Protein AF-A0A7C2FT60-F1 (afdb_monomer)

Foldseek 3Di:
DDDDDDDDDDDDDDDDDPDDDDFDFQALVVCVVCVCLLVLVLLLVLLCCLQCVLVVLVVVDPDDPDDPVRLLVQLLPFFAPVSNCVSCVVSVNLCDFHDLAQETEDHLQEKEWEAEQQAQVLLLVVLSVVVQVVCVVVVGRYAYYYQENQHHPDGRSVVSSSVLSVVCSVPRSSYAHAYACLLAFWDADPVDDALVVGIDGRFPPNVNLVNQSVSQNVVDDPVDPDRSCCSPRVSRNVSHHAWYDYDLEIEGAAAALQQQDPPDDVPQDPVNSLVSSLVSLLVDGPSCSRNVPDVLSSLLRHAEAEDAPPDDDDCDDPIDPNYGHHHPVSRCVSSVSNRHQAYEYEDDQPVQFQAQEQWDDDRRYIYFHSYDPRQCPDVRGHPFHWIWIQHSQRWIKTAGSVDRDIDTPDDGHDHPPPDDDDVCVVDDPPPCPLVNVLVVLLVVCCVVCVVLCVLQDPDVVVVSVVLSVVSCVVQVVVVVVDPDPPCRVVSCVVCVVVSVLLVLLVSLLRLQQDPVQVVDVVSVVVNVVSLQPPDDLVSLLVCLLCAAWDDDPPDIGHGDPVVNLVSVLSSLLPDDDLVSLLSNLVSLLNSLVVCLVVQLVVQLVVVVVVPDDSVVSSVVSNVVSVVLSVVLVVLSVVLSPDDPVLVVLLSVLSNVLSVLVVVVVVPPDDDPCVPVSCVVVLVSLQVNADSSVSSVLSVVSSCVVPDDPVSSVVSPVSHPD

pLDDT: mean 80.33, std 18.12, range [26.34, 98.88]

Structure (mmCIF, N/CA/C/O backbone):
data_AF-A0A7C2FT60-F1
#
_entry.id   AF-A0A7C2FT60-F1
#
loop_
_atom_site.group_PDB
_atom_site.id
_atom_site.type_symbol
_atom_site.label_atom_id
_atom_site.label_alt_id
_atom_site.label_comp_id
_atom_site.label_asym_id
_atom_site.label_entity_id
_atom_site.label_seq_id
_atom_site.pdbx_PDB_ins_code
_atom_site.Cartn_x
_atom_site.Cartn_y
_atom_site.Cartn_z
_atom_site.occupancy
_atom_site.B_iso_or_equiv
_atom_site.auth_seq_id
_atom_site.auth_comp_id
_atom_site.auth_asym_id
_atom_site.auth_atom_id
_atom_site.pdbx_PDB_model_num
ATOM 1 N N . MET A 1 1 ? 48.722 -40.337 -10.926 1.00 32.56 1 MET A N 1
ATOM 2 C CA . MET A 1 1 ? 47.865 -40.781 -12.049 1.00 32.56 1 MET A CA 1
ATOM 3 C C . MET A 1 1 ? 46.427 -40.405 -11.726 1.00 32.56 1 MET A C 1
ATOM 5 O O . MET A 1 1 ? 45.997 -40.642 -10.605 1.00 32.56 1 MET A O 1
ATOM 9 N N . ARG A 1 2 ? 45.755 -39.728 -12.665 1.00 28.05 2 ARG A N 1
ATOM 10 C CA . ARG A 1 2 ? 44.389 -39.189 -12.556 1.00 28.05 2 ARG A CA 1
ATOM 11 C C . ARG A 1 2 ? 43.363 -40.307 -12.328 1.00 28.05 2 ARG A C 1
ATOM 13 O O . ARG A 1 2 ? 43.399 -41.292 -13.055 1.00 28.05 2 ARG A O 1
ATOM 20 N N . TRP A 1 3 ? 42.427 -40.101 -11.406 1.00 27.45 3 TRP A N 1
ATOM 21 C CA . TRP A 1 3 ? 41.181 -40.865 -11.311 1.00 27.45 3 TRP A CA 1
ATOM 22 C C . TRP A 1 3 ? 40.025 -39.931 -11.688 1.00 27.45 3 TRP A C 1
ATOM 24 O O . TRP A 1 3 ? 39.883 -38.860 -11.103 1.00 27.45 3 TRP A O 1
ATOM 34 N N . GLY A 1 4 ? 39.282 -40.292 -12.739 1.00 26.34 4 GLY A N 1
ATOM 35 C CA . GLY A 1 4 ? 38.113 -39.553 -13.228 1.00 26.34 4 GLY A CA 1
ATOM 36 C C . GLY A 1 4 ? 36.862 -39.795 -12.371 1.00 26.34 4 GLY A C 1
ATOM 37 O O . GLY A 1 4 ? 36.846 -40.740 -11.579 1.00 26.34 4 GLY A O 1
ATOM 38 N N . PRO A 1 5 ? 35.816 -38.957 -12.501 1.00 33.28 5 PRO A N 1
ATOM 39 C CA . PRO A 1 5 ? 34.671 -39.000 -11.605 1.00 33.28 5 PRO A CA 1
ATOM 40 C C . PRO A 1 5 ? 33.629 -40.050 -12.013 1.00 33.28 5 PRO A C 1
ATOM 42 O O . PRO A 1 5 ? 33.381 -40.317 -13.190 1.00 33.28 5 PRO A O 1
ATOM 45 N N . PHE A 1 6 ? 33.019 -40.620 -10.976 1.00 30.03 6 PHE A N 1
ATOM 46 C CA . PHE A 1 6 ? 31.933 -41.592 -10.983 1.00 30.03 6 PHE A CA 1
ATOM 47 C C . PHE A 1 6 ? 30.680 -41.091 -11.720 1.00 30.03 6 PHE A C 1
ATOM 49 O O . PHE A 1 6 ? 30.211 -39.974 -11.501 1.00 30.03 6 PHE A O 1
ATOM 56 N N . ARG A 1 7 ? 30.099 -41.975 -12.541 1.00 29.81 7 ARG A N 1
ATOM 57 C CA . ARG A 1 7 ? 28.734 -41.867 -13.074 1.00 29.81 7 ARG A CA 1
ATOM 58 C C . ARG A 1 7 ? 27.735 -41.949 -11.912 1.00 29.81 7 ARG A C 1
ATOM 60 O O . ARG A 1 7 ? 27.807 -42.892 -11.132 1.00 29.81 7 ARG A O 1
ATOM 67 N N . ARG A 1 8 ? 26.809 -40.988 -11.811 1.00 32.50 8 ARG A N 1
ATOM 68 C CA . ARG A 1 8 ? 25.599 -41.113 -10.981 1.00 32.50 8 ARG A CA 1
ATOM 69 C C . ARG A 1 8 ? 24.521 -41.830 -11.786 1.00 32.50 8 ARG A C 1
ATOM 71 O O . ARG A 1 8 ? 24.208 -41.421 -12.905 1.00 32.50 8 ARG A O 1
ATOM 78 N N . ASP A 1 9 ? 23.992 -42.896 -11.205 1.00 29.69 9 ASP A N 1
ATOM 79 C CA . ASP A 1 9 ? 22.879 -43.672 -11.733 1.00 29.69 9 ASP A CA 1
ATOM 80 C C . ASP A 1 9 ? 21.605 -42.823 -11.835 1.00 29.69 9 ASP A C 1
ATOM 82 O O . ASP A 1 9 ? 21.258 -42.063 -10.929 1.00 29.69 9 ASP A O 1
ATOM 86 N N . LYS A 1 10 ? 20.912 -42.964 -12.969 1.00 33.19 10 LYS A N 1
ATOM 87 C CA . LYS A 1 10 ? 19.581 -42.403 -13.210 1.00 33.19 10 LYS A CA 1
ATOM 88 C C . LYS A 1 10 ? 18.569 -43.151 -12.341 1.00 33.19 10 LYS A C 1
ATOM 90 O O . LYS A 1 10 ? 18.378 -44.351 -12.528 1.00 33.19 10 LYS A O 1
ATOM 95 N N . GLN A 1 11 ? 17.887 -42.447 -11.440 1.00 29.19 11 GLN A N 1
ATOM 96 C CA . GLN A 1 11 ? 16.622 -42.935 -10.891 1.00 29.19 11 GLN A CA 1
ATOM 97 C C . GLN A 1 11 ? 15.559 -42.978 -12.007 1.00 29.19 11 GLN A C 1
ATOM 99 O O . GLN A 1 11 ? 15.553 -42.098 -12.872 1.00 29.19 11 GLN A O 1
ATOM 104 N N . PRO A 1 12 ? 14.683 -43.998 -12.032 1.00 31.73 12 PRO A N 1
ATOM 105 C CA . PRO A 1 12 ? 13.671 -44.146 -13.068 1.00 31.73 12 PRO A CA 1
ATOM 106 C C . PRO A 1 12 ? 12.597 -43.057 -12.949 1.00 31.73 12 PRO A C 1
ATOM 108 O O . PRO A 1 12 ? 12.039 -42.822 -11.879 1.00 31.73 12 PRO A O 1
ATOM 111 N N . SER A 1 13 ? 12.319 -42.416 -14.082 1.00 33.97 13 SER A N 1
ATOM 112 C CA . SER A 1 13 ? 11.228 -41.468 -14.298 1.00 33.97 13 SER A CA 1
ATOM 113 C C . SER A 1 13 ? 9.884 -42.074 -13.896 1.00 33.97 13 SER A C 1
ATOM 115 O O . SER A 1 13 ? 9.517 -43.143 -14.392 1.00 33.97 13 SER A O 1
ATOM 117 N N . GLN A 1 14 ? 9.135 -41.376 -13.042 1.00 30.88 14 GLN A N 1
ATOM 118 C CA . GLN A 1 14 ? 7.710 -41.645 -12.879 1.00 30.88 14 GLN A CA 1
ATOM 119 C C . GLN A 1 14 ? 6.962 -41.309 -14.184 1.00 30.88 14 GLN A C 1
ATOM 121 O O . GLN A 1 14 ? 7.368 -40.381 -14.888 1.00 30.88 14 GLN A O 1
ATOM 126 N N . PRO A 1 15 ? 5.913 -42.068 -14.546 1.00 32.06 15 PRO A N 1
ATOM 127 C CA . PRO A 1 15 ? 5.176 -41.846 -15.783 1.00 32.06 15 PRO A CA 1
ATOM 128 C C . PRO A 1 15 ? 4.441 -40.500 -15.739 1.00 32.06 15 PRO A C 1
ATOM 130 O O . PRO A 1 15 ? 3.743 -40.189 -14.776 1.00 32.06 15 PRO A O 1
ATOM 133 N N . SER A 1 16 ? 4.615 -39.708 -16.797 1.00 29.78 16 SER A N 1
ATOM 134 C CA . SER A 1 16 ? 3.912 -38.447 -17.040 1.00 29.78 16 SER A CA 1
ATOM 135 C C . SER A 1 16 ? 2.399 -38.677 -17.164 1.00 29.78 16 SER A C 1
ATOM 137 O O . SER A 1 16 ? 2.011 -39.602 -17.884 1.00 29.78 16 SER A O 1
ATOM 139 N N . PRO A 1 17 ? 1.543 -37.839 -16.547 1.00 36.97 17 PRO A N 1
ATOM 140 C CA . PRO A 1 17 ? 0.107 -37.851 -16.804 1.00 36.97 17 PRO A CA 1
ATOM 141 C C . PRO A 1 17 ? -0.152 -37.585 -18.292 1.00 36.97 17 PRO A C 1
ATOM 143 O O . PRO A 1 17 ? 0.335 -36.607 -18.858 1.00 36.97 17 PRO A O 1
ATOM 146 N N . GLU A 1 18 ? -0.879 -38.491 -18.934 1.00 33.09 18 GLU A N 1
ATOM 147 C CA . GLU A 1 18 ? -1.188 -38.462 -20.361 1.00 33.09 18 GLU A CA 1
ATOM 148 C C . GLU A 1 18 ? -1.956 -37.179 -20.741 1.00 33.09 18 GLU A C 1
ATOM 150 O O . GLU A 1 18 ? -3.042 -36.924 -20.225 1.00 33.09 18 GLU A O 1
ATOM 155 N N . GLY A 1 19 ? -1.405 -36.385 -21.673 1.00 36.75 19 GLY A N 1
ATOM 156 C CA . GLY A 1 19 ? -2.183 -35.431 -22.481 1.00 36.75 19 GLY A CA 1
ATOM 157 C C . GLY A 1 19 ? -1.755 -33.958 -22.511 1.00 36.75 19 GLY A C 1
ATOM 158 O O . GLY A 1 19 ? -2.338 -33.213 -23.293 1.00 36.75 19 GLY A O 1
ATOM 159 N N . GLN A 1 20 ? -0.763 -33.505 -21.738 1.00 41.19 20 GLN A N 1
ATOM 160 C CA . GLN A 1 20 ? -0.297 -32.109 -21.815 1.00 41.19 20 GLN A CA 1
ATOM 161 C C . GLN A 1 20 ? 0.938 -31.990 -22.718 1.00 41.19 20 GLN A C 1
ATOM 163 O O . GLN A 1 20 ? 1.971 -32.609 -22.462 1.00 41.19 20 GLN A O 1
ATOM 168 N N . SER A 1 21 ? 0.827 -31.216 -23.803 1.00 56.97 21 SER A N 1
ATOM 169 C CA . SER A 1 21 ? 1.982 -30.812 -24.610 1.00 56.97 21 SER A CA 1
ATOM 170 C C . SER A 1 21 ? 2.956 -30.019 -23.741 1.00 56.97 21 SER A C 1
ATOM 172 O O . SER A 1 21 ? 2.520 -29.162 -22.977 1.00 56.97 21 SER A O 1
ATOM 174 N N . GLN A 1 22 ? 4.259 -30.283 -23.861 1.00 68.50 22 GLN A N 1
ATOM 175 C CA . GLN A 1 22 ? 5.274 -29.467 -23.188 1.00 68.50 22 GLN A CA 1
ATOM 176 C C . GLN A 1 22 ? 5.124 -27.986 -23.582 1.00 68.50 22 GLN A C 1
ATOM 178 O O . GLN A 1 22 ? 4.793 -27.726 -24.746 1.00 68.50 22 GLN A O 1
ATOM 183 N N . PRO A 1 23 ? 5.366 -27.040 -22.650 1.00 78.19 23 PRO A N 1
ATOM 184 C CA . PRO A 1 23 ? 5.273 -25.615 -22.943 1.00 78.19 23 PRO A CA 1
ATOM 185 C C . PRO A 1 23 ? 6.208 -25.255 -24.101 1.00 78.19 23 PRO A C 1
ATOM 187 O O . PRO A 1 23 ? 7.358 -25.706 -24.155 1.00 78.19 23 PRO A O 1
ATOM 190 N N . LYS A 1 24 ? 5.699 -24.484 -25.065 1.00 83.69 24 LYS A N 1
ATOM 191 C CA . LYS A 1 24 ? 6.474 -24.033 -26.229 1.00 83.69 24 LYS A CA 1
ATOM 192 C C . LYS A 1 24 ? 6.909 -22.588 -26.018 1.00 83.69 24 LYS A C 1
ATOM 194 O O . LYS A 1 24 ? 6.092 -21.770 -25.615 1.00 83.69 24 LYS A O 1
ATOM 199 N N . LYS A 1 25 ? 8.168 -22.282 -26.351 1.00 90.50 25 LYS A N 1
ATOM 200 C CA . LYS A 1 25 ? 8.668 -20.902 -26.327 1.00 90.50 25 LYS A CA 1
ATOM 201 C C . LYS A 1 25 ? 7.852 -20.012 -27.259 1.00 90.50 25 LYS A C 1
ATOM 203 O O . LYS A 1 25 ? 7.438 -20.470 -28.332 1.00 90.50 25 LYS A O 1
ATOM 208 N N . ASP A 1 26 ? 7.679 -18.760 -26.864 1.00 93.75 26 ASP A N 1
ATOM 209 C CA . ASP A 1 26 ? 6.982 -17.756 -27.655 1.00 93.75 26 ASP A CA 1
ATOM 210 C C . ASP A 1 26 ? 7.659 -17.590 -29.023 1.00 93.75 26 ASP A C 1
ATOM 212 O O . ASP A 1 26 ? 8.865 -17.377 -29.144 1.00 93.75 26 ASP A O 1
ATOM 216 N N . ALA A 1 27 ? 6.872 -17.769 -30.082 1.00 96.31 27 ALA A N 1
ATOM 217 C CA . ALA A 1 27 ? 7.309 -17.616 -31.461 1.00 96.31 27 ALA A CA 1
ATOM 218 C C . ALA A 1 27 ? 6.097 -17.282 -32.336 1.00 96.31 27 ALA A C 1
ATOM 220 O O . ALA A 1 27 ? 5.015 -17.824 -32.084 1.00 96.31 27 ALA A O 1
ATOM 221 N N . PRO A 1 28 ? 6.250 -16.484 -33.410 1.00 96.06 28 PRO A N 1
ATOM 222 C CA . PRO A 1 28 ? 5.089 -16.011 -34.155 1.00 96.06 28 PRO A CA 1
ATOM 223 C C . PRO A 1 28 ? 4.225 -17.135 -34.742 1.00 96.06 28 PRO A C 1
ATOM 225 O O . PRO A 1 28 ? 3.006 -17.137 -34.605 1.00 96.06 28 PRO A O 1
ATOM 228 N N . ASP A 1 29 ? 4.854 -18.155 -35.336 1.00 96.19 29 ASP A N 1
ATOM 229 C CA . ASP A 1 29 ? 4.118 -19.280 -35.931 1.00 96.19 29 ASP A CA 1
ATOM 230 C C . ASP A 1 29 ? 3.421 -20.139 -34.862 1.00 96.19 29 ASP A C 1
ATOM 232 O O . ASP A 1 29 ? 2.338 -20.667 -35.105 1.00 96.19 29 ASP A O 1
ATOM 236 N N . MET A 1 30 ? 4.014 -20.238 -33.664 1.00 95.81 30 MET A N 1
ATOM 237 C CA . MET A 1 30 ? 3.432 -20.956 -32.527 1.00 95.81 30 MET A CA 1
ATOM 238 C C . MET A 1 30 ? 2.171 -20.249 -32.022 1.00 95.81 30 MET A C 1
ATOM 240 O O . MET A 1 30 ? 1.142 -20.902 -31.844 1.00 95.81 30 MET A O 1
ATOM 244 N N . ILE A 1 31 ? 2.231 -18.924 -31.853 1.00 95.62 31 ILE A N 1
ATOM 245 C CA . ILE A 1 31 ? 1.084 -18.109 -31.433 1.00 95.62 31 ILE A CA 1
ATOM 246 C C . ILE A 1 31 ? -0.060 -18.244 -32.441 1.00 95.62 31 ILE A C 1
ATOM 248 O O . ILE A 1 31 ? -1.200 -18.479 -32.043 1.00 95.62 31 ILE A O 1
ATOM 252 N N . LEU A 1 32 ? 0.230 -18.157 -33.744 1.00 95.81 32 LEU A N 1
ATOM 253 C CA . LEU A 1 32 ? -0.783 -18.303 -34.793 1.00 95.81 32 LEU A CA 1
ATOM 254 C C . LEU A 1 32 ? -1.413 -19.703 -34.818 1.00 95.81 32 LEU A C 1
ATOM 256 O O . LEU A 1 32 ? -2.636 -19.822 -34.911 1.00 95.81 32 LEU A O 1
ATOM 260 N N . GLU A 1 33 ? -0.602 -20.761 -34.706 1.00 96.62 33 GLU A N 1
ATOM 261 C CA . GLU A 1 33 ? -1.075 -22.154 -34.663 1.00 96.62 33 GLU A CA 1
ATOM 262 C C . GLU A 1 33 ? -2.037 -22.381 -33.486 1.00 96.62 33 GLU A C 1
ATOM 264 O O . GLU A 1 33 ? -3.060 -23.057 -33.624 1.00 96.62 33 GLU A O 1
ATOM 269 N N . ARG A 1 34 ? -1.717 -21.794 -32.329 1.00 96.44 34 ARG A N 1
ATOM 270 C CA . ARG A 1 34 ? -2.373 -22.087 -31.051 1.00 96.44 34 ARG A CA 1
ATOM 271 C C . ARG A 1 34 ? -3.338 -21.011 -30.580 1.00 96.44 34 ARG A C 1
ATOM 273 O O . ARG A 1 34 ? -3.959 -21.186 -29.537 1.00 96.44 34 ARG A O 1
ATOM 280 N N . TRP A 1 35 ? -3.550 -19.942 -31.346 1.00 96.75 35 TRP A N 1
ATOM 281 C CA . TRP A 1 35 ? -4.360 -18.788 -30.937 1.00 96.75 35 TRP A CA 1
ATOM 282 C C . TRP A 1 35 ? -5.738 -19.158 -30.374 1.00 96.75 35 TRP A C 1
ATOM 284 O O . TRP A 1 35 ? -6.193 -18.620 -29.364 1.00 96.75 35 TRP A O 1
ATOM 294 N N . LYS A 1 36 ? -6.396 -20.143 -30.997 1.00 96.06 36 LYS A N 1
ATOM 295 C CA . LYS A 1 36 ? -7.724 -20.624 -30.586 1.00 96.06 36 LYS A CA 1
ATOM 296 C C . LYS A 1 36 ? -7.749 -21.204 -29.168 1.00 96.06 36 LYS A C 1
ATOM 298 O O . LYS A 1 36 ? -8.812 -21.218 -28.552 1.00 96.06 36 LYS A O 1
ATOM 303 N N . GLU A 1 37 ? -6.612 -21.650 -28.635 1.00 97.12 37 GLU A N 1
ATOM 304 C CA . GLU A 1 37 ? -6.492 -22.152 -27.262 1.00 97.12 37 GLU A CA 1
ATOM 305 C C . GLU A 1 37 ? -6.737 -21.061 -26.210 1.00 97.12 37 GLU A C 1
ATOM 307 O O . GLU A 1 37 ? -7.204 -21.368 -25.111 1.00 97.12 37 GLU A O 1
ATOM 312 N N . LEU A 1 38 ? -6.490 -19.786 -26.541 1.00 97.38 38 LEU A N 1
ATOM 313 C CA . LEU A 1 38 ? -6.769 -18.674 -25.631 1.00 97.38 38 LEU A CA 1
ATOM 314 C C . LEU A 1 38 ? -8.269 -18.459 -25.416 1.00 97.38 38 LEU A C 1
ATOM 316 O O . LEU A 1 38 ? -8.646 -17.953 -24.362 1.00 97.38 38 LEU A O 1
ATOM 320 N N . ASN A 1 39 ? -9.119 -18.877 -26.365 1.00 96.38 39 ASN A N 1
ATOM 321 C CA . ASN A 1 39 ? -10.580 -18.747 -26.319 1.00 96.38 39 ASN A CA 1
ATOM 322 C C . ASN A 1 39 ? -11.033 -17.350 -25.842 1.00 96.38 39 ASN A C 1
ATOM 324 O O . ASN A 1 39 ? -11.722 -17.205 -24.826 1.00 96.38 39 ASN A O 1
ATOM 328 N N . LEU A 1 40 ? -10.577 -16.324 -26.571 1.00 97.06 40 LEU A N 1
ATOM 329 C CA . LEU A 1 40 ? -10.753 -14.920 -26.197 1.00 97.06 40 LEU A CA 1
ATOM 330 C C . LEU A 1 40 ? -12.220 -14.508 -26.120 1.00 97.06 40 LEU A C 1
ATOM 332 O O . LEU A 1 40 ? -12.572 -13.796 -25.194 1.00 97.06 40 LEU A O 1
ATOM 336 N N . GLU A 1 41 ? -13.082 -15.006 -27.009 1.00 95.50 41 GLU A N 1
ATOM 337 C CA . GLU A 1 41 ? -14.522 -14.709 -26.985 1.00 95.50 41 GLU A CA 1
ATOM 338 C C . GLU A 1 41 ? -15.140 -15.040 -25.619 1.00 95.50 41 GLU A C 1
ATOM 340 O O . GLU A 1 41 ? -15.810 -14.210 -25.006 1.00 95.50 41 GLU A O 1
ATOM 345 N N . LYS A 1 42 ? -14.839 -16.230 -25.082 1.00 96.81 42 LYS A N 1
ATOM 346 C CA . LYS A 1 42 ? -15.341 -16.632 -23.766 1.00 96.81 42 LYS A CA 1
ATOM 347 C C . LYS A 1 42 ? -14.740 -15.796 -22.635 1.00 96.81 42 LYS A C 1
ATOM 349 O O . LYS A 1 42 ? -15.440 -15.499 -21.674 1.00 96.81 42 LYS A O 1
ATOM 354 N N . ILE A 1 43 ? -13.457 -15.441 -22.719 1.00 97.56 43 ILE A N 1
ATOM 355 C CA . ILE A 1 43 ? -12.805 -14.592 -21.707 1.00 97.56 43 ILE A CA 1
ATOM 356 C C . ILE A 1 43 ? -13.389 -13.184 -21.713 1.00 97.56 43 ILE A C 1
ATOM 358 O O . ILE A 1 43 ? -13.721 -12.659 -20.659 1.00 97.56 43 ILE A O 1
ATOM 362 N N . GLN A 1 44 ? -13.551 -12.594 -22.892 1.00 96.62 44 GLN A N 1
ATOM 363 C CA . GLN A 1 44 ? -14.128 -11.268 -23.062 1.00 96.62 44 GLN A CA 1
ATOM 364 C C . GLN A 1 44 ? -15.559 -11.220 -22.521 1.00 96.62 44 GLN A C 1
ATOM 366 O O . GLN A 1 44 ? -15.881 -10.269 -21.819 1.00 96.62 44 GLN A O 1
ATO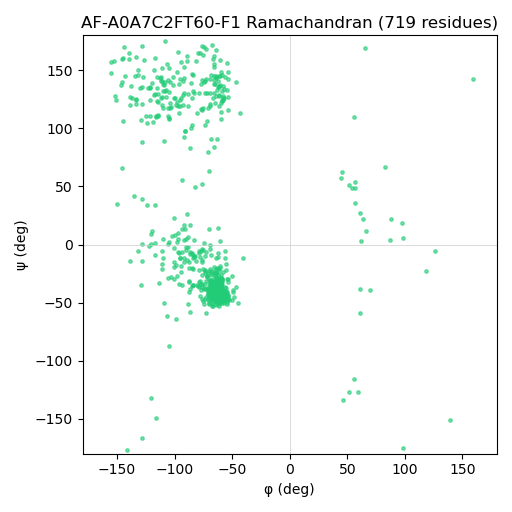M 371 N N . GLY A 1 45 ? -16.368 -12.261 -22.760 1.00 96.50 45 GLY A N 1
ATOM 372 C CA . GLY A 1 45 ? -17.704 -12.379 -22.169 1.00 96.50 45 GLY A CA 1
ATOM 373 C C . GLY A 1 45 ? -17.684 -12.406 -20.636 1.00 96.50 45 GLY A C 1
ATOM 374 O O . GLY A 1 45 ? -18.428 -11.663 -20.008 1.00 96.50 45 GLY A O 1
ATOM 375 N N . ILE A 1 46 ? -16.778 -13.181 -20.026 1.00 96.81 46 ILE A N 1
ATOM 376 C CA . ILE A 1 46 ? -16.619 -13.222 -18.558 1.00 96.81 46 ILE A CA 1
ATOM 377 C C . ILE A 1 46 ? -16.238 -11.838 -18.000 1.00 96.81 46 ILE A C 1
ATOM 379 O O . ILE A 1 46 ? -16.843 -11.366 -17.042 1.00 96.81 46 ILE A O 1
ATOM 383 N N . LEU A 1 47 ? -15.267 -11.155 -18.619 1.00 95.25 47 LEU A N 1
ATOM 384 C CA . LEU A 1 47 ? -14.830 -9.820 -18.180 1.00 95.25 47 LEU A CA 1
ATOM 385 C C . LEU A 1 47 ? -15.934 -8.754 -18.345 1.00 95.25 47 LEU A C 1
ATOM 387 O O . LEU A 1 47 ? -16.026 -7.812 -17.554 1.00 95.25 47 LEU A O 1
ATOM 391 N N . GLU A 1 48 ? -16.790 -8.894 -19.360 1.00 93.50 48 GLU A N 1
ATOM 392 C CA . GLU A 1 48 ? -17.968 -8.040 -19.549 1.00 93.50 48 GLU A CA 1
ATOM 393 C C . GLU A 1 48 ? -19.037 -8.290 -18.479 1.00 93.50 48 GLU A C 1
ATOM 395 O O . GLU A 1 48 ? -19.554 -7.333 -17.902 1.00 93.50 48 GLU A O 1
ATOM 400 N N . GLU A 1 49 ? -19.334 -9.550 -18.156 1.00 93.38 49 GLU A N 1
ATOM 401 C CA . GLU A 1 49 ? -20.275 -9.916 -17.087 1.00 93.38 49 GLU A CA 1
ATOM 402 C C . GLU A 1 49 ? -19.825 -9.362 -15.724 1.00 93.38 49 GLU A C 1
ATOM 404 O O . GLU A 1 49 ? -20.626 -8.779 -14.986 1.00 93.38 49 GLU A O 1
ATOM 409 N N . GLU A 1 50 ? -18.524 -9.435 -15.432 1.00 92.25 50 GLU A N 1
ATOM 410 C CA . GLU A 1 50 ? -17.924 -8.918 -14.197 1.00 92.25 50 GLU A CA 1
ATOM 411 C C . GLU A 1 50 ? -18.121 -7.422 -13.992 1.00 92.25 50 GLU A C 1
ATOM 413 O O . GLU A 1 50 ? -18.196 -6.969 -12.855 1.00 92.25 50 GLU A O 1
ATOM 418 N N . THR A 1 51 ? -18.234 -6.642 -15.065 1.00 88.81 51 THR A N 1
ATOM 419 C CA . THR A 1 51 ? -18.511 -5.199 -14.989 1.00 88.81 51 THR A CA 1
ATOM 420 C C . THR A 1 51 ? -19.986 -4.868 -15.255 1.00 88.81 51 THR A C 1
ATOM 422 O O . THR A 1 51 ? -20.452 -3.784 -14.903 1.00 88.81 51 THR A O 1
ATOM 425 N N . GLY A 1 52 ? -20.760 -5.808 -15.807 1.00 90.31 52 GLY A N 1
ATOM 426 C CA . GLY A 1 52 ? -22.185 -5.673 -16.128 1.00 90.31 52 GLY A CA 1
ATOM 427 C C . GLY A 1 52 ? -23.153 -5.970 -14.976 1.00 90.31 52 GLY A C 1
ATOM 428 O O . GLY A 1 52 ? -24.353 -5.710 -15.095 1.00 90.31 52 GLY A O 1
ATOM 429 N N . TRP A 1 53 ? -22.660 -6.463 -13.836 1.00 93.25 53 TRP A N 1
ATOM 430 C CA . TRP A 1 53 ? -23.483 -6.923 -12.707 1.00 93.25 53 TRP A CA 1
ATOM 431 C C . TRP A 1 53 ? -24.504 -5.902 -12.187 1.00 93.25 53 TRP A C 1
ATOM 433 O O . TRP A 1 53 ? -25.535 -6.284 -11.622 1.00 93.25 53 TRP A O 1
ATOM 443 N N . LEU A 1 54 ? -24.213 -4.602 -12.313 1.00 93.50 54 LEU A N 1
ATOM 444 C CA . LEU A 1 54 ? -25.071 -3.533 -11.800 1.00 93.50 54 LEU A CA 1
ATOM 445 C C . LEU A 1 54 ? -26.382 -3.442 -12.588 1.00 93.50 54 LEU A C 1
ATOM 447 O O . LEU A 1 54 ? -27.435 -3.207 -11.996 1.00 93.50 54 LEU A O 1
ATOM 451 N N . ASP A 1 55 ? -26.341 -3.699 -13.896 1.00 91.81 55 ASP A N 1
ATOM 452 C CA . ASP A 1 55 ? -27.542 -3.716 -14.732 1.00 91.81 55 ASP A CA 1
ATOM 453 C C . ASP A 1 55 ? -28.464 -4.877 -14.346 1.00 91.81 55 ASP A C 1
ATOM 455 O O . ASP A 1 55 ? -29.682 -4.716 -14.272 1.00 91.81 55 ASP A O 1
ATOM 459 N N . GLU A 1 56 ? -27.891 -6.045 -14.058 1.00 89.81 56 GLU A N 1
ATOM 460 C CA . GLU A 1 56 ? -28.646 -7.207 -13.584 1.00 89.81 56 GLU A CA 1
ATOM 461 C C . GLU A 1 56 ? -29.240 -6.976 -12.195 1.00 89.81 56 GLU A C 1
ATOM 463 O O . GLU A 1 56 ? -30.414 -7.275 -11.962 1.00 89.81 56 GLU A O 1
ATOM 468 N N . TYR A 1 57 ? -28.454 -6.389 -11.288 1.00 91.19 57 TYR A N 1
ATOM 469 C CA . TYR A 1 57 ? -28.905 -6.029 -9.948 1.00 91.19 57 TYR A CA 1
ATOM 470 C C . TYR A 1 57 ? -30.112 -5.087 -10.000 1.00 91.19 57 TYR A C 1
ATOM 472 O O . TYR A 1 57 ? -31.126 -5.352 -9.355 1.00 91.19 57 TYR A O 1
ATOM 480 N N . LEU A 1 58 ? -30.040 -4.024 -10.807 1.00 91.25 58 LEU A N 1
ATOM 481 C CA . LEU A 1 58 ? -31.130 -3.059 -10.950 1.00 91.25 58 LEU A CA 1
ATOM 482 C C . LEU A 1 58 ? -32.373 -3.673 -11.601 1.00 91.25 58 LEU A C 1
ATOM 484 O O . LEU A 1 58 ? -33.480 -3.415 -11.138 1.00 91.25 58 LEU A O 1
ATOM 488 N N . LYS A 1 59 ? -32.215 -4.536 -12.614 1.00 88.81 59 LYS A N 1
ATOM 489 C CA . LYS A 1 59 ? -33.342 -5.268 -13.228 1.00 88.81 59 LYS A CA 1
ATOM 490 C C . LYS A 1 59 ? -34.065 -6.179 -12.234 1.00 88.81 59 LYS A C 1
ATOM 492 O O . LYS A 1 59 ? -35.276 -6.354 -12.341 1.00 88.81 59 LYS A O 1
ATOM 497 N N . ALA A 1 60 ? -33.336 -6.771 -11.287 1.00 88.19 60 ALA A N 1
ATOM 498 C CA . ALA A 1 60 ? -33.901 -7.665 -10.279 1.00 88.19 60 ALA A CA 1
ATOM 499 C C . ALA A 1 60 ? -34.650 -6.927 -9.151 1.00 88.19 60 ALA A C 1
ATOM 501 O O . ALA A 1 60 ? -35.400 -7.557 -8.402 1.00 88.19 60 ALA A O 1
ATOM 502 N N . LYS A 1 61 ? -34.469 -5.608 -9.006 1.00 86.56 61 LYS A N 1
ATOM 503 C CA . LYS A 1 61 ? -35.123 -4.801 -7.970 1.00 86.56 61 LYS A CA 1
ATOM 504 C C . LYS A 1 61 ? -36.344 -4.084 -8.552 1.00 86.56 61 LYS A C 1
ATOM 506 O O . LYS A 1 61 ? -36.230 -3.267 -9.455 1.00 86.56 61 LYS A O 1
ATOM 511 N N . THR A 1 62 ? -37.526 -4.355 -8.000 1.00 70.88 62 THR A N 1
ATOM 512 C CA . THR A 1 62 ? -38.795 -3.762 -8.463 1.00 70.88 62 THR A CA 1
ATOM 513 C C . THR A 1 62 ? -38.952 -2.279 -8.107 1.00 70.88 62 THR A C 1
ATOM 515 O O . THR A 1 62 ? -39.638 -1.563 -8.826 1.00 70.88 62 THR A O 1
ATOM 518 N N . GLU A 1 63 ? -38.311 -1.810 -7.031 1.00 68.56 63 GLU A N 1
ATOM 519 C CA . GLU A 1 63 ? -38.323 -0.406 -6.582 1.00 68.56 63 GLU A CA 1
ATOM 520 C C . GLU A 1 63 ? -36.965 -0.025 -5.957 1.00 68.56 63 GLU A C 1
ATOM 522 O O . GLU A 1 63 ? -36.858 0.214 -4.752 1.00 68.56 63 GLU A O 1
ATOM 527 N N . TYR A 1 64 ? -35.889 -0.003 -6.752 1.00 76.81 64 TYR A N 1
ATOM 528 C CA . TYR A 1 64 ? -34.623 0.573 -6.281 1.00 76.81 64 TYR A CA 1
ATOM 529 C C . TYR A 1 64 ? -34.638 2.092 -6.463 1.00 76.81 64 TYR A C 1
ATOM 531 O O . TYR A 1 64 ? -34.977 2.595 -7.530 1.00 76.81 64 TYR A O 1
ATOM 539 N N . LYS A 1 65 ? -34.290 2.833 -5.406 1.00 78.94 65 LYS A N 1
ATOM 540 C CA . LYS A 1 65 ? -34.452 4.296 -5.372 1.00 78.94 65 LYS A CA 1
ATOM 541 C C . LYS A 1 65 ? -33.438 5.064 -6.223 1.00 78.94 65 LYS A C 1
ATOM 543 O O . LYS A 1 65 ? -33.734 6.197 -6.578 1.00 78.94 65 LYS A O 1
ATOM 548 N N . LYS A 1 66 ? -32.262 4.484 -6.482 1.00 86.31 66 LYS A N 1
ATOM 549 C CA . LYS A 1 66 ? -31.144 5.142 -7.175 1.00 86.31 66 LYS A CA 1
ATOM 550 C C . LYS A 1 66 ? -30.999 4.612 -8.608 1.00 86.31 66 LYS A C 1
ATOM 552 O O . LYS A 1 66 ? -31.151 3.409 -8.826 1.00 86.31 66 LYS A O 1
ATOM 557 N N . THR A 1 67 ? -30.670 5.470 -9.571 1.00 90.25 67 THR A N 1
ATOM 558 C CA . THR A 1 67 ? -30.289 5.050 -10.931 1.00 90.25 67 THR A CA 1
ATOM 559 C C . THR A 1 67 ? -28.889 4.427 -10.952 1.00 90.25 67 THR A C 1
ATOM 561 O O . THR A 1 67 ? -28.124 4.535 -9.990 1.00 90.25 67 THR A O 1
ATOM 564 N N . LYS A 1 68 ? -28.520 3.785 -12.071 1.00 91.38 68 LYS A N 1
ATOM 565 C CA . LYS A 1 68 ? -27.164 3.254 -12.292 1.00 91.38 68 LYS A CA 1
ATOM 566 C C . LYS A 1 68 ? -26.104 4.337 -12.094 1.00 91.38 68 LYS A C 1
ATOM 568 O O . LYS A 1 68 ? -25.107 4.115 -11.413 1.00 91.38 68 LYS A O 1
ATOM 573 N N . GLU A 1 69 ? -26.343 5.511 -12.664 1.00 91.56 69 GLU A N 1
ATOM 574 C CA . GLU A 1 69 ? -25.444 6.659 -12.608 1.00 91.56 69 GLU A CA 1
ATOM 575 C C . GLU A 1 69 ? -25.297 7.180 -11.176 1.00 91.56 69 GLU A C 1
ATOM 577 O O . GLU A 1 69 ? -24.180 7.457 -10.752 1.00 91.56 69 GLU A O 1
ATOM 582 N N . GLU A 1 70 ? -26.387 7.249 -10.407 1.00 92.88 70 GLU A N 1
ATOM 583 C CA . GLU A 1 70 ? -26.355 7.674 -9.000 1.00 92.88 70 GLU A CA 1
ATOM 584 C C . GLU A 1 70 ? -25.584 6.689 -8.107 1.00 92.88 70 GLU A C 1
ATOM 586 O O . GLU A 1 70 ? -24.899 7.098 -7.165 1.00 92.88 70 GLU A O 1
ATOM 591 N N . ILE A 1 71 ? -25.659 5.387 -8.398 1.00 93.19 71 ILE A N 1
ATOM 592 C CA . ILE A 1 71 ? -24.880 4.363 -7.687 1.00 93.19 71 ILE A CA 1
ATOM 593 C C . ILE A 1 71 ? -23.395 4.489 -8.031 1.00 93.19 71 ILE A C 1
ATOM 595 O O . ILE A 1 71 ? -22.564 4.510 -7.125 1.00 93.19 71 ILE A O 1
ATOM 599 N N . ILE A 1 72 ? -23.055 4.614 -9.318 1.00 93.00 72 ILE A N 1
ATOM 600 C CA . ILE A 1 72 ? -21.665 4.811 -9.756 1.00 93.00 72 ILE A CA 1
ATOM 601 C C . ILE A 1 72 ? -21.092 6.100 -9.154 1.00 93.00 72 ILE A C 1
ATOM 603 O O . ILE A 1 72 ? -19.965 6.095 -8.668 1.00 93.00 72 ILE A O 1
ATOM 607 N N . ASP A 1 73 ? -21.861 7.189 -9.130 1.00 93.69 73 ASP A N 1
ATOM 608 C CA . ASP A 1 73 ? -21.465 8.450 -8.498 1.00 93.69 73 ASP A CA 1
ATOM 609 C C . ASP A 1 73 ? -21.254 8.294 -6.982 1.00 93.69 73 ASP A C 1
ATOM 611 O O . ASP A 1 73 ? -20.282 8.814 -6.437 1.00 93.69 73 ASP A O 1
ATOM 615 N N . SER A 1 74 ? -22.095 7.506 -6.305 1.00 94.00 74 SER A N 1
ATOM 616 C CA . SER A 1 74 ? -21.904 7.179 -4.884 1.00 94.00 74 SER A CA 1
ATOM 617 C C . SER A 1 74 ? -20.596 6.413 -4.651 1.00 94.00 74 SER A C 1
ATOM 619 O O . SER A 1 74 ? -19.836 6.771 -3.754 1.00 94.00 74 SER A O 1
ATOM 621 N N . LEU A 1 75 ? -20.297 5.407 -5.484 1.00 94.94 75 LEU A N 1
ATOM 622 C CA . LEU A 1 75 ? -19.036 4.655 -5.431 1.00 94.94 75 LEU A CA 1
ATOM 623 C C . LEU A 1 75 ? -17.827 5.575 -5.667 1.00 94.94 75 LEU A C 1
ATOM 625 O O . LEU A 1 75 ? -16.864 5.527 -4.908 1.00 94.94 75 LEU A O 1
ATOM 629 N N . LYS A 1 76 ? -17.900 6.466 -6.664 1.00 93.81 76 LYS A N 1
ATOM 630 C CA . LYS A 1 76 ? -16.844 7.448 -6.978 1.00 93.81 76 LYS A CA 1
ATOM 631 C C . LYS A 1 76 ? -16.635 8.497 -5.882 1.00 93.81 76 LYS A C 1
ATOM 633 O O . LYS A 1 76 ? -15.557 9.073 -5.781 1.00 93.81 76 LYS A O 1
ATOM 638 N N . LYS A 1 77 ? -17.647 8.753 -5.052 1.00 94.25 77 LYS A N 1
ATOM 639 C CA . LYS A 1 77 ? -17.565 9.678 -3.912 1.00 94.25 77 LYS A CA 1
ATOM 640 C C . LYS A 1 77 ? -17.046 9.034 -2.629 1.00 94.25 77 LYS A C 1
ATOM 642 O O . LYS A 1 77 ? -16.807 9.768 -1.671 1.00 94.25 77 LYS A O 1
ATOM 647 N N . ALA A 1 78 ? -16.874 7.711 -2.590 1.00 94.75 78 ALA A N 1
ATOM 648 C CA . ALA A 1 78 ? -16.356 7.015 -1.418 1.00 94.75 78 ALA A CA 1
ATOM 649 C C . ALA A 1 78 ? -14.953 7.531 -1.070 1.00 94.75 78 ALA A C 1
ATOM 651 O O . ALA A 1 78 ? -14.012 7.363 -1.842 1.00 94.75 78 ALA A O 1
ATOM 652 N N . GLU A 1 79 ? -14.810 8.181 0.083 1.00 92.88 79 GLU A N 1
ATOM 653 C CA . GLU A 1 79 ? -13.534 8.785 0.478 1.00 92.88 79 GLU A CA 1
ATOM 654 C C . GLU A 1 79 ? -12.548 7.721 0.948 1.00 92.88 79 GLU A C 1
ATOM 656 O O . GLU A 1 79 ? -11.407 7.689 0.492 1.00 92.88 79 GLU A O 1
ATOM 661 N N . LYS A 1 80 ? -13.017 6.813 1.808 1.00 94.69 80 LYS A N 1
ATOM 662 C CA . LYS A 1 80 ? -12.217 5.749 2.413 1.00 94.69 80 LYS A CA 1
ATOM 663 C C . LYS A 1 80 ? -12.869 4.385 2.235 1.00 94.69 80 LYS A C 1
ATOM 665 O O . LYS A 1 80 ? -14.035 4.268 1.842 1.00 94.69 80 LYS A O 1
ATOM 670 N N . ARG A 1 81 ? -12.111 3.350 2.587 1.00 94.81 81 ARG A N 1
ATOM 671 C CA . ARG A 1 81 ? -12.540 1.952 2.630 1.00 94.81 81 ARG A CA 1
ATOM 672 C C . ARG A 1 81 ? -13.907 1.777 3.286 1.00 94.81 81 ARG A C 1
ATOM 674 O O . ARG A 1 81 ? -14.785 1.157 2.695 1.00 94.81 81 ARG A O 1
ATOM 681 N N . GLU A 1 82 ? -14.119 2.339 4.469 1.00 93.88 82 GLU A N 1
ATOM 682 C CA . GLU A 1 82 ? -15.343 2.134 5.250 1.00 93.88 82 GLU A CA 1
ATOM 683 C C . GLU A 1 82 ? -16.584 2.646 4.505 1.00 93.88 82 GLU A C 1
ATOM 685 O O . GLU A 1 82 ? -17.611 1.966 4.499 1.00 93.88 82 GLU A O 1
ATOM 690 N N . ASN A 1 83 ? -16.469 3.783 3.803 1.00 95.62 83 ASN A N 1
ATOM 691 C CA . ASN A 1 83 ? -17.550 4.323 2.974 1.00 95.62 83 ASN A CA 1
ATOM 692 C C . ASN A 1 83 ? -17.903 3.364 1.832 1.00 95.62 83 ASN A C 1
ATOM 694 O O . ASN A 1 83 ? -19.076 3.127 1.549 1.00 95.62 83 ASN A O 1
ATOM 698 N N . LEU A 1 84 ? -16.888 2.787 1.182 1.00 95.25 84 LEU A N 1
ATOM 699 C CA . LEU A 1 84 ? -17.100 1.840 0.092 1.00 95.25 84 LEU A CA 1
ATOM 700 C C . LEU A 1 84 ? -17.761 0.548 0.590 1.00 95.25 84 LEU A C 1
ATOM 702 O O . LEU A 1 84 ? -18.697 0.055 -0.036 1.00 95.25 84 LEU A O 1
ATOM 706 N N . ILE A 1 85 ? -17.326 0.030 1.744 1.00 95.25 85 ILE A N 1
ATOM 707 C CA . ILE A 1 85 ? -17.935 -1.143 2.384 1.00 95.25 85 ILE A CA 1
ATOM 708 C C . ILE A 1 85 ? -19.399 -0.874 2.757 1.00 95.25 85 ILE A C 1
ATOM 710 O O . ILE A 1 85 ? -20.242 -1.761 2.610 1.00 95.25 85 ILE A O 1
ATOM 714 N N . GLU A 1 86 ? -19.735 0.330 3.221 1.00 95.25 86 GLU A N 1
ATOM 715 C CA . GLU A 1 86 ? -21.119 0.724 3.501 1.00 95.25 86 GLU A CA 1
ATOM 716 C C . GLU A 1 86 ? -21.984 0.684 2.234 1.00 95.25 86 GLU A C 1
ATOM 718 O O . GLU A 1 86 ? -23.014 0.003 2.224 1.00 95.25 86 GLU A O 1
ATOM 723 N N . ILE A 1 87 ? -21.509 1.284 1.136 1.00 95.12 87 ILE A N 1
ATOM 724 C CA . ILE A 1 87 ? -22.195 1.273 -0.166 1.00 95.12 87 ILE A CA 1
ATOM 725 C C . ILE A 1 87 ? -22.372 -0.162 -0.689 1.00 95.12 87 ILE A C 1
ATOM 727 O O . ILE A 1 87 ? -23.454 -0.530 -1.144 1.00 95.12 87 ILE A O 1
ATOM 731 N N . LEU A 1 88 ? -21.351 -1.018 -0.573 1.00 95.50 88 LEU A N 1
ATOM 732 C CA . LEU A 1 88 ? -21.461 -2.442 -0.921 1.00 95.50 88 LEU A CA 1
ATOM 733 C C . LEU A 1 88 ? -22.518 -3.170 -0.079 1.00 95.50 88 LEU A C 1
ATOM 735 O O . LEU A 1 88 ? -23.140 -4.121 -0.555 1.00 95.50 88 LEU A O 1
ATOM 739 N N . GLY A 1 89 ? -22.741 -2.727 1.160 1.00 94.44 89 GLY A N 1
ATOM 740 C CA . GLY A 1 89 ? -23.829 -3.200 2.014 1.00 94.44 89 GLY A CA 1
ATOM 741 C C . GLY A 1 89 ? -25.201 -2.839 1.458 1.00 94.44 89 GLY A C 1
ATOM 742 O O . GLY A 1 89 ? -26.045 -3.722 1.328 1.00 94.44 89 GLY A O 1
ATOM 743 N N . GLU A 1 90 ? -25.398 -1.577 1.067 1.00 92.81 90 GLU A N 1
ATOM 744 C CA . GLU A 1 90 ? -26.638 -1.108 0.420 1.00 92.81 90 GLU A CA 1
ATOM 745 C C . GLU A 1 90 ? -26.936 -1.849 -0.893 1.00 92.81 90 GLU A C 1
ATOM 747 O O . GLU A 1 90 ? -28.096 -2.002 -1.283 1.00 92.81 90 GLU A O 1
ATOM 752 N N . LEU A 1 91 ? -25.885 -2.309 -1.577 1.00 93.25 91 LEU A N 1
ATOM 753 C CA . LEU A 1 91 ? -25.961 -3.026 -2.849 1.00 93.25 91 LEU A CA 1
ATOM 754 C C . LEU A 1 91 ? -26.034 -4.554 -2.683 1.00 93.25 91 LEU A C 1
ATOM 756 O O . LEU A 1 91 ? -26.061 -5.265 -3.684 1.00 93.25 91 LEU A O 1
ATOM 760 N N . GLU A 1 92 ? -26.095 -5.078 -1.452 1.00 93.56 92 GLU A N 1
ATOM 761 C CA . GLU A 1 92 ? -26.121 -6.525 -1.157 1.00 93.56 92 GLU A CA 1
ATOM 762 C C . GLU A 1 92 ? -24.910 -7.281 -1.755 1.00 93.56 92 GLU A C 1
ATOM 764 O O . GLU A 1 92 ? -25.015 -8.423 -2.216 1.00 93.56 92 GLU A O 1
ATOM 769 N N . ARG A 1 93 ? -23.740 -6.628 -1.766 1.00 94.69 93 ARG A N 1
ATOM 770 C CA . ARG A 1 93 ? -22.491 -7.127 -2.368 1.00 94.69 93 ARG A CA 1
ATOM 771 C C . ARG A 1 93 ? -21.390 -7.493 -1.368 1.00 94.69 93 ARG A C 1
ATOM 773 O O . ARG A 1 93 ? -20.401 -8.077 -1.786 1.00 94.69 93 ARG A O 1
ATOM 780 N N . LYS A 1 94 ? -21.560 -7.246 -0.063 1.00 93.94 94 LYS A N 1
ATOM 781 C CA . LYS A 1 94 ? -20.544 -7.555 0.976 1.00 93.94 94 LYS A CA 1
ATOM 782 C C . LYS A 1 94 ? -20.058 -9.011 0.999 1.00 93.94 94 LYS A C 1
ATOM 784 O O . LYS A 1 94 ? -18.916 -9.266 1.340 1.00 93.94 94 LYS A O 1
ATOM 789 N N . GLU A 1 95 ? -20.904 -9.955 0.600 1.00 94.50 95 GLU A N 1
ATOM 790 C CA . GLU A 1 95 ? -20.585 -11.392 0.621 1.00 94.50 95 GLU A CA 1
ATOM 791 C C . GLU A 1 95 ? -20.157 -11.937 -0.753 1.00 94.50 95 GLU A C 1
ATOM 793 O O . GLU A 1 95 ? -20.060 -13.151 -0.945 1.00 94.50 95 GLU A O 1
ATOM 798 N N . LYS A 1 96 ? -19.955 -11.059 -1.746 1.00 95.38 96 LYS A N 1
ATOM 799 C CA . LYS A 1 96 ? -19.638 -11.435 -3.128 1.00 95.38 96 LYS A CA 1
ATOM 800 C C . LYS A 1 96 ? -18.403 -10.695 -3.612 1.00 95.38 96 LYS A C 1
ATOM 802 O O . LYS A 1 96 ? -18.309 -9.478 -3.457 1.00 95.38 96 LYS A O 1
ATOM 807 N N . ILE A 1 97 ? -17.508 -11.420 -4.281 1.00 97.94 97 ILE A N 1
ATOM 808 C CA . ILE A 1 97 ? -16.460 -10.769 -5.065 1.00 97.94 97 ILE A CA 1
ATOM 809 C C . ILE A 1 97 ? -17.150 -9.880 -6.099 1.00 97.94 97 ILE A C 1
ATOM 811 O O . ILE A 1 97 ? -18.094 -10.308 -6.762 1.00 97.94 97 ILE A O 1
ATOM 815 N N . THR A 1 98 ? -16.756 -8.613 -6.152 1.00 97.50 98 THR A N 1
ATOM 816 C CA . THR A 1 98 ? -17.443 -7.616 -6.973 1.00 97.50 98 THR A CA 1
ATOM 817 C C . THR A 1 98 ? -16.420 -6.722 -7.647 1.00 97.50 98 THR A C 1
ATOM 819 O O . THR A 1 98 ? -15.667 -6.026 -6.972 1.00 97.50 98 THR A O 1
ATOM 822 N N . ASN A 1 99 ? -16.415 -6.706 -8.979 1.00 96.62 99 ASN A N 1
ATOM 823 C CA . ASN A 1 99 ? -15.630 -5.752 -9.749 1.00 96.62 99 ASN A CA 1
ATOM 824 C C . ASN A 1 99 ? -16.382 -4.412 -9.815 1.00 96.62 99 ASN A C 1
ATOM 826 O O . ASN A 1 99 ? -17.465 -4.292 -10.390 1.00 96.62 99 ASN A O 1
ATOM 830 N N . LEU A 1 100 ? -15.812 -3.394 -9.182 1.00 95.38 100 LEU A N 1
ATOM 831 C CA . LEU A 1 100 ? -16.328 -2.032 -9.118 1.00 95.38 100 LEU A CA 1
ATOM 832 C C . LEU A 1 100 ? -15.708 -1.201 -10.242 1.00 95.38 100 LEU A C 1
ATOM 834 O O . LEU A 1 100 ? -15.098 -0.161 -10.008 1.00 95.38 100 LEU A O 1
ATOM 838 N N . PHE A 1 101 ? -15.861 -1.691 -11.473 1.00 93.06 101 PHE A N 1
ATOM 839 C CA . PHE A 1 101 ? -15.386 -1.036 -12.693 1.00 93.06 101 PHE A CA 1
ATOM 840 C C . PHE A 1 101 ? -13.875 -0.751 -12.664 1.00 93.06 101 PHE A C 1
ATOM 842 O O . PHE A 1 101 ? -13.444 0.367 -12.936 1.00 93.06 101 PHE A O 1
ATOM 849 N N . GLY A 1 102 ? -13.087 -1.764 -12.298 1.00 92.50 102 GLY A N 1
ATOM 850 C CA . GLY A 1 102 ? -11.622 -1.731 -12.284 1.00 92.50 102 GLY A CA 1
ATOM 851 C C . GLY A 1 102 ? -10.987 -1.940 -10.905 1.00 92.50 102 GLY A C 1
ATOM 852 O O . GLY A 1 102 ? -9.860 -2.427 -10.831 1.00 92.50 102 GLY A O 1
ATOM 853 N N . LEU A 1 103 ? -11.727 -1.669 -9.823 1.00 96.31 103 LEU A N 1
ATOM 854 C CA . LEU A 1 103 ? -11.352 -2.027 -8.450 1.00 96.31 103 LEU A CA 1
ATOM 855 C C . LEU A 1 103 ? -12.167 -3.235 -7.980 1.00 96.31 103 LEU A C 1
ATOM 857 O O . LEU A 1 103 ? -13.388 -3.147 -7.871 1.00 96.31 103 LEU A O 1
ATOM 861 N N . VAL A 1 104 ? -11.530 -4.360 -7.669 1.00 98.25 104 VAL A N 1
ATOM 862 C CA . VAL A 1 104 ? -12.244 -5.567 -7.228 1.00 98.25 104 VAL A CA 1
ATOM 863 C C . VAL A 1 104 ? -12.298 -5.643 -5.707 1.00 98.25 104 VAL A C 1
ATOM 865 O O . VAL A 1 104 ? -11.269 -5.635 -5.040 1.00 98.25 104 VAL A O 1
ATOM 868 N N . TYR A 1 105 ? -13.499 -5.759 -5.150 1.00 98.50 105 TYR A N 1
ATOM 869 C CA . TYR A 1 105 ? -13.710 -6.083 -3.743 1.00 98.50 105 TYR A CA 1
ATOM 870 C C . TYR A 1 105 ? -13.760 -7.596 -3.541 1.00 98.50 105 TYR A C 1
ATOM 872 O O . TYR A 1 105 ? -14.531 -8.274 -4.221 1.00 98.50 105 TYR A O 1
ATOM 880 N N . ILE A 1 106 ? -12.985 -8.107 -2.583 1.00 98.62 106 ILE A N 1
ATOM 881 C CA . ILE A 1 106 ? -13.036 -9.499 -2.127 1.00 98.62 106 ILE A CA 1
ATOM 882 C C . ILE A 1 106 ? -13.529 -9.525 -0.667 1.00 98.62 106 ILE A C 1
ATOM 884 O O . ILE A 1 106 ? -12.961 -8.813 0.166 1.00 98.62 106 ILE A O 1
ATOM 888 N N . PRO A 1 107 ? -14.548 -10.342 -0.327 1.00 97.62 107 PRO A N 1
ATOM 889 C CA . PRO A 1 107 ? -15.029 -10.477 1.047 1.00 97.62 107 PRO A CA 1
ATOM 890 C C . PRO A 1 107 ? -13.955 -10.967 2.027 1.00 97.62 107 PRO A C 1
ATOM 892 O O . PRO A 1 107 ? -13.081 -11.763 1.680 1.00 97.62 107 PRO A O 1
ATOM 895 N N . ASP A 1 108 ? -14.063 -10.526 3.280 1.00 95.25 108 ASP A N 1
ATOM 896 C CA . ASP A 1 108 ? -13.049 -10.741 4.324 1.00 95.25 108 ASP A CA 1
ATOM 897 C C . ASP A 1 108 ? -12.817 -12.226 4.677 1.00 95.25 108 ASP A C 1
ATOM 899 O O . ASP A 1 108 ? -11.785 -12.568 5.252 1.00 95.25 108 ASP A O 1
ATOM 903 N N . ASP A 1 109 ? -13.765 -13.111 4.355 1.00 94.56 109 ASP A N 1
ATOM 904 C CA . ASP A 1 109 ? -13.712 -14.540 4.675 1.00 94.56 109 ASP A CA 1
ATOM 905 C C . ASP A 1 109 ? -13.048 -15.410 3.593 1.00 94.56 109 ASP A C 1
ATOM 907 O O . ASP A 1 109 ? -12.997 -16.636 3.722 1.00 94.56 109 ASP A O 1
ATOM 911 N N . TYR A 1 110 ? -12.512 -14.784 2.543 1.00 98.00 110 TYR A N 1
ATOM 912 C CA . TYR A 1 110 ? -11.703 -15.455 1.532 1.00 98.00 110 TYR A CA 1
ATOM 913 C C . TYR A 1 110 ? -10.237 -15.531 1.953 1.00 98.00 110 TYR A C 1
ATOM 915 O O . TYR A 1 110 ? -9.652 -14.553 2.415 1.00 98.00 110 TYR A O 1
ATOM 923 N N . THR A 1 111 ? -9.624 -16.683 1.698 1.00 98.50 111 THR A N 1
ATOM 924 C CA . THR A 1 111 ? -8.171 -16.783 1.537 1.00 98.50 111 THR A CA 1
ATOM 925 C C . THR A 1 111 ? -7.786 -16.198 0.176 1.00 98.50 111 THR A C 1
ATOM 927 O O . THR A 1 111 ? -8.456 -16.477 -0.818 1.00 98.50 111 THR A O 1
ATOM 930 N N . ILE A 1 112 ? -6.692 -15.449 0.082 1.00 98.88 112 ILE A N 1
ATOM 931 C CA . ILE A 1 112 ? -6.143 -14.988 -1.200 1.00 98.88 112 ILE A CA 1
ATOM 932 C C . ILE A 1 112 ? -4.826 -15.704 -1.486 1.00 98.88 112 ILE A C 1
ATOM 934 O O . ILE A 1 112 ? -3.945 -15.761 -0.632 1.00 98.88 112 ILE A O 1
ATOM 938 N N . ILE A 1 113 ? -4.693 -16.225 -2.706 1.00 98.81 113 ILE A N 1
ATOM 939 C CA . ILE A 1 113 ? -3.424 -16.666 -3.288 1.00 98.81 113 ILE A CA 1
ATOM 940 C C . ILE A 1 113 ? -3.002 -15.605 -4.302 1.00 98.81 113 ILE A C 1
ATOM 942 O O . ILE A 1 113 ? -3.643 -15.488 -5.345 1.00 98.81 113 ILE A O 1
ATOM 946 N N . ALA A 1 114 ? -1.972 -14.820 -3.988 1.00 98.88 114 ALA A N 1
ATOM 947 C CA . ALA A 1 114 ? -1.532 -13.707 -4.825 1.00 98.88 114 ALA A CA 1
ATOM 948 C C . ALA A 1 114 ? -0.191 -13.985 -5.520 1.00 98.88 114 ALA A C 1
ATOM 950 O O . ALA A 1 114 ? 0.744 -14.497 -4.904 1.00 98.88 114 ALA A O 1
ATOM 951 N N . VAL A 1 115 ? -0.105 -13.614 -6.796 1.00 98.81 115 VAL A N 1
ATOM 952 C CA . VAL A 1 115 ? 1.096 -13.670 -7.643 1.00 98.81 115 VAL A CA 1
ATOM 953 C C . VAL A 1 115 ? 1.288 -12.341 -8.367 1.00 98.81 115 VAL A C 1
ATOM 955 O O . VAL A 1 115 ? 0.309 -11.665 -8.677 1.00 98.81 115 VAL A O 1
ATOM 958 N N . THR A 1 116 ? 2.529 -11.981 -8.668 1.00 98.06 116 THR A N 1
ATOM 959 C CA . THR A 1 116 ? 2.880 -10.778 -9.442 1.00 98.06 116 THR A CA 1
ATOM 960 C C . THR A 1 116 ? 4.204 -10.996 -10.160 1.00 98.06 116 THR A C 1
ATOM 962 O O . THR A 1 116 ? 4.987 -11.847 -9.728 1.00 98.06 116 THR A O 1
ATOM 965 N N . ASP A 1 117 ? 4.458 -10.247 -11.234 1.00 97.25 117 ASP A N 1
ATOM 966 C CA . ASP A 1 117 ? 5.750 -10.232 -11.933 1.00 97.25 117 ASP A CA 1
ATOM 967 C C . ASP A 1 117 ? 6.202 -11.659 -12.279 1.00 97.25 117 ASP A C 1
ATOM 969 O O . ASP A 1 117 ? 7.284 -12.114 -11.905 1.00 97.25 117 ASP A O 1
ATOM 973 N N . ILE A 1 118 ? 5.301 -12.418 -12.912 1.00 97.31 118 ILE A N 1
ATOM 974 C CA . ILE A 1 118 ? 5.539 -13.804 -13.333 1.00 97.31 118 ILE A CA 1
ATOM 975 C C . ILE A 1 118 ? 6.486 -13.818 -14.532 1.00 97.31 118 ILE A C 1
ATOM 977 O O . ILE A 1 118 ? 7.338 -14.707 -14.612 1.00 97.31 118 ILE A O 1
ATOM 981 N N . HIS A 1 119 ? 6.340 -12.853 -15.450 1.00 95.50 119 HIS A N 1
ATOM 982 C CA . HIS A 1 119 ? 7.181 -12.687 -16.634 1.00 95.50 119 HIS A CA 1
ATOM 983 C C . HIS A 1 119 ? 7.437 -14.001 -17.383 1.00 95.50 119 HIS A C 1
ATOM 985 O O . HIS A 1 119 ? 8.558 -14.513 -17.419 1.00 95.50 119 HIS A O 1
ATOM 991 N N . GLY A 1 120 ? 6.374 -14.628 -17.895 1.00 94.88 120 GLY A N 1
ATOM 992 C CA . GLY A 1 120 ? 6.492 -15.857 -18.686 1.00 94.88 120 GLY A CA 1
ATOM 993 C C . GLY A 1 120 ? 6.997 -17.098 -17.929 1.00 94.88 120 GLY A C 1
ATOM 994 O O . GLY A 1 120 ? 7.315 -18.101 -18.568 1.00 94.88 120 GLY A O 1
ATOM 995 N N . ASP A 1 121 ? 7.081 -17.082 -16.594 1.00 95.94 121 ASP A N 1
ATOM 996 C CA . ASP A 1 121 ? 7.443 -18.252 -15.782 1.00 95.94 121 ASP A CA 1
ATOM 997 C C . ASP A 1 121 ? 6.220 -19.124 -15.448 1.00 95.94 121 ASP A C 1
ATOM 999 O O . ASP A 1 121 ? 5.593 -19.029 -14.388 1.00 95.94 121 ASP A O 1
ATOM 1003 N N . VAL A 1 122 ? 5.869 -19.995 -16.395 1.00 95.25 122 VAL A N 1
ATOM 1004 C CA . VAL A 1 122 ? 4.718 -20.902 -16.271 1.00 95.25 122 VAL A CA 1
ATOM 1005 C C . VAL A 1 122 ? 4.858 -21.893 -15.109 1.00 95.25 122 VAL A C 1
ATOM 1007 O O . VAL A 1 122 ? 3.857 -22.238 -14.476 1.00 95.25 122 VAL A O 1
ATOM 1010 N N . ASP A 1 123 ? 6.080 -22.321 -14.782 1.00 93.75 123 ASP A N 1
ATOM 1011 C CA . ASP A 1 123 ? 6.325 -23.274 -13.698 1.00 93.75 123 ASP A CA 1
ATOM 1012 C C . ASP A 1 123 ? 6.080 -22.619 -12.333 1.00 93.75 123 ASP A C 1
ATOM 1014 O O . ASP A 1 123 ? 5.422 -23.213 -11.469 1.00 93.75 123 ASP A O 1
ATOM 1018 N N . ALA A 1 124 ? 6.537 -21.375 -12.152 1.00 95.81 124 ALA A N 1
ATOM 1019 C CA . ALA A 1 124 ? 6.257 -20.595 -10.952 1.00 95.81 124 ALA A CA 1
ATOM 1020 C C . ALA A 1 124 ? 4.754 -20.328 -10.777 1.00 95.81 124 ALA A C 1
ATOM 1022 O O . ALA A 1 124 ? 4.200 -20.568 -9.699 1.00 95.81 124 ALA A O 1
ATOM 1023 N N . LEU A 1 125 ? 4.060 -19.928 -11.850 1.00 98.06 125 LEU A N 1
ATOM 1024 C CA . LEU A 1 125 ? 2.605 -19.754 -11.829 1.00 98.06 125 LEU A CA 1
ATOM 1025 C C . LEU A 1 125 ? 1.885 -21.054 -11.430 1.00 98.06 125 LEU A C 1
ATOM 1027 O O . LEU A 1 125 ? 0.966 -21.039 -10.605 1.00 98.06 125 LEU A O 1
ATOM 1031 N N . GLN A 1 126 ? 2.314 -22.198 -11.970 1.00 97.38 126 GLN A N 1
ATOM 1032 C CA . GLN A 1 126 ? 1.674 -23.483 -11.698 1.00 97.38 126 GLN A CA 1
ATOM 1033 C C . GLN A 1 126 ? 1.723 -23.861 -10.209 1.00 97.38 126 GLN A C 1
ATOM 1035 O O . GLN A 1 126 ? 0.804 -24.517 -9.712 1.00 97.38 126 GLN A O 1
ATOM 1040 N N . LYS A 1 127 ? 2.746 -23.428 -9.462 1.00 97.88 127 LYS A N 1
ATOM 1041 C CA . LYS A 1 127 ? 2.844 -23.655 -8.009 1.00 97.88 127 LYS A CA 1
ATOM 1042 C C . LYS A 1 127 ? 1.733 -22.946 -7.243 1.00 97.88 127 LYS A C 1
ATOM 1044 O O . LYS A 1 127 ? 1.052 -23.585 -6.441 1.00 97.88 127 LYS A O 1
ATOM 1049 N N . ALA A 1 128 ? 1.493 -21.675 -7.553 1.00 98.38 128 ALA A N 1
ATOM 1050 C CA . ALA A 1 128 ? 0.403 -20.912 -6.957 1.00 98.38 128 ALA A CA 1
ATOM 1051 C C . ALA A 1 128 ? -0.974 -21.468 -7.375 1.00 98.38 128 ALA A C 1
ATOM 1053 O O . ALA A 1 128 ? -1.870 -21.610 -6.541 1.00 98.38 128 ALA A O 1
ATOM 1054 N N . ILE A 1 129 ? -1.136 -21.875 -8.644 1.00 98.56 129 ILE A N 1
ATOM 1055 C CA . ILE A 1 129 ? -2.361 -22.542 -9.124 1.00 98.56 129 ILE A CA 1
ATOM 1056 C C . ILE A 1 129 ? -2.609 -23.852 -8.362 1.00 98.56 129 ILE A C 1
ATOM 1058 O O . ILE A 1 129 ? -3.753 -24.169 -8.022 1.00 98.56 129 ILE A O 1
ATOM 1062 N N . ASN A 1 130 ? -1.564 -24.626 -8.068 1.00 97.44 130 ASN A N 1
ATOM 1063 C CA . ASN A 1 130 ? -1.693 -25.867 -7.306 1.00 97.44 130 ASN A CA 1
ATOM 1064 C C . ASN A 1 130 ? -2.184 -25.605 -5.876 1.00 97.44 130 ASN A C 1
ATOM 1066 O O . ASN A 1 130 ? -3.117 -26.278 -5.443 1.00 97.44 130 ASN A O 1
ATOM 1070 N N . GLU A 1 131 ? -1.634 -24.614 -5.168 1.00 97.69 131 GLU A N 1
ATOM 1071 C CA . GLU A 1 131 ? -2.125 -24.214 -3.837 1.00 97.69 131 GLU A CA 1
ATOM 1072 C C . GLU A 1 131 ? -3.603 -23.790 -3.900 1.00 97.69 131 GLU A C 1
ATOM 1074 O O . GLU A 1 131 ? -4.442 -24.310 -3.157 1.00 97.69 131 GLU A O 1
ATOM 1079 N N . PHE A 1 132 ? -3.950 -22.903 -4.839 1.00 98.50 132 PHE A N 1
ATOM 1080 C CA . PHE A 1 132 ? -5.324 -22.439 -5.040 1.00 98.50 132 PHE A CA 1
ATOM 1081 C C . PHE A 1 132 ? -6.289 -23.602 -5.304 1.00 98.50 132 PHE A C 1
ATOM 1083 O O . PHE A 1 132 ? -7.319 -23.742 -4.641 1.00 98.50 132 PHE A O 1
ATOM 1090 N N . THR A 1 133 ? -5.949 -24.487 -6.241 1.00 97.38 133 THR A N 1
ATOM 1091 C CA . THR A 1 133 ? -6.811 -25.617 -6.608 1.00 97.38 133 THR A CA 1
ATOM 1092 C C . THR A 1 133 ? -6.932 -26.654 -5.494 1.00 97.38 133 THR A C 1
ATOM 1094 O O . THR A 1 133 ? -8.022 -27.198 -5.306 1.00 97.38 133 THR A O 1
ATOM 1097 N N . GLN A 1 134 ? -5.877 -26.900 -4.712 1.00 97.00 134 GLN A N 1
ATOM 1098 C CA . GLN A 1 134 ? -5.946 -27.759 -3.527 1.00 97.00 134 GLN A CA 1
ATOM 1099 C C . GLN A 1 134 ? -6.910 -27.192 -2.475 1.00 97.00 134 GLN A C 1
ATOM 1101 O O . GLN A 1 134 ? -7.725 -27.933 -1.924 1.00 97.00 134 GLN A O 1
ATOM 1106 N N . ARG A 1 135 ? -6.887 -25.878 -2.232 1.00 97.06 135 ARG A N 1
ATOM 1107 C CA . ARG A 1 135 ? -7.831 -25.210 -1.318 1.00 97.06 135 ARG A CA 1
ATOM 1108 C C . ARG A 1 135 ? -9.265 -25.217 -1.852 1.00 97.06 135 ARG A C 1
ATOM 1110 O O . ARG A 1 135 ? -10.194 -25.543 -1.112 1.00 97.06 135 ARG A O 1
ATOM 1117 N N . LYS A 1 136 ? -9.461 -25.009 -3.161 1.00 95.00 136 LYS A N 1
ATOM 1118 C CA . LYS A 1 136 ? -10.776 -25.191 -3.809 1.00 95.00 136 LYS A CA 1
ATOM 1119 C C . LYS A 1 136 ? -11.313 -26.614 -3.642 1.00 95.00 136 LYS A C 1
ATOM 1121 O O . LYS A 1 136 ? -12.500 -26.783 -3.375 1.00 95.00 136 LYS A O 1
ATOM 1126 N N . GLN A 1 137 ? -10.466 -27.641 -3.747 1.00 94.50 137 GLN A N 1
ATOM 1127 C CA . GLN A 1 137 ? -10.867 -29.037 -3.505 1.00 94.50 137 GLN A CA 1
ATOM 1128 C C . GLN A 1 137 ? -11.297 -29.278 -2.051 1.00 94.50 137 GLN A C 1
ATOM 1130 O O . GLN A 1 137 ? -12.225 -30.050 -1.808 1.00 94.50 137 GLN A O 1
ATOM 1135 N N . LYS A 1 138 ? -10.685 -28.568 -1.095 1.00 95.19 138 LYS A N 1
ATOM 1136 C CA . LYS A 1 138 ? -11.100 -28.537 0.317 1.00 95.19 138 LYS A CA 1
ATOM 1137 C C . LYS A 1 138 ? -12.363 -27.701 0.569 1.00 95.19 138 LYS A C 1
ATOM 1139 O O . LYS A 1 138 ? -12.824 -27.642 1.704 1.00 95.19 138 LYS A O 1
ATOM 1144 N N . LYS A 1 139 ? -12.958 -27.118 -0.480 1.00 93.81 139 LYS A N 1
ATOM 1145 C CA . LYS A 1 139 ? -14.135 -26.232 -0.428 1.00 93.81 139 LYS A CA 1
ATOM 1146 C C . LYS A 1 139 ? -13.906 -24.962 0.396 1.00 93.81 139 LYS A C 1
ATOM 1148 O O . LYS A 1 139 ? -14.860 -24.395 0.923 1.00 93.81 139 LYS A O 1
ATOM 1153 N N . GLU A 1 140 ? -12.658 -24.515 0.495 1.00 95.12 140 GLU A N 1
ATOM 1154 C CA . GLU A 1 140 ? -12.341 -23.212 1.074 1.00 95.12 140 GLU A CA 1
ATOM 1155 C C . GLU A 1 140 ? -12.854 -22.094 0.150 1.00 95.12 140 GLU A C 1
ATOM 1157 O O . GLU A 1 140 ? -12.839 -22.229 -1.081 1.00 95.12 140 GLU A O 1
ATOM 1162 N N . LYS A 1 141 ? -13.290 -20.978 0.746 1.00 97.06 141 LYS A N 1
ATOM 1163 C CA . LYS A 1 141 ? -13.435 -19.712 0.026 1.00 97.06 141 LYS A CA 1
ATOM 1164 C C . LYS A 1 141 ? -12.032 -19.196 -0.251 1.00 97.06 141 LYS A C 1
ATOM 1166 O O . LYS A 1 141 ? -11.320 -18.795 0.666 1.00 97.06 141 LYS A O 1
ATOM 1171 N N . VAL A 1 142 ? -11.609 -19.290 -1.502 1.00 98.44 142 VAL A N 1
ATOM 1172 C CA . VAL A 1 142 ? -10.277 -18.867 -1.917 1.00 98.44 142 VAL A CA 1
ATOM 1173 C C . VAL A 1 142 ? -10.377 -18.133 -3.241 1.00 98.44 142 VAL A C 1
ATOM 1175 O O . VAL A 1 142 ? -11.097 -18.575 -4.136 1.00 98.44 142 VAL A O 1
ATOM 1178 N N . ALA A 1 143 ? -9.666 -17.016 -3.340 1.00 98.75 143 ALA A N 1
ATOM 1179 C CA . ALA A 1 143 ? -9.501 -16.242 -4.556 1.00 98.75 143 ALA A CA 1
ATOM 1180 C C . ALA A 1 143 ? -8.043 -16.315 -5.028 1.00 98.75 143 ALA A C 1
ATOM 1182 O O . ALA A 1 143 ? -7.1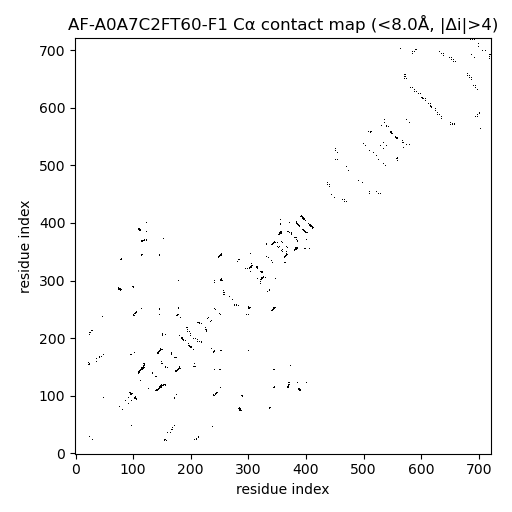15 -16.339 -4.218 1.00 98.75 143 ALA A O 1
ATOM 1183 N N . PHE A 1 144 ? -7.843 -16.364 -6.338 1.00 98.88 144 PHE A N 1
ATOM 1184 C CA . PHE A 1 144 ? -6.541 -16.249 -6.981 1.00 98.88 144 PHE A CA 1
ATOM 1185 C C . PHE A 1 144 ? -6.390 -14.827 -7.513 1.00 98.88 144 PHE A C 1
ATOM 1187 O O . PHE A 1 144 ? -7.252 -14.382 -8.262 1.00 98.88 144 PHE A O 1
ATOM 1194 N N . VAL A 1 145 ? -5.325 -14.117 -7.153 1.00 98.88 145 VAL A N 1
ATOM 1195 C CA . VAL A 1 145 ? -5.075 -12.738 -7.594 1.00 98.88 145 VAL A CA 1
ATOM 1196 C C . VAL A 1 145 ? -3.741 -12.690 -8.331 1.00 98.88 145 VAL A C 1
ATOM 1198 O O . VAL A 1 145 ? -2.688 -12.841 -7.724 1.00 98.88 145 VAL A O 1
ATOM 1201 N N . CYS A 1 146 ? -3.773 -12.475 -9.643 1.00 98.75 146 CYS A N 1
ATOM 1202 C CA . CYS A 1 146 ? -2.595 -12.123 -10.428 1.00 98.75 146 CYS A CA 1
ATOM 1203 C C . CYS A 1 146 ? -2.542 -10.603 -10.564 1.00 98.75 146 CYS A C 1
ATOM 1205 O O . CYS A 1 146 ? -3.478 -10.014 -11.092 1.00 98.75 146 CYS A O 1
ATOM 1207 N N . MET A 1 147 ? -1.478 -9.976 -10.070 1.00 98.25 147 MET A N 1
ATOM 1208 C CA . MET A 1 147 ? -1.356 -8.518 -9.960 1.00 98.25 147 MET A CA 1
ATOM 1209 C C . MET A 1 147 ? -0.722 -7.849 -11.192 1.00 98.25 147 MET A C 1
ATOM 1211 O O . MET A 1 147 ? -0.374 -6.674 -11.125 1.00 98.25 147 MET A O 1
ATOM 1215 N N . GLY A 1 148 ? -0.607 -8.578 -12.305 1.00 95.56 148 GLY A N 1
ATOM 1216 C CA . GLY A 1 148 ? -0.001 -8.113 -13.556 1.00 95.56 148 GLY A CA 1
ATOM 1217 C C . GLY A 1 148 ? 1.456 -8.552 -13.731 1.00 95.56 148 GLY A C 1
ATOM 1218 O O . GLY A 1 148 ? 1.965 -9.360 -12.944 1.00 95.56 148 GLY A O 1
ATOM 1219 N N . ASP A 1 149 ? 2.082 -8.065 -14.801 1.00 96.19 149 ASP A N 1
ATOM 1220 C CA . ASP A 1 149 ? 3.430 -8.425 -15.258 1.00 96.19 149 ASP A CA 1
ATOM 1221 C C . ASP A 1 149 ? 3.582 -9.932 -15.448 1.00 96.19 149 ASP A C 1
ATOM 1223 O O . ASP A 1 149 ? 4.498 -10.601 -14.957 1.00 96.19 149 ASP A O 1
ATOM 1227 N N . PHE A 1 150 ? 2.612 -10.511 -16.147 1.00 96.88 150 PHE A N 1
ATOM 1228 C CA . PHE A 1 150 ? 2.599 -11.941 -16.419 1.00 96.88 150 PHE A CA 1
ATOM 1229 C C . PHE A 1 150 ? 3.198 -12.292 -17.786 1.00 96.88 150 PHE A C 1
ATOM 1231 O O . PHE A 1 150 ? 3.507 -13.464 -18.026 1.00 96.88 150 PHE A O 1
ATOM 1238 N N . VAL A 1 151 ? 3.434 -11.294 -18.642 1.00 95.25 151 VAL A N 1
ATOM 1239 C CA . VAL A 1 151 ? 4.151 -11.426 -19.920 1.00 95.25 151 VAL A CA 1
ATOM 1240 C C . VAL A 1 151 ? 5.546 -10.782 -19.883 1.00 95.25 151 VAL A C 1
ATOM 1242 O O . VAL A 1 151 ? 5.929 -10.161 -18.891 1.00 95.25 151 VAL A O 1
ATOM 1245 N N . ASP A 1 152 ? 6.293 -10.962 -20.976 1.00 92.50 152 ASP A N 1
ATOM 1246 C CA . ASP A 1 152 ? 7.649 -10.447 -21.228 1.00 92.50 152 ASP A CA 1
ATOM 1247 C C . ASP A 1 152 ? 8.743 -11.019 -20.310 1.00 92.50 152 ASP A C 1
ATOM 1249 O O . ASP A 1 152 ? 8.458 -11.721 -19.339 1.00 92.50 152 ASP A O 1
ATOM 1253 N N . ARG A 1 153 ? 10.015 -10.752 -20.656 1.00 86.94 153 ARG A N 1
ATOM 1254 C CA . ARG A 1 153 ? 11.278 -11.222 -20.030 1.00 86.94 153 ARG A CA 1
ATOM 1255 C C . ARG A 1 153 ? 11.513 -12.739 -20.006 1.00 86.94 153 ARG A C 1
ATOM 1257 O O . ARG A 1 153 ? 12.649 -13.183 -20.177 1.00 86.94 153 ARG A O 1
ATOM 1264 N N . GLY A 1 154 ? 10.478 -13.544 -19.778 1.00 85.75 154 GLY A N 1
ATOM 1265 C CA . GLY A 1 154 ? 10.512 -15.004 -19.852 1.00 85.75 154 GLY A CA 1
ATOM 1266 C C . GLY A 1 154 ? 10.009 -15.551 -21.185 1.00 85.75 154 GLY A C 1
ATOM 1267 O O . GLY A 1 154 ? 9.376 -14.869 -21.982 1.00 85.75 154 GLY A O 1
ATOM 1268 N N . GLU A 1 155 ? 10.294 -16.830 -21.430 1.00 88.31 155 GLU A N 1
ATOM 1269 C CA . GLU A 1 155 ? 10.115 -17.446 -22.752 1.00 88.31 155 GLU A CA 1
ATOM 1270 C C . GLU A 1 155 ? 8.702 -18.004 -23.018 1.00 88.31 155 GLU A C 1
ATOM 1272 O O . GLU A 1 155 ? 8.461 -18.492 -24.122 1.00 88.31 155 GLU A O 1
ATOM 1277 N N . TYR A 1 156 ? 7.800 -18.007 -22.026 1.00 95.75 156 TYR A N 1
ATOM 1278 C CA . TYR A 1 156 ? 6.508 -18.715 -22.086 1.00 95.75 156 TYR A CA 1
ATOM 1279 C C . TYR A 1 156 ? 5.305 -17.828 -21.724 1.00 95.75 156 TYR A C 1
ATOM 1281 O O . TYR A 1 156 ? 4.361 -18.282 -21.070 1.00 95.75 156 TYR A O 1
ATOM 1289 N N . SER A 1 157 ? 5.311 -16.566 -22.155 1.00 96.25 157 SER A N 1
ATOM 1290 C CA . SER A 1 157 ? 4.221 -15.613 -21.911 1.00 96.25 157 SER A CA 1
ATOM 1291 C C . SER A 1 157 ? 2.887 -16.122 -22.461 1.00 96.25 157 SER A C 1
ATOM 1293 O O . SER A 1 157 ? 1.872 -16.042 -21.769 1.00 96.25 157 SER A O 1
ATOM 1295 N N . PHE A 1 158 ? 2.864 -16.742 -23.650 1.00 97.62 158 PHE A N 1
ATOM 1296 C CA . PHE A 1 158 ? 1.633 -17.325 -24.198 1.00 97.62 158 PHE A CA 1
ATOM 1297 C C . PHE A 1 158 ? 1.045 -18.414 -23.285 1.00 97.62 158 PHE A C 1
ATOM 1299 O O . PHE A 1 158 ? -0.170 -18.468 -23.078 1.00 97.62 158 PHE A O 1
ATOM 1306 N N . GLU A 1 159 ? 1.891 -19.279 -22.716 1.00 97.56 159 GLU A N 1
ATOM 1307 C CA . GLU A 1 159 ? 1.444 -20.356 -21.822 1.00 97.56 159 GLU A CA 1
ATOM 1308 C C . GLU A 1 159 ? 0.920 -19.800 -20.497 1.00 97.56 159 GLU A C 1
ATOM 1310 O O . GLU A 1 159 ? -0.086 -20.292 -19.984 1.00 97.56 159 GLU A O 1
ATOM 1315 N N . VAL A 1 160 ? 1.556 -18.749 -19.971 1.00 98.31 160 VAL A N 1
ATOM 1316 C CA . VAL A 1 160 ? 1.095 -18.033 -18.776 1.00 98.31 160 VAL A CA 1
ATOM 1317 C C . VAL A 1 160 ? -0.283 -17.409 -19.013 1.00 98.31 160 VAL A C 1
ATOM 1319 O O . VAL A 1 160 ? -1.209 -17.673 -18.242 1.00 98.31 160 VAL A O 1
ATOM 1322 N N . VAL A 1 161 ? -0.467 -16.670 -20.115 1.00 98.50 161 VAL A N 1
ATOM 1323 C CA . VAL A 1 161 ? -1.767 -16.086 -20.499 1.00 98.50 161 VAL A CA 1
ATOM 1324 C C . VAL A 1 161 ? -2.827 -17.175 -20.627 1.00 98.50 161 VAL A C 1
ATOM 1326 O O . VAL A 1 161 ? -3.916 -17.071 -20.058 1.00 98.50 161 VAL A O 1
ATOM 1329 N N . LYS A 1 162 ? -2.503 -18.261 -21.336 1.00 98.31 162 LYS A N 1
ATOM 1330 C CA . LYS A 1 162 ? -3.408 -19.396 -21.509 1.00 98.31 162 LYS A CA 1
ATOM 1331 C C . LYS A 1 162 ? -3.798 -20.015 -20.163 1.00 98.31 162 LYS A C 1
ATOM 1333 O O . LYS A 1 162 ? -4.982 -20.272 -19.950 1.00 98.31 162 LYS A O 1
ATOM 1338 N N . ALA A 1 163 ? -2.842 -20.242 -19.261 1.00 98.50 163 ALA A N 1
ATOM 1339 C CA . ALA A 1 163 ? -3.087 -20.835 -17.948 1.00 98.50 163 ALA A CA 1
ATOM 1340 C C . ALA A 1 163 ? -3.983 -19.947 -17.069 1.00 98.50 163 ALA A C 1
ATOM 1342 O O . ALA A 1 163 ? -4.938 -20.447 -16.469 1.00 98.50 163 ALA A O 1
ATOM 1343 N N . LEU A 1 164 ? -3.734 -18.633 -17.044 1.00 98.75 164 LEU A N 1
ATOM 1344 C CA . LEU A 1 164 ? -4.573 -17.665 -16.332 1.00 98.75 164 LEU A CA 1
ATOM 1345 C C . LEU A 1 164 ? -5.998 -17.631 -16.904 1.00 98.75 164 LEU A C 1
ATOM 1347 O O . LEU A 1 164 ? -6.972 -17.682 -16.152 1.00 98.75 164 LEU A O 1
ATOM 1351 N N . PHE A 1 165 ? -6.143 -17.630 -18.230 1.00 98.69 165 PHE A N 1
ATOM 1352 C CA . PHE A 1 165 ? -7.447 -17.661 -18.897 1.00 98.69 165 PHE A CA 1
ATOM 1353 C C . PHE A 1 165 ? -8.196 -18.981 -18.679 1.00 98.69 165 PHE A C 1
ATOM 1355 O O . PHE A 1 165 ? -9.404 -18.976 -18.433 1.00 98.69 165 PHE A O 1
ATOM 1362 N N . ASP A 1 166 ? -7.510 -20.122 -18.710 1.00 98.44 166 ASP A N 1
ATOM 1363 C CA . ASP A 1 166 ? -8.093 -21.416 -18.348 1.00 98.44 166 ASP A CA 1
ATOM 1364 C C . ASP A 1 166 ? -8.602 -21.414 -16.900 1.00 98.44 166 ASP A C 1
ATOM 1366 O O . ASP A 1 166 ? -9.716 -21.881 -16.632 1.00 98.44 166 ASP A O 1
ATOM 1370 N N . LEU A 1 167 ? -7.828 -20.840 -15.973 1.00 98.50 167 LEU A N 1
ATOM 1371 C CA . LEU A 1 167 ? -8.215 -20.704 -14.573 1.00 98.50 167 LEU A CA 1
ATOM 1372 C C . LEU A 1 167 ? -9.447 -19.798 -14.420 1.00 98.50 167 LEU A C 1
ATOM 1374 O O . LEU A 1 167 ? -10.425 -20.201 -13.786 1.00 98.50 167 LEU A O 1
ATOM 1378 N N . LYS A 1 168 ? -9.446 -18.630 -15.075 1.00 98.50 168 LYS A N 1
ATOM 1379 C CA . LYS A 1 168 ? -10.560 -17.670 -15.094 1.00 98.50 168 LYS A CA 1
ATOM 1380 C C . LYS A 1 168 ? -11.838 -18.282 -15.657 1.00 98.50 168 LYS A C 1
ATOM 1382 O O . LYS A 1 168 ? -12.885 -18.212 -15.027 1.00 98.50 168 LYS A O 1
ATOM 1387 N N . ARG A 1 169 ? -11.764 -18.985 -16.792 1.00 98.00 169 ARG A N 1
ATOM 1388 C CA . ARG A 1 169 ? -12.919 -19.701 -17.369 1.00 98.00 169 ARG A CA 1
ATOM 1389 C C . ARG A 1 169 ? -13.504 -20.753 -16.441 1.00 98.00 169 ARG A C 1
ATOM 1391 O O . ARG A 1 169 ? -14.682 -21.085 -16.576 1.00 98.00 169 ARG A O 1
ATOM 1398 N N . LYS A 1 170 ? -12.668 -21.349 -15.591 1.00 97.69 170 LYS A N 1
ATOM 1399 C CA . LYS A 1 170 ? -13.067 -22.433 -14.698 1.00 97.69 170 LYS A CA 1
ATOM 1400 C C . LYS A 1 170 ? -13.675 -21.926 -13.391 1.00 97.69 170 LYS A C 1
ATOM 1402 O O . LYS A 1 170 ? -14.585 -22.581 -12.890 1.00 97.69 170 LYS A O 1
ATOM 1407 N N . TYR A 1 171 ? -13.183 -20.810 -12.853 1.00 97.56 171 TYR A N 1
ATOM 1408 C CA . TYR A 1 171 ? -13.545 -20.329 -11.513 1.00 97.56 171 TYR A CA 1
ATOM 1409 C C . TYR A 1 171 ? -14.145 -18.906 -11.473 1.00 97.56 171 TYR A C 1
ATOM 1411 O O . TYR A 1 171 ? -14.547 -18.459 -10.405 1.00 97.56 171 TYR A O 1
ATOM 1419 N N . GLY A 1 172 ? -14.268 -18.218 -12.613 1.00 96.06 172 GLY A N 1
ATOM 1420 C CA . GLY A 1 172 ? -14.990 -16.946 -12.748 1.00 96.06 172 GLY A CA 1
ATOM 1421 C C . GLY A 1 172 ? -14.445 -15.835 -11.847 1.00 96.06 172 GLY A C 1
ATOM 1422 O O . GLY A 1 172 ? -13.245 -15.552 -11.855 1.00 96.06 172 GLY A O 1
ATOM 1423 N N . ASP A 1 173 ? -15.330 -15.228 -11.056 1.00 96.12 173 ASP A N 1
ATOM 1424 C CA . ASP A 1 173 ? -15.033 -14.106 -10.152 1.00 96.12 173 ASP A CA 1
ATOM 1425 C C . ASP A 1 173 ? -13.943 -14.420 -9.113 1.00 96.12 173 ASP A C 1
ATOM 1427 O O . ASP A 1 173 ? -13.279 -13.513 -8.623 1.00 96.12 173 ASP A O 1
ATOM 1431 N N . GLU A 1 174 ? -13.711 -15.696 -8.786 1.00 98.06 174 GLU A N 1
ATOM 1432 C CA . GLU A 1 174 ? -12.678 -16.105 -7.822 1.00 98.06 174 GLU A CA 1
ATOM 1433 C C . GLU A 1 174 ? -11.251 -16.027 -8.387 1.00 98.06 174 GLU A C 1
ATOM 1435 O O . GLU A 1 174 ? -10.295 -16.274 -7.659 1.00 98.06 174 GLU A O 1
ATOM 1440 N N . VAL A 1 175 ? -11.077 -15.711 -9.671 1.00 98.75 175 VAL A N 1
ATOM 1441 C CA . VAL A 1 175 ? -9.761 -15.536 -10.302 1.00 98.75 175 VAL A CA 1
ATOM 1442 C C . VAL A 1 175 ? -9.663 -14.109 -10.806 1.00 98.75 175 VAL A C 1
ATOM 1444 O O . VAL A 1 175 ? -10.263 -13.761 -11.810 1.00 98.75 175 VAL A O 1
ATOM 1447 N N . ILE A 1 176 ? -8.911 -13.259 -10.133 1.00 98.75 176 ILE A N 1
ATOM 1448 C CA . ILE A 1 176 ? -8.712 -11.870 -10.518 1.00 98.75 176 ILE A CA 1
ATOM 1449 C C . ILE A 1 176 ? -7.390 -11.790 -11.280 1.00 98.75 176 ILE A C 1
ATOM 1451 O O . ILE A 1 176 ? -6.350 -12.187 -10.760 1.00 98.75 176 ILE A O 1
ATOM 1455 N N . ILE A 1 177 ? -7.432 -11.295 -12.516 1.00 98.56 177 ILE A N 1
ATOM 1456 C CA . ILE A 1 177 ? -6.241 -11.029 -13.329 1.00 98.56 177 ILE A CA 1
ATOM 1457 C C . ILE A 1 177 ? -6.191 -9.522 -13.518 1.00 98.56 177 ILE A C 1
ATOM 1459 O O . ILE A 1 177 ? -7.076 -8.962 -14.156 1.00 98.56 177 ILE A O 1
ATOM 1463 N N . MET A 1 178 ? -5.215 -8.871 -12.906 1.00 97.31 178 MET A N 1
ATOM 1464 C CA . MET A 1 178 ? -5.004 -7.437 -13.018 1.00 97.31 178 MET A CA 1
ATOM 1465 C C . MET A 1 178 ? -4.086 -7.124 -14.195 1.00 97.31 178 MET A C 1
ATOM 1467 O O . MET A 1 178 ? -3.316 -7.974 -14.641 1.00 97.31 178 MET A O 1
ATOM 1471 N N . LYS A 1 179 ? -4.184 -5.892 -14.680 1.00 91.25 179 LYS A N 1
ATOM 1472 C CA . LYS A 1 179 ? -3.297 -5.318 -15.687 1.00 91.25 179 LYS A CA 1
ATOM 1473 C C . LYS A 1 179 ? -2.122 -4.589 -15.026 1.00 91.25 179 LYS A C 1
ATOM 1475 O O . LYS A 1 179 ? -2.341 -3.904 -14.025 1.00 91.25 179 LYS A O 1
ATOM 1480 N N . ALA A 1 180 ? -0.938 -4.676 -15.626 1.00 92.19 180 ALA A N 1
ATOM 1481 C CA . ALA A 1 180 ? 0.238 -3.871 -15.294 1.00 92.19 180 ALA A CA 1
ATOM 1482 C C . ALA A 1 180 ? 0.841 -3.191 -16.541 1.00 92.19 180 ALA A C 1
ATOM 1484 O O . ALA A 1 180 ? 0.196 -3.117 -17.593 1.00 92.19 180 ALA A O 1
ATOM 1485 N N . ASP A 1 181 ? 2.059 -2.658 -16.427 1.00 88.62 181 ASP A N 1
ATOM 1486 C CA . ASP A 1 181 ? 2.769 -1.958 -17.499 1.00 88.62 181 ASP A CA 1
ATOM 1487 C C . ASP A 1 181 ? 3.124 -2.883 -18.667 1.00 88.62 181 ASP A C 1
ATOM 1489 O O . ASP A 1 181 ? 2.920 -2.507 -19.829 1.00 88.62 181 ASP A O 1
ATOM 1493 N N . HIS A 1 182 ? 3.521 -4.129 -18.398 1.00 90.06 182 HIS A N 1
ATOM 1494 C CA . HIS A 1 182 ? 3.770 -5.121 -19.448 1.00 90.06 182 HIS A CA 1
ATOM 1495 C C . HIS A 1 182 ? 2.492 -5.583 -20.182 1.00 90.06 182 HIS A C 1
ATOM 1497 O O . HIS A 1 182 ? 2.554 -6.181 -21.252 1.00 90.06 182 HIS A O 1
ATOM 1503 N N . GLU A 1 183 ? 1.303 -5.212 -19.707 1.00 90.81 183 GLU A N 1
ATOM 1504 C CA . GLU A 1 183 ? 0.046 -5.429 -20.428 1.00 90.81 183 GLU A CA 1
ATOM 1505 C C . GLU A 1 183 ? -0.550 -4.140 -21.043 1.00 90.81 183 GLU A C 1
ATOM 1507 O O . GLU A 1 183 ? -1.610 -4.207 -21.677 1.00 90.81 183 GLU A O 1
ATOM 1512 N N . ASP A 1 184 ? 0.096 -2.966 -20.886 1.00 81.62 184 ASP A N 1
ATOM 1513 C CA . ASP A 1 184 ? -0.421 -1.638 -21.293 1.00 81.62 184 ASP A CA 1
ATOM 1514 C C . ASP A 1 184 ? 0.568 -0.705 -22.036 1.00 81.62 184 ASP A C 1
ATOM 1516 O O . ASP A 1 184 ? 0.604 0.510 -21.809 1.00 81.62 184 ASP A O 1
ATOM 1520 N N . HIS A 1 185 ? 1.360 -1.228 -22.972 1.00 77.81 185 HIS A N 1
ATOM 1521 C CA . HIS A 1 185 ? 2.494 -0.483 -23.543 1.00 77.81 185 HIS A CA 1
ATOM 1522 C C . HIS A 1 185 ? 2.496 -0.328 -25.073 1.00 77.81 185 HIS A C 1
ATOM 1524 O O . HIS A 1 185 ? 3.560 -0.266 -25.696 1.00 77.81 185 HIS A O 1
ATOM 1530 N N . ILE A 1 186 ? 1.319 -0.207 -25.695 1.00 86.75 186 ILE A N 1
ATOM 1531 C CA . ILE A 1 186 ? 1.212 0.106 -27.130 1.00 86.75 186 ILE A CA 1
ATOM 1532 C C . ILE A 1 186 ? 0.551 1.465 -27.399 1.00 86.75 186 ILE A C 1
ATOM 1534 O O . ILE A 1 186 ? -0.360 1.907 -26.694 1.00 86.75 186 ILE A O 1
ATOM 1538 N N . GLU A 1 187 ? 1.033 2.142 -28.435 1.00 88.44 187 GLU A N 1
ATOM 1539 C CA . GLU A 1 187 ? 0.378 3.245 -29.134 1.00 88.44 187 GLU A CA 1
ATOM 1540 C C . GLU A 1 187 ? -0.169 2.723 -30.468 1.00 88.44 187 GLU A C 1
ATOM 1542 O O . GLU A 1 187 ? 0.480 1.916 -31.139 1.00 88.44 187 GLU A O 1
ATOM 1547 N N . VAL A 1 188 ? -1.366 3.181 -30.839 1.00 92.31 188 VAL A N 1
ATOM 1548 C CA . VAL A 1 188 ? -2.066 2.759 -32.058 1.00 92.31 188 VAL A CA 1
ATOM 1549 C C . VAL A 1 188 ? -2.189 3.951 -33.000 1.00 92.31 188 VAL A C 1
ATOM 1551 O O . VAL A 1 188 ? -2.757 4.977 -32.622 1.00 92.31 188 VAL A O 1
ATOM 1554 N N . ASP A 1 189 ? -1.679 3.813 -34.222 1.00 92.38 189 ASP A N 1
ATOM 1555 C CA . ASP A 1 189 ? -1.972 4.730 -35.321 1.00 92.38 189 ASP A CA 1
ATOM 1556 C C . ASP A 1 189 ? -3.191 4.218 -36.099 1.00 92.38 189 ASP A C 1
ATOM 1558 O O . ASP A 1 189 ? -3.089 3.351 -36.963 1.00 92.38 189 ASP A O 1
ATOM 1562 N N . GLU A 1 190 ? -4.363 4.771 -35.783 1.00 90.50 190 GLU A N 1
ATOM 1563 C CA . GLU A 1 190 ? -5.646 4.419 -36.412 1.00 90.50 190 GLU A CA 1
ATOM 1564 C C . GLU A 1 190 ? -5.705 4.749 -37.919 1.00 90.50 190 GLU A C 1
ATOM 1566 O O . GLU A 1 190 ? -6.649 4.355 -38.609 1.00 90.50 190 GLU A O 1
ATOM 1571 N N . THR A 1 191 ? -4.735 5.503 -38.452 1.00 92.25 191 THR A N 1
ATOM 1572 C CA . THR A 1 191 ? -4.659 5.803 -39.890 1.00 92.25 191 THR A CA 1
ATOM 1573 C C . THR A 1 191 ? -3.947 4.710 -40.685 1.00 92.25 191 THR A C 1
ATOM 1575 O O . THR A 1 191 ? -4.180 4.576 -41.891 1.00 92.25 191 THR A O 1
ATOM 1578 N N . GLU A 1 192 ? -3.148 3.887 -40.008 1.00 91.69 192 GLU A N 1
ATOM 1579 C CA . GLU A 1 192 ? -2.391 2.789 -40.590 1.00 91.69 192 GLU A CA 1
ATOM 1580 C C . GLU A 1 192 ? -3.149 1.464 -40.450 1.00 91.69 192 GLU A C 1
ATOM 1582 O O . GLU A 1 192 ? -3.745 1.146 -39.422 1.00 91.69 192 GLU A O 1
ATOM 1587 N N . LYS A 1 193 ? -3.132 0.653 -41.513 1.00 86.44 193 LYS A N 1
ATOM 1588 C CA . LYS A 1 193 ? -3.802 -0.662 -41.521 1.00 86.44 193 LYS A CA 1
ATOM 1589 C C . LYS A 1 193 ? -2.849 -1.824 -41.300 1.00 86.44 193 LYS A C 1
ATOM 1591 O O . LYS A 1 193 ? -3.261 -2.860 -40.790 1.00 86.44 193 LYS A O 1
ATOM 1596 N N . GLU A 1 194 ? -1.596 -1.671 -41.711 1.00 89.00 194 GLU A N 1
ATOM 1597 C CA . GLU A 1 194 ? -0.604 -2.732 -41.593 1.00 89.00 194 GLU A CA 1
ATOM 1598 C C . GLU A 1 194 ? -0.066 -2.797 -40.157 1.00 89.00 194 GLU A C 1
ATOM 1600 O O . GLU A 1 194 ? 0.388 -1.771 -39.647 1.00 89.00 194 GLU A O 1
ATOM 1605 N N . PRO A 1 195 ? -0.028 -3.980 -39.512 1.00 89.62 195 PRO A N 1
ATOM 1606 C CA . PRO A 1 195 ? 0.408 -4.112 -38.120 1.00 89.62 195 PRO A CA 1
ATOM 1607 C C . PRO A 1 195 ? 1.787 -3.512 -37.823 1.00 89.62 195 PRO A C 1
AT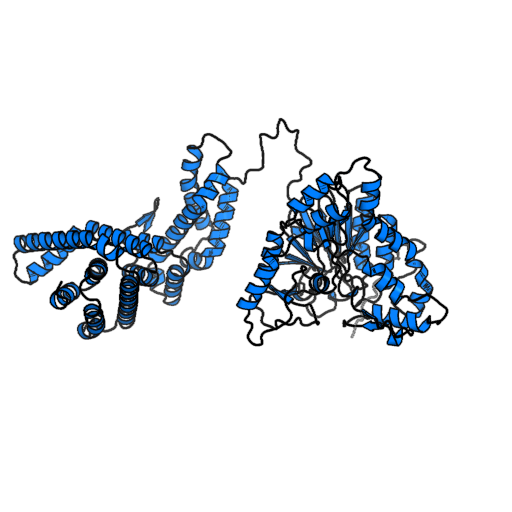OM 1609 O O . PRO A 1 195 ? 2.012 -2.999 -36.733 1.00 89.62 195 PRO A O 1
ATOM 1612 N N . ALA A 1 196 ? 2.704 -3.544 -38.798 1.00 85.81 196 ALA A N 1
ATOM 1613 C CA . ALA A 1 196 ? 4.055 -3.000 -38.662 1.00 85.81 196 ALA A CA 1
ATOM 1614 C C . ALA A 1 196 ? 4.096 -1.478 -38.447 1.00 85.81 196 ALA A C 1
ATOM 1616 O O . ALA A 1 196 ? 5.014 -0.993 -37.793 1.00 85.81 196 ALA A O 1
ATOM 1617 N N . SER A 1 197 ? 3.130 -0.750 -39.012 1.00 90.19 197 SER A N 1
ATOM 1618 C CA . SER A 1 197 ? 3.023 0.711 -38.907 1.00 90.19 197 SER A CA 1
ATOM 1619 C C . SER A 1 197 ? 1.939 1.134 -37.914 1.00 90.19 197 SER A C 1
ATOM 1621 O O . SER A 1 197 ? 2.053 2.188 -37.299 1.00 90.19 197 SER A O 1
ATOM 1623 N N . LYS A 1 198 ? 0.907 0.298 -37.734 1.00 93.62 198 LYS A N 1
ATOM 1624 C CA . LYS A 1 198 ? -0.233 0.530 -36.836 1.00 93.62 198 LYS A CA 1
ATOM 1625 C C . LYS A 1 198 ? 0.166 0.508 -35.363 1.00 93.62 198 LYS A C 1
ATOM 1627 O O . LYS A 1 198 ? -0.375 1.289 -34.587 1.00 93.62 198 LYS A O 1
ATOM 1632 N N . TYR A 1 199 ? 1.082 -0.378 -34.966 1.00 94.12 199 TYR A N 1
ATOM 1633 C CA . TYR A 1 199 ? 1.436 -0.583 -33.561 1.00 94.12 199 TYR A CA 1
ATOM 1634 C C . TYR A 1 199 ? 2.842 -0.103 -33.242 1.00 94.12 199 TYR A C 1
ATOM 1636 O O . TYR A 1 199 ? 3.819 -0.533 -33.854 1.00 94.12 199 TYR A O 1
ATOM 1644 N N . LYS A 1 200 ? 2.942 0.739 -32.214 1.00 90.38 200 LYS A N 1
ATOM 1645 C CA . LYS A 1 200 ? 4.210 1.233 -31.685 1.00 90.38 200 LYS A CA 1
ATOM 1646 C C . LYS A 1 200 ? 4.340 0.868 -30.212 1.00 90.38 200 LYS A C 1
ATOM 1648 O O . LYS A 1 200 ? 3.490 1.220 -29.402 1.00 90.38 200 LYS A O 1
ATOM 1653 N N . ILE A 1 201 ? 5.422 0.178 -29.873 1.00 87.81 201 ILE A N 1
ATOM 1654 C CA . ILE A 1 201 ? 5.764 -0.194 -28.498 1.00 87.81 201 ILE A CA 1
ATOM 1655 C C . ILE A 1 201 ? 6.332 1.030 -27.767 1.00 87.81 201 ILE A C 1
ATOM 1657 O O . ILE A 1 201 ? 7.114 1.791 -28.346 1.00 87.81 201 ILE A O 1
ATOM 1661 N N . VAL A 1 202 ? 5.929 1.226 -26.508 1.00 82.69 202 VAL A N 1
ATOM 1662 C CA . VAL A 1 202 ? 6.376 2.347 -25.658 1.00 82.69 202 VAL A CA 1
ATOM 1663 C C . VAL A 1 202 ? 7.091 1.928 -24.365 1.00 82.69 202 VAL A C 1
ATOM 1665 O O . VAL A 1 202 ? 7.385 2.791 -23.544 1.00 82.69 202 VAL A O 1
ATOM 1668 N N . ILE A 1 203 ? 7.410 0.640 -24.201 1.00 78.69 203 ILE A N 1
ATOM 1669 C CA . ILE A 1 203 ? 8.235 0.091 -23.108 1.00 78.69 203 ILE A CA 1
ATOM 1670 C C . ILE A 1 203 ? 9.394 -0.735 -23.676 1.00 78.69 203 ILE A C 1
ATOM 1672 O O . ILE A 1 203 ? 9.327 -1.219 -24.803 1.00 78.69 203 ILE A O 1
ATOM 1676 N N . ASP A 1 204 ? 10.439 -0.912 -22.876 1.00 72.88 204 ASP A N 1
ATOM 1677 C CA . ASP A 1 204 ? 11.495 -1.901 -23.080 1.00 72.88 204 ASP A CA 1
ATOM 1678 C C . ASP A 1 204 ? 11.811 -2.550 -21.715 1.00 72.88 204 ASP A C 1
ATOM 1680 O O . ASP A 1 204 ? 12.065 -1.808 -20.756 1.00 72.88 204 ASP A O 1
ATOM 1684 N N . PRO A 1 205 ? 11.783 -3.891 -21.575 1.00 84.06 205 PRO A N 1
ATOM 1685 C CA . PRO A 1 205 ? 11.517 -4.911 -22.604 1.00 84.06 205 PRO A CA 1
ATOM 1686 C C . PRO A 1 205 ? 10.025 -5.157 -22.905 1.00 84.06 205 PRO A C 1
ATOM 1688 O O . PRO A 1 205 ? 9.171 -4.851 -22.080 1.00 84.06 205 PRO A O 1
ATOM 1691 N N . ALA A 1 206 ? 9.725 -5.708 -24.091 1.00 89.31 206 ALA A N 1
ATOM 1692 C CA . ALA A 1 206 ? 8.367 -5.965 -24.608 1.00 89.31 206 ALA A CA 1
ATOM 1693 C C . ALA A 1 206 ? 8.299 -7.194 -25.551 1.00 89.31 206 ALA A C 1
ATOM 1695 O O . ALA A 1 206 ? 7.599 -7.177 -26.573 1.00 89.31 206 ALA A O 1
ATOM 1696 N N . GLU A 1 207 ? 9.097 -8.237 -25.292 1.00 92.38 207 GLU A N 1
ATOM 1697 C CA . GLU A 1 207 ? 9.365 -9.317 -26.257 1.00 92.38 207 GLU A CA 1
ATOM 1698 C C . GLU A 1 207 ? 8.105 -10.080 -26.698 1.00 92.38 207 GLU A C 1
ATOM 1700 O O . GLU A 1 207 ? 7.992 -10.524 -27.850 1.00 92.38 207 GLU A O 1
ATOM 1705 N N . PHE A 1 208 ? 7.131 -10.239 -25.803 1.00 94.69 208 PHE A N 1
ATOM 1706 C CA . PHE A 1 208 ? 5.869 -10.886 -26.126 1.00 94.69 208 PHE A CA 1
ATOM 1707 C C . PHE A 1 208 ? 5.045 -10.023 -27.079 1.00 94.69 208 PHE A C 1
ATOM 1709 O O . PHE A 1 208 ? 4.540 -10.530 -28.085 1.00 94.69 208 PHE A O 1
ATOM 1716 N N . THR A 1 209 ? 4.967 -8.715 -26.833 1.00 92.88 209 THR A N 1
ATOM 1717 C CA . THR A 1 209 ? 4.284 -7.772 -27.728 1.00 92.88 209 THR A CA 1
ATOM 1718 C C . THR A 1 209 ? 4.963 -7.693 -29.093 1.00 92.88 209 THR A C 1
ATOM 1720 O O . THR A 1 209 ? 4.275 -7.704 -30.115 1.00 92.88 209 THR A O 1
ATOM 1723 N N . GLU A 1 210 ? 6.296 -7.707 -29.153 1.00 94.00 210 GLU A N 1
ATOM 1724 C CA . GLU A 1 210 ? 7.033 -7.817 -30.419 1.00 94.00 210 GLU A CA 1
ATOM 1725 C C . GLU A 1 210 ? 6.658 -9.097 -31.180 1.00 94.00 210 GLU A C 1
ATOM 1727 O O . GLU A 1 210 ? 6.386 -9.064 -32.386 1.00 94.00 210 GLU A O 1
ATOM 1732 N N . THR A 1 211 ? 6.571 -10.223 -30.467 1.00 95.31 211 THR A N 1
ATOM 1733 C CA . THR A 1 211 ? 6.171 -11.516 -31.036 1.00 95.31 211 THR A CA 1
ATOM 1734 C C . THR A 1 211 ? 4.719 -11.495 -31.529 1.00 95.31 211 THR A C 1
ATOM 1736 O O . THR A 1 211 ? 4.423 -12.046 -32.596 1.00 95.31 211 THR A O 1
ATOM 1739 N N . LEU A 1 212 ? 3.804 -10.833 -30.812 1.00 95.12 212 LEU A N 1
ATOM 1740 C CA . LEU A 1 212 ? 2.415 -10.630 -31.239 1.00 95.12 212 LEU A CA 1
ATOM 1741 C C . LEU A 1 212 ? 2.331 -9.759 -32.495 1.00 95.12 212 LEU A C 1
ATOM 1743 O O . LEU A 1 212 ? 1.615 -10.118 -33.428 1.00 95.12 212 LEU A O 1
ATOM 1747 N N . ILE A 1 213 ? 3.089 -8.661 -32.559 1.00 94.88 213 ILE A N 1
ATOM 1748 C CA . ILE A 1 213 ? 3.152 -7.791 -33.740 1.00 94.88 213 ILE A CA 1
ATOM 1749 C C . ILE A 1 213 ? 3.679 -8.573 -34.946 1.00 94.88 213 ILE A C 1
ATOM 1751 O O . ILE A 1 213 ? 3.117 -8.483 -36.036 1.00 94.88 213 ILE A O 1
ATOM 1755 N N . GLU A 1 214 ? 4.720 -9.388 -34.776 1.00 96.12 214 GLU A N 1
ATOM 1756 C CA . GLU A 1 214 ? 5.238 -10.224 -35.862 1.00 96.12 214 GLU A CA 1
ATOM 1757 C C . GLU A 1 214 ? 4.235 -11.309 -36.290 1.00 96.12 214 GLU A C 1
ATOM 1759 O O . GLU A 1 214 ? 4.089 -11.596 -37.480 1.00 96.12 214 GLU A O 1
ATOM 1764 N N . SER A 1 215 ? 3.474 -11.861 -35.343 1.00 95.69 215 SER A N 1
ATOM 1765 C CA . SER A 1 215 ? 2.355 -12.768 -35.635 1.00 95.69 215 SER A CA 1
ATOM 1766 C C . SER A 1 215 ? 1.271 -12.063 -36.454 1.00 95.69 215 SER A C 1
ATOM 1768 O O . SER A 1 215 ? 0.804 -12.608 -37.455 1.00 95.69 215 SER A O 1
ATOM 1770 N N . ALA A 1 216 ? 0.912 -10.832 -36.076 1.00 95.00 216 ALA A N 1
ATOM 1771 C CA . ALA A 1 216 ? -0.057 -10.010 -36.792 1.00 95.00 216 ALA A CA 1
ATOM 1772 C C . ALA A 1 216 ? 0.415 -9.709 -38.219 1.00 95.00 216 ALA A C 1
ATOM 1774 O O . ALA A 1 216 ? -0.352 -9.891 -39.160 1.00 95.00 216 ALA A O 1
ATOM 1775 N N . LYS A 1 217 ? 1.689 -9.336 -38.412 1.00 95.12 217 LYS A N 1
ATOM 1776 C CA . LYS A 1 217 ? 2.270 -9.121 -39.751 1.00 95.12 217 LYS A CA 1
ATOM 1777 C C . LYS A 1 217 ? 2.174 -10.368 -40.625 1.00 95.12 217 LYS A C 1
ATOM 1779 O O . LYS A 1 217 ? 1.793 -10.269 -41.787 1.00 95.12 217 LYS A O 1
ATOM 1784 N N . LYS A 1 218 ? 2.504 -11.542 -40.079 1.00 94.81 218 LYS A N 1
ATOM 1785 C CA . LYS A 1 218 ? 2.438 -12.816 -40.812 1.00 94.81 218 LYS A CA 1
ATOM 1786 C C . LYS A 1 218 ? 1.014 -13.207 -41.202 1.00 94.81 218 LYS A C 1
ATOM 1788 O O . LYS A 1 218 ? 0.820 -13.788 -42.267 1.00 94.81 218 LYS A O 1
ATOM 1793 N N . ALA A 1 219 ? 0.041 -12.920 -40.342 1.00 93.12 219 ALA A N 1
ATOM 1794 C CA . ALA A 1 219 ? -1.363 -13.243 -40.571 1.00 93.12 219 ALA A CA 1
ATOM 1795 C C . ALA A 1 219 ? -2.147 -12.134 -41.292 1.00 93.12 219 ALA A C 1
ATOM 1797 O O . ALA A 1 219 ? -3.334 -12.322 -41.561 1.00 93.12 219 ALA A O 1
ATOM 1798 N N . TYR A 1 220 ? -1.510 -10.997 -41.588 1.00 93.50 220 TYR A N 1
ATOM 1799 C CA . TYR A 1 220 ? -2.178 -9.827 -42.140 1.00 93.50 220 TYR A CA 1
ATOM 1800 C C . TYR A 1 220 ? -2.819 -10.131 -43.499 1.00 93.50 220 TYR A C 1
ATOM 1802 O O . TYR A 1 220 ? -2.149 -10.456 -44.481 1.00 93.50 220 TYR A O 1
ATOM 1810 N N . ASP A 1 221 ? -4.136 -9.962 -43.547 1.00 89.88 221 ASP A N 1
ATOM 1811 C CA . ASP A 1 221 ? -4.952 -9.966 -44.754 1.00 89.88 221 ASP A CA 1
ATOM 1812 C C . ASP A 1 221 ? -5.899 -8.760 -44.660 1.00 89.88 221 ASP A C 1
ATOM 1814 O O . ASP A 1 221 ? -6.700 -8.709 -43.725 1.00 89.88 221 ASP A O 1
ATOM 1818 N N . PRO A 1 222 ? -5.862 -7.804 -45.610 1.00 85.31 222 PRO A N 1
ATOM 1819 C CA . PRO A 1 222 ? -6.742 -6.633 -45.613 1.00 85.31 222 PRO A CA 1
ATOM 1820 C C . PRO A 1 222 ? -8.248 -6.939 -45.568 1.00 85.31 222 PRO A C 1
ATOM 1822 O O . PRO A 1 222 ? -9.040 -6.034 -45.306 1.00 85.31 222 PRO A O 1
ATOM 1825 N N . ASN A 1 223 ? -8.657 -8.176 -45.869 1.00 87.88 223 ASN A N 1
ATOM 1826 C CA . ASN A 1 223 ? -10.053 -8.621 -45.819 1.00 87.88 223 ASN A CA 1
ATOM 1827 C C . ASN A 1 223 ? -10.395 -9.422 -44.551 1.00 87.88 223 ASN A C 1
ATOM 1829 O O . ASN A 1 223 ? -11.545 -9.830 -44.381 1.00 87.88 223 ASN A O 1
ATOM 1833 N N . SER A 1 224 ? -9.415 -9.672 -43.682 1.00 86.62 224 SER A N 1
ATOM 1834 C CA . SER A 1 224 ? -9.580 -10.371 -42.411 1.00 86.62 224 SER A CA 1
ATOM 1835 C C . SER A 1 224 ? -9.703 -9.375 -41.261 1.00 86.62 224 SER A C 1
ATOM 1837 O O . SER A 1 224 ? -9.117 -8.297 -41.283 1.00 86.62 224 SER A O 1
ATOM 1839 N N . THR A 1 225 ? -10.454 -9.749 -40.228 1.00 85.94 225 THR A N 1
ATOM 1840 C CA . THR A 1 225 ? -10.539 -8.996 -38.965 1.00 85.94 225 THR A CA 1
ATOM 1841 C C . THR A 1 225 ? -9.625 -9.564 -37.882 1.00 85.94 225 THR A C 1
ATOM 1843 O O . THR A 1 225 ? -9.695 -9.120 -36.742 1.00 85.94 225 THR A O 1
ATOM 1846 N N . PHE A 1 226 ? -8.847 -10.601 -38.199 1.00 91.56 226 PHE A N 1
ATOM 1847 C CA . PHE A 1 226 ? -7.960 -11.254 -37.245 1.00 91.56 226 PHE A CA 1
ATOM 1848 C C . PHE A 1 226 ? -6.702 -10.415 -37.021 1.00 91.56 226 PHE A C 1
ATOM 1850 O O . PHE A 1 226 ? -5.906 -10.240 -37.943 1.00 91.56 226 PHE A O 1
ATOM 1857 N N . ASP A 1 227 ? -6.514 -9.950 -35.790 1.00 93.50 227 ASP A N 1
ATOM 1858 C CA . ASP A 1 227 ? -5.333 -9.202 -35.373 1.00 93.50 227 ASP A CA 1
ATOM 1859 C C . ASP A 1 227 ? -5.004 -9.578 -33.918 1.00 93.50 227 ASP A C 1
ATOM 1861 O O . ASP A 1 227 ? -5.722 -9.168 -33.002 1.00 93.50 227 ASP A O 1
ATOM 1865 N N . PRO A 1 228 ? -3.949 -10.377 -33.669 1.00 94.56 228 PRO A N 1
ATOM 1866 C CA . PRO A 1 228 ? -3.650 -10.861 -32.328 1.00 94.56 228 PRO A CA 1
ATOM 1867 C C . PRO A 1 228 ? -3.294 -9.734 -31.347 1.00 94.56 228 PRO A C 1
ATOM 1869 O O . PRO A 1 228 ? -3.558 -9.865 -30.152 1.00 94.56 228 PRO A O 1
ATOM 1872 N N . VAL A 1 229 ? -2.741 -8.617 -31.829 1.00 94.88 229 VAL A N 1
ATOM 1873 C CA . VAL A 1 229 ? -2.432 -7.454 -30.986 1.00 94.88 229 VAL A CA 1
ATOM 1874 C C . VAL A 1 229 ? -3.729 -6.770 -30.565 1.00 94.88 229 VAL A C 1
ATOM 1876 O O . VAL A 1 229 ? -3.943 -6.511 -29.380 1.00 94.88 229 VAL A O 1
ATOM 1879 N N . GLU A 1 230 ? -4.628 -6.523 -31.521 1.00 93.81 230 GLU A N 1
ATOM 1880 C CA . GLU A 1 230 ? -5.931 -5.918 -31.240 1.00 93.81 230 GLU A CA 1
ATOM 1881 C C . GLU A 1 230 ? -6.782 -6.797 -30.318 1.00 93.81 230 GLU A C 1
ATOM 1883 O O . GLU A 1 230 ? -7.344 -6.327 -29.327 1.00 93.81 230 GLU A O 1
ATOM 1888 N N . ASP A 1 231 ? -6.863 -8.088 -30.627 1.00 95.81 231 ASP A N 1
ATOM 1889 C CA . ASP A 1 231 ? -7.747 -9.020 -29.943 1.00 95.81 231 ASP A CA 1
ATOM 1890 C C . ASP A 1 231 ? -7.296 -9.291 -28.504 1.00 95.81 231 ASP A C 1
ATOM 1892 O O . ASP A 1 231 ? -8.137 -9.357 -27.600 1.00 95.81 231 ASP A O 1
ATOM 1896 N N . LEU A 1 232 ? -5.988 -9.410 -28.256 1.00 96.50 232 LEU A N 1
ATOM 1897 C CA . LEU A 1 232 ? -5.469 -9.659 -26.913 1.00 96.50 232 LEU A CA 1
ATOM 1898 C C . LEU A 1 232 ? -5.253 -8.364 -26.124 1.00 96.50 232 LEU A C 1
ATOM 1900 O O . LEU A 1 232 ? -5.869 -8.202 -25.073 1.00 96.50 232 LEU A O 1
ATOM 1904 N N . LEU A 1 233 ? -4.444 -7.422 -26.614 1.00 94.12 233 LEU A N 1
ATOM 1905 C CA . LEU A 1 233 ? -4.072 -6.242 -25.823 1.00 94.12 233 LEU A CA 1
ATOM 1906 C C . LEU A 1 233 ? -5.223 -5.227 -25.737 1.00 94.12 233 LEU A C 1
ATOM 1908 O O . LEU A 1 233 ? -5.587 -4.773 -24.650 1.00 94.12 233 LEU A O 1
ATOM 1912 N N . LEU A 1 234 ? -5.841 -4.894 -26.875 1.00 92.12 234 LEU A N 1
ATOM 1913 C CA . LEU A 1 234 ? -6.801 -3.785 -26.954 1.00 92.12 234 LEU A CA 1
ATOM 1914 C C . LEU A 1 234 ? -8.241 -4.185 -26.622 1.00 92.12 234 LEU A C 1
ATOM 1916 O O . LEU A 1 234 ? -8.978 -3.367 -26.073 1.00 92.12 234 LEU A O 1
ATOM 1920 N N . LYS A 1 235 ? -8.657 -5.421 -26.921 1.00 93.88 235 LYS A N 1
ATOM 1921 C CA . LYS A 1 235 ? -10.020 -5.912 -26.631 1.00 93.88 235 LYS A CA 1
ATOM 1922 C C . LYS A 1 235 ? -10.126 -6.741 -25.352 1.00 93.88 235 LYS A C 1
ATOM 1924 O O . LYS A 1 235 ? -11.212 -6.789 -24.770 1.00 93.88 235 LYS A O 1
ATOM 1929 N N . THR A 1 236 ? -9.043 -7.403 -24.935 1.00 96.19 236 THR A N 1
ATOM 1930 C CA . THR A 1 236 ? -9.057 -8.304 -23.769 1.00 96.19 236 THR A CA 1
ATOM 1931 C C . THR A 1 236 ? -8.350 -7.689 -22.564 1.00 96.19 236 THR A C 1
ATOM 1933 O O . THR A 1 236 ? -9.006 -7.443 -21.556 1.00 96.19 236 THR A O 1
ATOM 1936 N N . PHE A 1 237 ? -7.050 -7.379 -22.651 1.00 95.50 237 PHE A N 1
ATOM 1937 C CA . PHE A 1 237 ? -6.292 -6.833 -21.516 1.00 95.50 237 PHE A CA 1
ATOM 1938 C C . PHE A 1 237 ? -6.792 -5.456 -21.071 1.00 95.50 237 PHE A C 1
ATOM 1940 O O . PHE A 1 237 ? -6.742 -5.142 -19.888 1.00 95.50 237 PHE A O 1
ATOM 1947 N N . SER A 1 238 ? -7.350 -4.653 -21.979 1.00 91.12 238 SER A N 1
ATOM 1948 C CA . SER A 1 238 ? -7.991 -3.370 -21.646 1.00 91.12 238 SER A CA 1
ATOM 1949 C C . SER A 1 238 ? -9.182 -3.476 -20.683 1.00 91.12 238 SER A C 1
ATOM 1951 O O . SER A 1 238 ? -9.537 -2.474 -20.065 1.00 91.12 238 SER A O 1
ATOM 1953 N N . LYS A 1 239 ? -9.795 -4.660 -20.546 1.00 92.81 239 LYS A N 1
ATOM 1954 C CA . LYS A 1 239 ? -10.927 -4.919 -19.638 1.00 92.81 239 LYS A CA 1
ATOM 1955 C C . LYS A 1 239 ? -10.494 -5.466 -18.275 1.00 92.81 239 LYS A C 1
ATOM 1957 O O . LYS A 1 239 ? -11.344 -5.656 -17.407 1.00 92.81 239 LYS A O 1
ATOM 1962 N N . LEU A 1 240 ? -9.207 -5.765 -18.089 1.00 95.50 240 LEU A N 1
ATOM 1963 C CA . LEU A 1 240 ? -8.699 -6.280 -16.821 1.00 95.50 240 LEU A CA 1
ATOM 1964 C C . LEU A 1 240 ? -8.741 -5.183 -15.738 1.00 95.50 240 LEU A C 1
ATOM 1966 O O . LEU A 1 240 ? -8.487 -4.014 -16.040 1.00 95.50 240 LEU A O 1
ATOM 1970 N N . PRO A 1 241 ? -9.063 -5.529 -14.479 1.00 95.56 241 PRO A N 1
ATOM 1971 C CA . PRO A 1 241 ? -8.973 -4.604 -13.354 1.00 95.56 241 PRO A CA 1
ATOM 1972 C C . PRO A 1 241 ? -7.530 -4.162 -13.075 1.00 95.56 241 PRO A C 1
ATOM 1974 O O . PRO A 1 241 ? -6.568 -4.759 -13.547 1.00 95.56 241 PRO A O 1
ATOM 1977 N N . TYR A 1 242 ? -7.380 -3.131 -12.254 1.00 94.06 242 TYR A N 1
ATOM 1978 C CA . TYR A 1 242 ? -6.085 -2.529 -11.904 1.00 94.06 242 TYR A CA 1
ATOM 1979 C C . TYR A 1 242 ? -5.882 -2.396 -10.389 1.00 94.06 242 TYR A C 1
ATOM 1981 O O . TYR A 1 242 ? -4.839 -1.929 -9.939 1.00 94.06 242 TYR A O 1
ATOM 1989 N N . GLY A 1 243 ? -6.855 -2.823 -9.578 1.00 96.56 243 GLY A N 1
ATOM 1990 C CA . GLY A 1 243 ? -6.688 -2.906 -8.133 1.00 96.56 243 GLY A CA 1
ATOM 1991 C C . GLY A 1 243 ? -7.607 -3.926 -7.476 1.00 96.56 243 GLY A C 1
ATOM 1992 O O . GLY A 1 243 ? -8.681 -4.247 -7.992 1.00 96.56 243 GLY A O 1
ATOM 1993 N N . VAL A 1 244 ? -7.201 -4.399 -6.301 1.00 98.56 244 VAL A N 1
ATOM 1994 C CA . VAL A 1 244 ? -8.010 -5.263 -5.428 1.00 98.56 244 VAL A CA 1
ATOM 1995 C C . VAL A 1 244 ? -8.052 -4.663 -4.030 1.00 98.56 244 VAL A C 1
ATOM 1997 O O . VAL A 1 244 ? -7.065 -4.106 -3.559 1.00 98.56 244 VAL A O 1
ATOM 2000 N N . ILE A 1 245 ? -9.184 -4.798 -3.348 1.00 98.38 245 ILE A N 1
ATOM 2001 C CA . ILE A 1 245 ? -9.310 -4.525 -1.918 1.00 98.38 245 ILE A CA 1
ATOM 2002 C C . ILE A 1 245 ? -9.795 -5.780 -1.198 1.00 98.38 245 ILE A C 1
ATOM 2004 O O . ILE A 1 245 ? -10.727 -6.457 -1.640 1.00 98.38 245 ILE A O 1
ATOM 2008 N N . TRP A 1 246 ? -9.164 -6.080 -0.072 1.00 97.88 246 TRP A N 1
ATOM 2009 C CA . TRP A 1 246 ? -9.528 -7.194 0.795 1.00 97.88 246 TRP A CA 1
ATOM 2010 C C . TRP A 1 246 ? -9.137 -6.859 2.223 1.00 97.88 246 TRP A C 1
ATOM 2012 O O . TRP A 1 246 ? -7.989 -6.487 2.475 1.00 97.88 246 TRP A O 1
ATOM 2022 N N . ARG A 1 247 ? -10.077 -6.978 3.169 1.00 94.56 247 ARG A N 1
ATOM 2023 C CA . ARG A 1 247 ? -9.865 -6.520 4.549 1.00 94.56 247 ARG A CA 1
ATOM 2024 C C . ARG A 1 247 ? -9.235 -5.121 4.546 1.00 94.56 247 ARG A C 1
ATOM 2026 O O . ARG A 1 247 ? -9.698 -4.259 3.809 1.00 94.56 247 ARG A O 1
ATOM 2033 N N . GLU A 1 248 ? -8.201 -4.888 5.3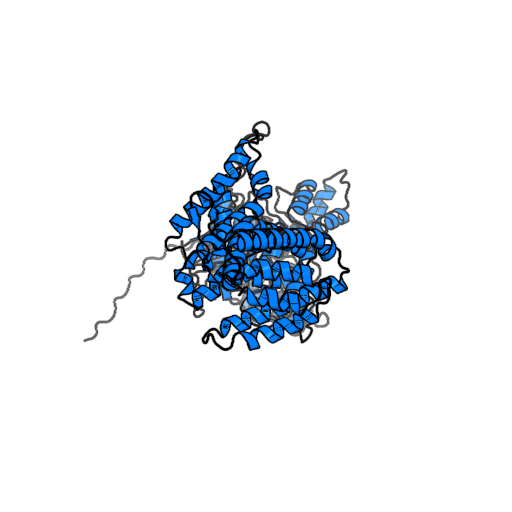43 1.00 94.75 248 GLU A N 1
ATOM 2034 C CA . GLU A 1 248 ? -7.468 -3.620 5.440 1.00 94.75 248 GLU A CA 1
ATOM 2035 C C . GLU A 1 248 ? -6.304 -3.539 4.434 1.00 94.75 248 GLU A C 1
ATOM 2037 O O . GLU A 1 248 ? -5.316 -2.852 4.687 1.00 94.75 248 GLU A O 1
ATOM 2042 N N . ILE A 1 249 ? -6.385 -4.255 3.310 1.00 98.19 249 ILE A N 1
ATOM 2043 C CA . ILE A 1 249 ? -5.321 -4.339 2.306 1.00 98.19 249 ILE A CA 1
ATOM 2044 C C . ILE A 1 249 ? -5.834 -3.852 0.956 1.00 98.19 249 ILE A C 1
ATOM 2046 O O . ILE A 1 249 ? -6.916 -4.242 0.510 1.00 98.19 249 ILE A O 1
ATOM 2050 N N . ILE A 1 250 ? -5.026 -3.023 0.304 1.00 98.25 250 ILE A N 1
ATOM 2051 C CA . ILE A 1 250 ? -5.173 -2.671 -1.106 1.00 98.25 250 ILE A CA 1
ATOM 2052 C C . ILE A 1 250 ? -4.021 -3.286 -1.906 1.00 98.25 250 ILE A C 1
ATOM 2054 O O . ILE A 1 250 ? -2.885 -3.335 -1.437 1.00 98.25 250 ILE A O 1
ATOM 2058 N N . PHE A 1 251 ? -4.324 -3.778 -3.101 1.00 98.50 251 PHE A N 1
ATOM 2059 C CA . PHE A 1 251 ? -3.366 -4.356 -4.035 1.00 98.50 251 PHE A CA 1
ATOM 2060 C C . PHE A 1 251 ? -3.343 -3.501 -5.296 1.00 98.50 251 PHE A C 1
ATOM 2062 O O . PHE A 1 251 ? -4.398 -3.244 -5.884 1.00 98.50 251 PHE A O 1
ATOM 2069 N N . THR A 1 252 ? -2.152 -3.110 -5.725 1.00 96.81 252 THR A N 1
ATOM 2070 C CA . THR A 1 252 ? -1.879 -2.476 -7.022 1.00 96.81 252 THR A CA 1
ATOM 2071 C C . THR A 1 252 ? -0.582 -3.046 -7.582 1.00 96.81 252 THR A C 1
ATOM 2073 O O . THR A 1 252 ? 0.156 -3.705 -6.856 1.00 96.81 252 THR A O 1
ATOM 2076 N N . HIS A 1 253 ? -0.303 -2.850 -8.871 1.00 95.38 253 HIS A N 1
ATOM 2077 C CA . HIS A 1 253 ? 0.939 -3.365 -9.445 1.00 95.38 253 HIS A CA 1
ATOM 2078 C C . HIS A 1 253 ? 2.164 -2.550 -8.985 1.00 95.38 253 HIS A C 1
ATOM 2080 O O . HIS A 1 253 ? 3.063 -3.080 -8.332 1.00 95.38 253 HIS A O 1
ATOM 2086 N N . GLY A 1 254 ? 2.159 -1.246 -9.271 1.00 91.25 254 GLY A N 1
ATOM 2087 C CA . GLY A 1 254 ? 3.200 -0.287 -8.917 1.00 91.25 254 GLY A CA 1
ATOM 2088 C C . GLY A 1 254 ? 2.788 0.625 -7.757 1.00 91.25 254 GLY A C 1
ATOM 2089 O O . GLY A 1 254 ? 3.080 0.341 -6.593 1.00 91.25 254 GLY A O 1
ATOM 2090 N N . GLY A 1 255 ? 2.118 1.740 -8.063 1.00 90.44 255 GLY A N 1
ATOM 2091 C CA . GLY A 1 255 ? 1.710 2.754 -7.084 1.00 90.44 255 GLY A CA 1
ATOM 2092 C C . GLY A 1 255 ? 0.198 2.931 -6.929 1.00 90.44 255 GLY A C 1
ATOM 2093 O O . GLY A 1 255 ? -0.586 1.992 -7.053 1.00 90.44 255 GLY A O 1
ATOM 2094 N N . LEU A 1 256 ? -0.215 4.158 -6.607 1.00 91.62 256 LEU A N 1
ATOM 2095 C CA . LEU A 1 256 ? -1.612 4.591 -6.449 1.00 91.62 256 LEU A CA 1
ATOM 2096 C C . LEU A 1 256 ? -1.928 5.663 -7.512 1.00 91.62 256 LEU A C 1
ATOM 2098 O O . LEU A 1 256 ? -0.997 6.295 -7.995 1.00 91.62 256 LEU A O 1
ATOM 2102 N N . PRO A 1 257 ? -3.199 5.947 -7.859 1.00 89.38 257 PRO A N 1
ATOM 2103 C CA . PRO A 1 257 ? -3.570 6.906 -8.907 1.00 89.38 257 PRO A CA 1
ATOM 2104 C C . PRO A 1 257 ? -3.417 8.377 -8.465 1.00 89.38 257 PRO A C 1
ATOM 2106 O O . PRO A 1 257 ? -4.341 9.187 -8.588 1.00 89.38 257 PRO A O 1
ATOM 2109 N N . ILE A 1 258 ? -2.243 8.736 -7.941 1.00 84.75 258 ILE A N 1
ATOM 2110 C CA . ILE A 1 258 ? -1.879 10.084 -7.505 1.00 84.75 258 ILE A CA 1
ATOM 2111 C C . ILE A 1 258 ? -1.363 10.837 -8.729 1.00 84.75 258 ILE A C 1
ATOM 2113 O O . ILE A 1 258 ? -0.218 10.682 -9.141 1.00 84.75 258 ILE A O 1
ATOM 2117 N N . LYS A 1 259 ? -2.214 11.671 -9.331 1.00 75.81 259 LYS A N 1
ATOM 2118 C CA . LYS A 1 259 ? -1.808 12.476 -10.485 1.00 75.81 259 LYS A CA 1
ATOM 2119 C C . LYS A 1 259 ? -0.893 13.609 -10.036 1.00 75.81 259 LYS A C 1
ATOM 2121 O O . LYS A 1 259 ? -1.350 14.641 -9.555 1.00 75.81 259 LYS A O 1
ATOM 2126 N N . ILE A 1 260 ? 0.397 13.441 -10.260 1.00 71.25 260 ILE A N 1
ATOM 2127 C CA . ILE A 1 260 ? 1.394 14.469 -9.982 1.00 71.25 260 ILE A CA 1
ATOM 2128 C C . ILE A 1 260 ? 1.621 15.251 -11.289 1.00 71.25 260 ILE A C 1
ATOM 2130 O O . ILE A 1 260 ? 1.847 14.675 -12.349 1.00 71.25 260 ILE A O 1
ATOM 2134 N N . ASP A 1 261 ? 1.484 16.582 -11.261 1.00 64.88 261 ASP A N 1
ATOM 2135 C CA . ASP A 1 261 ? 1.683 17.419 -12.459 1.00 64.88 261 ASP A CA 1
ATOM 2136 C C . ASP A 1 261 ? 3.112 17.224 -13.030 1.00 64.88 261 ASP A C 1
ATOM 2138 O O . ASP A 1 261 ? 4.089 17.407 -12.295 1.00 64.88 261 ASP A O 1
ATOM 2142 N N . PRO A 1 262 ? 3.273 16.878 -14.321 1.00 56.56 262 PRO A N 1
ATOM 2143 C CA . PRO A 1 262 ? 4.581 16.635 -14.928 1.00 56.56 262 PRO A CA 1
ATOM 2144 C C . PRO A 1 262 ? 5.405 17.910 -15.169 1.00 56.56 262 PRO A C 1
ATOM 2146 O O . PRO A 1 262 ? 6.559 17.818 -15.590 1.00 56.56 262 PRO A O 1
ATOM 2149 N N . ARG A 1 263 ? 4.853 19.113 -14.938 1.00 55.97 263 ARG A N 1
ATOM 2150 C CA . ARG A 1 263 ? 5.581 20.386 -15.062 1.00 55.97 263 ARG A CA 1
ATOM 2151 C C . ARG A 1 263 ? 6.595 20.540 -13.931 1.00 55.97 263 ARG A C 1
ATOM 2153 O O . ARG A 1 263 ? 6.379 21.289 -12.980 1.00 55.97 263 ARG A O 1
ATOM 2160 N N . PHE A 1 264 ? 7.736 19.877 -14.087 1.00 55.41 264 PHE A N 1
ATOM 2161 C CA . PHE A 1 264 ? 8.932 20.150 -13.303 1.00 55.41 264 PHE A CA 1
ATOM 2162 C C . PHE A 1 264 ? 9.262 21.637 -13.400 1.00 55.41 264 PHE A C 1
ATOM 2164 O O . PHE A 1 264 ? 9.591 22.154 -14.472 1.00 55.41 264 PHE A O 1
ATOM 2171 N N . LYS A 1 265 ? 9.195 22.336 -12.269 1.00 53.50 265 LYS A N 1
ATOM 2172 C CA . LYS A 1 265 ? 9.945 23.580 -12.133 1.00 53.50 265 LYS A CA 1
ATOM 2173 C C . LYS A 1 265 ? 11.403 23.152 -12.013 1.00 53.50 265 LYS A C 1
ATOM 2175 O O . LYS A 1 265 ? 11.702 22.276 -11.213 1.00 53.50 265 LYS A O 1
ATOM 2180 N N . GLN A 1 266 ? 12.305 23.744 -12.795 1.00 52.94 266 GLN A N 1
ATOM 2181 C CA . GLN A 1 266 ? 13.742 23.407 -12.793 1.00 52.94 266 GLN A CA 1
ATOM 2182 C C . GLN A 1 266 ? 14.424 23.535 -11.408 1.00 52.94 266 GLN A C 1
ATOM 2184 O O . GLN A 1 266 ? 15.584 23.168 -11.269 1.00 52.94 266 GLN A O 1
ATOM 2189 N N . GLU A 1 267 ? 13.702 24.030 -10.399 1.00 56.34 267 GLU A N 1
ATOM 2190 C CA . GLU A 1 267 ? 14.144 24.307 -9.032 1.00 56.34 267 GLU A CA 1
ATOM 2191 C C . GLU A 1 267 ? 13.365 23.500 -7.963 1.00 56.34 267 GLU A C 1
ATOM 2193 O O . GLU A 1 267 ? 13.445 23.833 -6.783 1.00 56.34 267 GLU A O 1
ATOM 2198 N N . GLU A 1 268 ? 12.564 22.485 -8.330 1.00 67.44 268 GLU A N 1
ATOM 2199 C CA . GLU A 1 268 ? 11.800 21.695 -7.343 1.00 67.44 268 GLU A CA 1
ATOM 2200 C C . GLU A 1 268 ? 12.753 20.911 -6.415 1.00 67.44 268 GLU A C 1
ATOM 2202 O O . GLU A 1 268 ? 13.581 20.120 -6.870 1.00 67.44 268 GLU A O 1
ATOM 2207 N N . THR A 1 269 ? 12.650 21.140 -5.100 1.00 74.06 269 THR A N 1
ATOM 2208 C CA . THR A 1 269 ? 13.377 20.384 -4.066 1.00 74.06 269 THR A CA 1
ATOM 2209 C C . THR A 1 269 ? 12.570 19.164 -3.628 1.00 74.06 269 THR A C 1
ATOM 2211 O O . THR A 1 269 ? 11.350 19.116 -3.811 1.00 74.06 269 THR A O 1
ATOM 2214 N N . ARG A 1 270 ? 13.224 18.190 -2.987 1.00 71.88 270 ARG A N 1
ATOM 2215 C CA . ARG A 1 270 ? 12.566 16.995 -2.430 1.00 71.88 270 ARG A CA 1
ATOM 2216 C C . ARG A 1 270 ? 11.419 17.356 -1.486 1.00 71.88 270 ARG A C 1
ATOM 2218 O O . ARG A 1 270 ? 10.359 16.749 -1.551 1.00 71.88 270 ARG A O 1
ATOM 2225 N N . GLU A 1 271 ? 11.614 18.362 -0.642 1.00 75.75 271 GLU A N 1
ATOM 2226 C CA . GLU A 1 271 ? 10.604 18.837 0.302 1.00 75.75 271 GLU A CA 1
ATOM 2227 C C . GLU A 1 271 ? 9.386 19.381 -0.452 1.00 75.75 271 GLU A C 1
ATOM 2229 O O . GLU A 1 271 ? 8.265 18.962 -0.180 1.00 75.75 271 GLU A O 1
ATOM 2234 N N . THR A 1 272 ? 9.603 20.214 -1.476 1.00 78.19 272 THR A N 1
ATOM 2235 C CA . THR A 1 272 ? 8.502 20.757 -2.288 1.00 78.19 272 THR A CA 1
ATOM 2236 C C . THR A 1 272 ? 7.786 19.693 -3.130 1.00 78.19 272 THR A C 1
ATOM 2238 O O . THR A 1 272 ? 6.572 19.779 -3.313 1.00 78.19 272 THR A O 1
ATOM 2241 N N . PHE A 1 273 ? 8.500 18.657 -3.590 1.00 78.19 273 PHE A N 1
ATOM 2242 C CA . PHE A 1 273 ? 7.895 17.501 -4.253 1.00 78.19 273 PHE A CA 1
ATOM 2243 C C . PHE A 1 273 ? 7.041 16.690 -3.275 1.00 78.19 273 PHE A C 1
ATOM 2245 O O . PHE A 1 273 ? 5.877 16.426 -3.561 1.00 78.19 273 PHE A O 1
ATOM 2252 N N . ASN A 1 274 ? 7.573 16.362 -2.095 1.00 78.31 274 ASN A N 1
ATOM 2253 C CA . ASN A 1 274 ? 6.842 15.625 -1.063 1.00 78.31 274 ASN A CA 1
ATOM 2254 C C . ASN A 1 274 ? 5.589 16.384 -0.604 1.00 78.31 274 ASN A C 1
ATOM 2256 O O . ASN A 1 274 ? 4.531 15.777 -0.460 1.00 78.31 274 ASN A O 1
ATOM 2260 N N . GLU A 1 275 ? 5.674 17.704 -0.422 1.00 79.94 275 GLU A N 1
ATOM 2261 C CA . GLU A 1 275 ? 4.517 18.558 -0.125 1.00 79.94 275 GLU A CA 1
ATOM 2262 C C . GLU A 1 275 ? 3.463 18.506 -1.238 1.00 79.94 275 GLU A C 1
ATOM 2264 O O . GLU A 1 275 ? 2.265 18.448 -0.960 1.00 79.94 275 GLU A O 1
ATOM 2269 N N . ARG A 1 276 ? 3.889 18.491 -2.505 1.00 80.38 276 ARG A N 1
ATOM 2270 C CA . ARG A 1 276 ? 2.977 18.381 -3.647 1.00 80.38 276 ARG A CA 1
ATOM 2271 C C . ARG A 1 276 ? 2.308 17.014 -3.711 1.00 80.38 276 ARG A C 1
ATOM 2273 O O . ARG A 1 276 ? 1.093 16.962 -3.864 1.00 80.38 276 ARG A O 1
ATOM 2280 N N . VAL A 1 277 ? 3.068 15.933 -3.545 1.00 79.06 277 VAL A N 1
ATOM 2281 C CA . VAL A 1 277 ? 2.524 14.570 -3.472 1.00 79.06 277 VAL A CA 1
ATOM 2282 C C . VAL A 1 277 ? 1.533 14.455 -2.318 1.00 79.06 277 VAL A C 1
ATOM 2284 O O . VAL A 1 277 ? 0.441 13.945 -2.532 1.00 79.06 277 VAL A O 1
ATOM 2287 N N . LEU A 1 278 ? 1.855 14.982 -1.130 1.00 78.25 278 LEU A N 1
ATOM 2288 C CA . LEU A 1 278 ? 0.927 15.024 0.005 1.00 78.25 278 LEU A CA 1
ATOM 2289 C C . LEU A 1 278 ? -0.354 15.775 -0.341 1.00 78.25 278 LEU A C 1
ATOM 2291 O O . LEU A 1 278 ? -1.437 15.263 -0.098 1.00 78.25 278 LEU A O 1
ATOM 2295 N N . LYS A 1 279 ? -0.248 16.953 -0.956 1.00 83.31 279 LYS A N 1
ATOM 2296 C CA . LYS A 1 279 ? -1.411 17.763 -1.326 1.00 83.31 279 LYS A CA 1
ATOM 2297 C C . LYS A 1 279 ? -2.319 17.075 -2.351 1.00 83.31 279 LYS A C 1
ATOM 2299 O O . LYS A 1 279 ? -3.539 17.225 -2.280 1.00 83.31 279 LYS A O 1
ATOM 2304 N N . GLU A 1 280 ? -1.744 16.367 -3.321 1.00 81.38 280 GLU A N 1
ATOM 2305 C CA . GLU A 1 280 ? -2.519 15.563 -4.276 1.00 81.38 280 GLU A CA 1
ATOM 2306 C C . GLU A 1 280 ? -3.108 14.320 -3.589 1.00 81.38 280 GLU A C 1
ATOM 2308 O O . GLU A 1 280 ? -4.274 13.989 -3.786 1.00 81.38 280 GLU A O 1
ATOM 2313 N N . ALA A 1 281 ? -2.345 13.669 -2.710 1.00 79.50 281 ALA A N 1
ATOM 2314 C CA . ALA A 1 281 ? -2.786 12.497 -1.961 1.00 79.50 281 ALA A CA 1
ATOM 2315 C C . ALA A 1 281 ? -3.869 12.800 -0.910 1.00 79.50 281 ALA A C 1
ATOM 2317 O O . ALA A 1 281 ? -4.720 11.957 -0.656 1.00 79.50 281 ALA A O 1
ATOM 2318 N N . GLU A 1 282 ? -3.885 13.995 -0.317 1.00 81.06 282 GLU A N 1
ATOM 2319 C CA . GLU A 1 282 ? -4.957 14.464 0.576 1.00 81.06 282 GLU A CA 1
ATOM 2320 C C . GLU A 1 282 ? -6.296 14.619 -0.156 1.00 81.06 282 GLU A C 1
ATOM 2322 O O . GLU A 1 282 ? -7.356 14.568 0.466 1.00 81.06 282 GLU A O 1
ATOM 2327 N N . GLN A 1 283 ? -6.255 14.813 -1.475 1.00 85.06 283 GLN A N 1
ATOM 2328 C CA . GLN A 1 283 ? -7.443 14.892 -2.324 1.00 85.06 283 GLN A CA 1
ATOM 2329 C C . GLN A 1 283 ? -7.845 13.531 -2.897 1.00 85.06 283 GLN A C 1
ATOM 2331 O O . GLN A 1 283 ? -8.966 13.407 -3.395 1.00 85.06 283 GLN A O 1
ATOM 2336 N N . LEU A 1 284 ? -6.957 12.533 -2.831 1.00 89.25 284 LEU A N 1
ATOM 2337 C CA . LEU A 1 284 ? -7.215 11.191 -3.331 1.00 89.25 284 LEU A CA 1
ATOM 2338 C C . LEU A 1 284 ? -8.301 10.518 -2.490 1.00 89.25 284 LEU A C 1
ATOM 2340 O O . LEU A 1 284 ? -8.195 10.401 -1.269 1.00 89.25 284 LEU A O 1
ATOM 2344 N N . LYS A 1 285 ? -9.335 10.032 -3.168 1.00 92.12 285 LYS A N 1
ATOM 2345 C CA . LYS A 1 285 ? -10.428 9.263 -2.578 1.00 92.12 285 LYS A CA 1
ATOM 2346 C C . LYS A 1 285 ? -10.351 7.828 -3.062 1.00 92.12 285 LYS A C 1
ATOM 2348 O O . LYS A 1 285 ? -9.928 7.567 -4.185 1.00 92.12 285 LYS A O 1
ATOM 2353 N N . LEU A 1 286 ? -10.840 6.877 -2.273 1.00 92.56 286 LEU A N 1
ATOM 2354 C CA . LEU A 1 286 ? -10.924 5.490 -2.738 1.00 92.56 286 LEU A CA 1
ATOM 2355 C C . LEU A 1 286 ? -11.800 5.362 -3.998 1.00 92.56 286 LEU A C 1
ATOM 2357 O O . LEU A 1 286 ? -11.505 4.577 -4.894 1.00 92.56 286 LEU A O 1
ATOM 2361 N N . GLY A 1 287 ? -12.835 6.193 -4.106 1.00 91.50 287 GLY A N 1
ATOM 2362 C CA . GLY A 1 287 ? -13.680 6.302 -5.287 1.00 91.50 287 GLY A CA 1
ATOM 2363 C C . GLY A 1 287 ? -12.946 6.729 -6.566 1.00 91.50 287 GLY A C 1
ATOM 2364 O O . GLY A 1 287 ? -13.451 6.460 -7.654 1.00 91.50 287 GLY A O 1
ATOM 2365 N N . ASP A 1 288 ? -11.741 7.312 -6.477 1.00 90.00 288 ASP A N 1
ATOM 2366 C CA . ASP A 1 288 ? -10.913 7.613 -7.652 1.00 90.00 288 ASP A CA 1
ATOM 2367 C C . ASP A 1 288 ? -10.438 6.351 -8.377 1.00 90.00 288 ASP A C 1
ATOM 2369 O O . ASP A 1 288 ? -10.099 6.439 -9.549 1.00 90.00 288 ASP A O 1
ATOM 2373 N N . PHE A 1 289 ? -10.445 5.183 -7.730 1.00 91.31 289 PHE A N 1
ATOM 2374 C CA . PHE A 1 289 ? -10.153 3.902 -8.377 1.00 91.31 289 PHE A CA 1
ATOM 2375 C C . PHE A 1 289 ? -11.340 3.357 -9.182 1.00 91.31 289 PHE A C 1
ATOM 2377 O O . PHE A 1 289 ? -11.202 2.340 -9.852 1.00 91.31 289 PHE A O 1
ATOM 2384 N N . ILE A 1 290 ? -12.521 3.970 -9.121 1.00 90.69 290 ILE A N 1
ATOM 2385 C CA . ILE A 1 290 ? -13.728 3.438 -9.760 1.00 90.69 290 ILE A CA 1
ATOM 2386 C C . ILE A 1 290 ? -13.867 4.025 -11.162 1.00 90.69 290 ILE A C 1
ATOM 2388 O O . ILE A 1 290 ? -14.041 5.236 -11.310 1.00 90.69 290 ILE A O 1
ATOM 2392 N N . ASP A 1 291 ? -13.879 3.168 -12.190 1.00 82.50 291 ASP A N 1
ATOM 2393 C CA . ASP A 1 291 ? -14.080 3.568 -13.589 1.00 82.50 291 ASP A CA 1
ATOM 2394 C C . ASP A 1 291 ? -13.042 4.621 -14.031 1.00 82.50 291 ASP A C 1
ATOM 2396 O O . ASP A 1 291 ? -13.374 5.716 -14.504 1.00 82.50 291 ASP A O 1
ATOM 2400 N N . LEU A 1 292 ? -11.757 4.294 -13.836 1.00 79.75 292 LEU A N 1
ATOM 2401 C CA . LEU A 1 292 ? -10.624 5.099 -14.293 1.00 79.75 292 LEU A CA 1
ATOM 2402 C C . LEU A 1 292 ? -10.543 5.068 -15.823 1.00 79.75 292 LEU A C 1
ATOM 2404 O O . LEU A 1 292 ? -9.884 4.228 -16.424 1.00 79.75 292 LEU A O 1
ATOM 2408 N N . ARG A 1 293 ? -11.210 6.026 -16.469 1.00 63.31 293 ARG A N 1
ATOM 2409 C CA . ARG A 1 293 ? -11.232 6.147 -17.941 1.00 63.31 293 ARG A CA 1
ATOM 2410 C C . ARG A 1 293 ? -10.029 6.877 -18.532 1.00 63.31 293 ARG A C 1
ATOM 2412 O O . ARG A 1 293 ? -9.882 6.928 -19.749 1.00 63.31 293 ARG A O 1
ATOM 2419 N N . THR A 1 294 ? -9.206 7.509 -17.700 1.00 65.38 294 THR A N 1
ATOM 2420 C CA . THR A 1 294 ? -8.073 8.324 -18.154 1.00 65.38 294 THR A CA 1
ATOM 2421 C C . THR A 1 294 ? -6.767 7.569 -17.971 1.00 65.38 294 THR A C 1
ATOM 2423 O O . THR A 1 294 ? -6.383 7.304 -16.829 1.00 65.38 294 THR A O 1
ATOM 2426 N N . ARG A 1 295 ? -6.063 7.309 -19.083 1.00 68.81 295 ARG A N 1
ATOM 2427 C CA . ARG A 1 295 ? -4.744 6.654 -19.100 1.00 68.81 295 ARG A CA 1
ATOM 2428 C C . ARG A 1 295 ? -3.775 7.294 -18.100 1.00 68.81 295 ARG A C 1
ATOM 2430 O O . ARG A 1 295 ? -3.120 6.573 -17.368 1.00 68.81 295 ARG A O 1
ATOM 2437 N N . ASP A 1 296 ? -3.789 8.622 -17.965 1.00 73.12 296 ASP A N 1
ATOM 2438 C CA . ASP A 1 296 ? -2.936 9.382 -17.039 1.00 73.12 296 ASP A CA 1
ATOM 2439 C C . ASP A 1 296 ? -2.907 8.845 -15.598 1.00 73.12 296 ASP A C 1
ATOM 2441 O O . ASP A 1 296 ? -1.845 8.771 -14.997 1.00 73.12 296 ASP A O 1
ATOM 2445 N N . LYS A 1 297 ? -4.067 8.498 -15.020 1.00 77.62 297 LYS A N 1
ATOM 2446 C CA . LYS A 1 297 ? -4.141 8.013 -13.629 1.00 77.62 297 LYS A CA 1
ATOM 2447 C C . LYS A 1 297 ? -3.732 6.545 -13.514 1.00 77.62 297 LYS A C 1
ATOM 2449 O O . LYS A 1 297 ? -3.182 6.152 -12.491 1.00 77.62 297 LYS A O 1
ATOM 2454 N N . LEU A 1 298 ? -4.009 5.754 -14.552 1.00 84.62 298 LEU A N 1
ATOM 2455 C CA . LEU A 1 298 ? -3.613 4.348 -14.618 1.00 84.62 298 LEU A CA 1
ATOM 2456 C C . LEU A 1 298 ? -2.095 4.201 -14.714 1.00 84.62 298 LEU A C 1
ATOM 2458 O O . LEU A 1 298 ? -1.549 3.285 -14.111 1.00 84.62 298 LEU A O 1
ATOM 2462 N N . LEU A 1 299 ? -1.413 5.144 -15.377 1.00 84.12 299 LEU A N 1
ATOM 2463 C CA . LEU A 1 299 ? 0.047 5.146 -15.440 1.00 84.12 299 LEU A CA 1
ATOM 2464 C C . LEU A 1 299 ? 0.675 5.093 -14.043 1.00 84.12 299 LEU A C 1
ATOM 2466 O O . LEU A 1 299 ? 1.550 4.274 -13.830 1.00 84.12 299 LEU A O 1
ATOM 2470 N N . HIS A 1 300 ? 0.172 5.848 -13.067 1.00 85.81 300 HIS A N 1
ATOM 2471 C CA . HIS A 1 300 ? 0.705 5.810 -11.697 1.00 85.81 300 HIS A CA 1
ATOM 2472 C C . HIS A 1 300 ? 0.468 4.474 -10.981 1.00 85.81 300 HIS A C 1
ATOM 2474 O O . HIS A 1 300 ? 1.292 4.027 -10.188 1.00 85.81 300 HIS A O 1
ATOM 2480 N N . ILE A 1 301 ? -0.639 3.790 -11.284 1.00 90.81 301 ILE A N 1
ATOM 2481 C CA . ILE A 1 301 ? -0.903 2.454 -10.736 1.00 90.81 301 ILE A CA 1
ATOM 2482 C C . ILE A 1 301 ? 0.086 1.434 -11.300 1.00 90.81 301 ILE A C 1
ATOM 2484 O O . ILE A 1 301 ? 0.504 0.545 -10.565 1.00 90.81 301 ILE A O 1
ATOM 2488 N N . TYR A 1 302 ? 0.468 1.556 -12.569 1.00 89.00 302 TYR A N 1
ATOM 2489 C CA . TYR A 1 302 ? 1.354 0.595 -13.227 1.00 89.00 302 TYR A CA 1
ATOM 2490 C C . TYR A 1 302 ? 2.836 0.925 -13.018 1.00 89.00 302 TYR A C 1
ATOM 2492 O O . TYR A 1 302 ? 3.630 0.033 -12.774 1.00 89.00 302 TYR A O 1
ATOM 2500 N N . TRP A 1 303 ? 3.208 2.202 -13.040 1.00 85.94 303 TRP A N 1
ATOM 2501 C CA . TRP A 1 303 ? 4.596 2.609 -13.237 1.00 85.94 303 TRP A CA 1
ATOM 2502 C C . TRP A 1 303 ? 5.277 3.230 -12.021 1.00 85.94 303 TRP A C 1
ATOM 2504 O O . TRP A 1 303 ? 6.509 3.239 -11.978 1.00 85.94 303 TRP A O 1
ATOM 2514 N N . ASP A 1 304 ? 4.528 3.752 -11.043 1.00 86.31 304 ASP A N 1
ATOM 2515 C CA . ASP A 1 304 ? 5.150 4.439 -9.911 1.00 86.31 304 ASP A CA 1
ATOM 2516 C C . ASP A 1 304 ? 5.997 3.483 -9.051 1.00 86.31 304 ASP A C 1
ATOM 2518 O O . ASP A 1 304 ? 5.632 2.355 -8.686 1.00 86.31 304 ASP A O 1
ATOM 2522 N N . ASP A 1 305 ? 7.149 4.003 -8.662 1.00 87.25 305 ASP A N 1
ATOM 2523 C CA . ASP A 1 305 ? 8.167 3.335 -7.875 1.00 87.25 305 ASP A CA 1
ATOM 2524 C C . ASP A 1 305 ? 8.128 3.861 -6.432 1.00 87.25 305 ASP A C 1
ATOM 2526 O O . ASP A 1 305 ? 7.785 5.013 -6.166 1.00 87.25 305 ASP A O 1
ATOM 2530 N N . ILE A 1 306 ? 8.525 3.035 -5.470 1.00 87.81 306 ILE A N 1
ATOM 2531 C CA . ILE A 1 306 ? 8.896 3.487 -4.131 1.00 87.81 306 ILE A CA 1
ATOM 2532 C C . ILE A 1 306 ? 10.394 3.768 -4.047 1.00 87.81 306 ILE A C 1
ATOM 2534 O O . ILE A 1 306 ? 11.194 3.184 -4.781 1.00 87.81 306 ILE A O 1
ATOM 2538 N N . THR A 1 307 ? 10.762 4.676 -3.145 1.00 84.88 307 THR A N 1
ATOM 2539 C CA . THR A 1 307 ? 12.154 4.982 -2.789 1.00 84.88 307 THR A CA 1
ATOM 2540 C C . THR A 1 307 ? 12.343 5.046 -1.272 1.00 84.88 307 THR A C 1
ATOM 2542 O O . THR A 1 307 ? 11.371 5.213 -0.529 1.00 84.88 307 THR A O 1
ATOM 2545 N N . ASP A 1 308 ? 13.587 4.939 -0.798 1.00 81.00 308 ASP A N 1
ATOM 2546 C CA . ASP A 1 308 ? 13.926 5.318 0.576 1.00 81.00 308 ASP A CA 1
ATOM 2547 C C . ASP A 1 308 ? 14.083 6.843 0.726 1.00 81.00 308 ASP A C 1
ATOM 2549 O O . ASP A 1 308 ? 14.179 7.575 -0.261 1.00 81.00 308 ASP A O 1
ATOM 2553 N N . GLU A 1 309 ? 14.076 7.328 1.972 1.00 72.56 309 GLU A N 1
ATOM 2554 C CA . GLU A 1 309 ? 14.162 8.763 2.289 1.00 72.56 309 GLU A CA 1
ATOM 2555 C C . GLU A 1 309 ? 15.494 9.408 1.869 1.00 72.56 309 GLU A C 1
ATOM 2557 O O . GLU A 1 309 ? 15.556 10.624 1.692 1.00 72.56 309 GLU A O 1
ATOM 2562 N N . ASN A 1 310 ? 16.567 8.624 1.748 1.00 58.47 310 ASN A N 1
ATOM 2563 C CA . ASN A 1 310 ? 17.948 9.094 1.627 1.00 58.47 310 ASN A CA 1
ATOM 2564 C C . ASN A 1 310 ? 18.560 8.861 0.238 1.00 58.47 310 ASN A C 1
ATOM 2566 O O . ASN A 1 310 ? 19.643 9.384 -0.031 1.00 58.47 310 ASN A O 1
ATOM 2570 N N . GLN A 1 311 ? 17.912 8.082 -0.628 1.00 56.03 311 GLN A N 1
ATOM 2571 C CA . GLN A 1 311 ? 18.393 7.793 -1.965 1.00 56.03 311 GLN A CA 1
ATOM 2572 C C . GLN A 1 311 ? 18.164 9.007 -2.865 1.00 56.03 311 GLN A C 1
ATOM 2574 O O . GLN A 1 311 ? 17.021 9.422 -3.085 1.00 56.03 311 GLN A O 1
ATOM 2579 N N . PRO A 1 312 ? 19.250 9.594 -3.396 1.00 40.00 312 PRO A N 1
ATOM 2580 C CA . PRO A 1 312 ? 19.131 10.573 -4.448 1.00 40.00 312 PRO A CA 1
ATOM 2581 C C . PRO A 1 312 ? 18.763 9.804 -5.719 1.00 40.00 312 PRO A C 1
ATOM 2583 O O . PRO A 1 312 ? 19.384 8.799 -6.046 1.00 40.00 312 PRO A O 1
ATOM 2586 N N . ASP A 1 313 ? 17.735 10.231 -6.435 1.00 45.00 313 ASP A N 1
ATOM 2587 C CA . ASP A 1 313 ? 17.959 10.912 -7.710 1.00 45.00 313 ASP A CA 1
ATOM 2588 C C . ASP A 1 313 ? 16.734 10.883 -8.619 1.00 45.00 313 ASP A C 1
ATOM 2590 O O . ASP A 1 313 ? 15.999 9.904 -8.725 1.00 45.00 313 ASP A O 1
ATOM 2594 N N . THR A 1 314 ? 16.603 12.028 -9.289 1.00 45.25 314 THR A N 1
ATOM 2595 C CA . THR A 1 314 ? 15.701 12.379 -10.382 1.00 45.25 314 THR A CA 1
ATOM 2596 C C . THR A 1 314 ? 14.217 12.187 -10.096 1.00 45.25 314 THR A C 1
ATOM 2598 O O . THR A 1 314 ? 13.666 11.099 -10.153 1.00 45.25 314 THR A O 1
ATOM 2601 N N . MET A 1 315 ? 13.514 13.312 -9.966 1.00 49.75 315 MET A N 1
ATOM 2602 C CA . MET A 1 315 ? 12.050 13.384 -10.002 1.00 49.75 315 MET A CA 1
ATOM 2603 C C . MET A 1 315 ? 11.434 12.881 -11.332 1.00 49.75 315 MET A C 1
ATOM 2605 O O . MET A 1 315 ? 10.224 12.948 -11.503 1.00 49.75 315 MET A O 1
ATOM 2609 N N . LYS A 1 316 ? 12.258 12.389 -12.271 1.00 50.41 316 LYS A N 1
ATOM 2610 C CA . LYS A 1 316 ? 11.877 11.564 -13.420 1.00 50.41 316 LYS A CA 1
ATOM 2611 C C . LYS A 1 316 ? 12.182 10.106 -13.087 1.00 50.41 316 LYS A C 1
ATOM 2613 O O . LYS A 1 316 ? 13.331 9.803 -12.767 1.00 50.41 316 LYS A O 1
ATOM 2618 N N . GLY A 1 317 ? 11.199 9.221 -13.217 1.00 51.97 317 GLY A N 1
ATOM 2619 C CA . GLY A 1 317 ? 11.459 7.788 -13.204 1.00 51.97 317 GLY A CA 1
ATOM 2620 C C . GLY A 1 317 ? 12.503 7.363 -14.238 1.00 51.97 317 GLY A C 1
ATOM 2621 O O . GLY A 1 317 ? 12.784 8.054 -15.222 1.00 51.97 317 GLY A O 1
ATOM 2622 N N . THR A 1 318 ? 13.140 6.229 -13.965 1.00 50.50 318 THR A N 1
ATOM 2623 C CA . THR A 1 318 ? 14.177 5.642 -14.820 1.00 50.50 318 THR A CA 1
ATOM 2624 C C . THR A 1 318 ? 13.618 4.927 -16.050 1.00 50.50 318 THR A C 1
ATOM 2626 O O . THR A 1 318 ? 14.414 4.465 -16.864 1.00 50.50 318 THR A O 1
ATOM 2629 N N . ARG A 1 319 ? 12.292 4.800 -16.179 1.00 56.88 319 ARG A N 1
ATOM 2630 C CA . ARG A 1 319 ? 11.616 3.971 -17.181 1.00 56.88 319 ARG A CA 1
ATOM 2631 C C . ARG A 1 319 ? 10.733 4.766 -18.183 1.00 56.88 319 ARG A C 1
ATOM 2633 O O . ARG A 1 319 ? 10.388 4.186 -19.207 1.00 56.88 319 ARG A O 1
ATOM 2640 N N . GLY A 1 320 ? 10.466 6.079 -18.002 1.00 52.25 320 GLY A N 1
ATOM 2641 C CA . GLY A 1 320 ? 9.522 6.814 -18.877 1.00 52.25 320 GLY A CA 1
ATOM 2642 C C . GLY A 1 320 ? 8.541 7.826 -18.234 1.00 52.25 320 GLY A C 1
ATOM 2643 O O . GLY A 1 320 ? 8.861 8.540 -17.282 1.00 52.25 320 GLY A O 1
ATOM 2644 N N . VAL A 1 321 ? 7.365 8.007 -18.868 1.00 50.16 321 VAL A N 1
ATOM 2645 C CA . VAL A 1 321 ? 6.319 9.002 -18.520 1.00 50.16 321 VAL A CA 1
ATOM 2646 C C . VAL A 1 321 ? 5.299 8.388 -17.562 1.00 50.16 321 VAL A C 1
ATOM 2648 O O . VAL A 1 321 ? 4.709 7.364 -17.880 1.00 50.16 321 VAL A O 1
ATOM 2651 N N . GLY A 1 322 ? 5.002 9.080 -16.456 1.00 53.06 322 GLY A N 1
ATOM 2652 C CA . GLY A 1 322 ? 4.047 8.605 -15.445 1.00 53.06 322 GLY A CA 1
ATOM 2653 C C . GLY A 1 322 ? 4.698 7.917 -14.246 1.00 53.06 322 GLY A C 1
ATOM 2654 O O . GLY A 1 322 ? 4.003 7.218 -13.527 1.00 53.06 322 GLY A O 1
ATOM 2655 N N . GLU A 1 323 ? 5.999 8.135 -14.041 1.00 66.81 323 GLU A N 1
ATOM 2656 C CA . GLU A 1 323 ? 6.796 7.468 -13.014 1.00 66.81 323 GLU A CA 1
ATOM 2657 C C . GLU A 1 323 ? 7.324 8.442 -11.974 1.00 66.81 323 GLU A C 1
ATOM 2659 O O . GLU A 1 323 ? 8.242 9.238 -12.224 1.00 66.81 323 GLU A O 1
ATOM 2664 N N . TYR A 1 324 ? 6.782 8.317 -10.775 1.00 74.38 324 TYR A N 1
ATOM 2665 C CA . TYR A 1 324 ? 7.297 8.981 -9.598 1.00 74.38 324 TYR A CA 1
ATOM 2666 C C . TYR A 1 324 ? 7.927 7.968 -8.659 1.00 74.38 324 TYR A C 1
ATOM 2668 O O . TYR A 1 324 ? 7.393 6.888 -8.434 1.00 74.38 324 TYR A O 1
ATOM 2676 N N . ARG A 1 325 ? 9.075 8.340 -8.089 1.00 79.94 325 ARG A N 1
ATOM 2677 C CA . ARG A 1 325 ? 9.689 7.621 -6.973 1.00 79.94 325 ARG A CA 1
ATOM 2678 C C . ARG A 1 325 ? 9.185 8.232 -5.675 1.00 79.94 325 ARG A C 1
ATOM 2680 O O . ARG A 1 325 ? 9.669 9.279 -5.250 1.00 79.94 325 ARG A O 1
ATOM 2687 N N . ILE A 1 326 ? 8.174 7.612 -5.079 1.00 83.62 326 ILE A N 1
ATOM 2688 C CA . ILE A 1 326 ? 7.515 8.106 -3.868 1.00 83.62 326 ILE A CA 1
ATOM 2689 C C . ILE A 1 326 ? 8.189 7.477 -2.640 1.00 83.62 326 ILE A C 1
ATOM 2691 O O . ILE A 1 326 ? 8.312 6.254 -2.579 1.00 83.62 326 ILE A O 1
ATOM 2695 N N . PRO A 1 327 ? 8.618 8.257 -1.630 1.00 86.31 327 PRO A N 1
ATOM 2696 C CA . PRO A 1 327 ? 9.152 7.683 -0.400 1.00 86.31 327 PRO A CA 1
ATOM 2697 C C . PRO A 1 327 ? 8.167 6.692 0.233 1.00 86.31 327 PRO A C 1
ATOM 2699 O O . PRO A 1 327 ? 6.982 7.008 0.380 1.00 86.31 327 PRO A O 1
ATOM 2702 N N . PHE A 1 328 ? 8.627 5.506 0.643 1.00 86.38 328 PHE A N 1
ATOM 2703 C CA . PHE A 1 328 ? 7.732 4.486 1.211 1.00 86.38 328 PHE A CA 1
ATOM 2704 C C . PHE A 1 328 ? 6.989 4.977 2.469 1.00 86.38 328 PHE A C 1
ATOM 2706 O O . PHE A 1 328 ? 5.848 4.574 2.702 1.00 86.38 328 PHE A O 1
ATOM 2713 N N . SER A 1 329 ? 7.578 5.893 3.254 1.00 86.12 329 SER A N 1
ATOM 2714 C CA . SER A 1 329 ? 6.922 6.484 4.432 1.00 86.12 329 SER A CA 1
ATOM 2715 C C . SER A 1 329 ? 5.759 7.395 4.029 1.00 86.12 329 SER A C 1
ATOM 2717 O O . SER A 1 329 ? 4.707 7.412 4.671 1.00 86.12 329 SER A O 1
ATOM 2719 N N . LEU A 1 330 ? 5.932 8.127 2.926 1.00 86.25 330 LEU A N 1
ATOM 2720 C CA . LEU A 1 330 ? 4.920 8.999 2.360 1.00 86.25 330 LEU A CA 1
ATOM 2721 C C . LEU A 1 330 ? 3.785 8.167 1.768 1.00 86.25 330 LEU A C 1
ATOM 2723 O O . LEU A 1 330 ? 2.630 8.377 2.131 1.00 86.25 330 LEU A O 1
ATOM 2727 N N . LEU A 1 331 ? 4.106 7.177 0.933 1.00 89.62 331 LEU A N 1
ATOM 2728 C CA . LEU A 1 331 ? 3.101 6.297 0.344 1.00 89.62 331 LEU A CA 1
ATOM 2729 C C . LEU A 1 331 ? 2.319 5.525 1.424 1.00 89.62 331 LEU A C 1
ATOM 2731 O O . LEU A 1 331 ? 1.096 5.438 1.337 1.00 89.62 331 LEU A O 1
ATOM 2735 N N . SER A 1 332 ? 2.981 5.078 2.499 1.00 90.31 332 SER A N 1
ATOM 2736 C CA . SER A 1 332 ? 2.319 4.449 3.655 1.00 90.31 332 SER A CA 1
ATOM 2737 C C . SER A 1 332 ? 1.265 5.357 4.300 1.00 90.31 332 SER A C 1
ATOM 2739 O O . SER A 1 332 ? 0.170 4.894 4.615 1.00 90.31 332 SER A O 1
ATOM 2741 N N . LYS A 1 333 ? 1.539 6.663 4.441 1.00 87.81 333 LYS A N 1
ATOM 2742 C CA . LYS A 1 333 ? 0.549 7.633 4.948 1.00 87.81 333 LYS A CA 1
ATOM 2743 C C . LYS A 1 333 ? -0.652 7.766 4.014 1.00 87.81 333 LYS A C 1
ATOM 2745 O O . LYS A 1 333 ? -1.781 7.847 4.490 1.00 87.81 333 LYS A O 1
ATOM 2750 N N . VAL A 1 334 ? -0.434 7.764 2.697 1.00 89.75 334 VAL A N 1
ATOM 2751 C CA . VAL A 1 334 ? -1.532 7.825 1.715 1.00 89.75 334 VAL A CA 1
ATOM 2752 C C . VAL A 1 334 ? -2.433 6.593 1.824 1.00 89.75 334 VAL A C 1
ATOM 2754 O O . VAL A 1 334 ? -3.654 6.725 1.882 1.00 89.75 334 VAL A O 1
ATOM 2757 N N . VAL A 1 335 ? -1.838 5.404 1.927 1.00 92.38 335 VAL A N 1
ATOM 2758 C CA . VAL A 1 335 ? -2.561 4.133 2.112 1.00 92.38 335 VAL A CA 1
ATOM 2759 C C . VAL A 1 335 ? -3.423 4.170 3.380 1.00 92.38 335 VAL A C 1
ATOM 2761 O O . VAL A 1 335 ? -4.614 3.854 3.333 1.00 92.38 335 VAL A O 1
ATOM 2764 N N . GLN A 1 336 ? -2.859 4.652 4.491 1.00 91.00 336 GLN A N 1
ATOM 2765 C CA . GLN A 1 336 ? -3.582 4.825 5.756 1.00 91.00 336 GLN A CA 1
ATOM 2766 C C . GLN A 1 336 ? -4.720 5.846 5.654 1.00 91.00 336 GLN A C 1
ATOM 2768 O O . GLN A 1 336 ? -5.813 5.611 6.175 1.00 91.00 336 GLN A O 1
ATOM 2773 N N . ASN A 1 337 ? -4.515 6.954 4.937 1.00 89.25 337 ASN A N 1
ATOM 2774 C CA . ASN A 1 337 ? -5.550 7.968 4.729 1.00 89.25 337 ASN A CA 1
ATOM 2775 C C . ASN A 1 337 ? -6.776 7.413 3.993 1.00 89.25 337 ASN A C 1
ATOM 2777 O O . ASN A 1 337 ? -7.897 7.809 4.320 1.00 89.25 337 ASN A O 1
ATOM 2781 N N . LEU A 1 338 ? -6.575 6.462 3.075 1.00 91.06 338 LEU A N 1
ATOM 2782 C CA . LEU A 1 338 ? -7.637 5.756 2.350 1.00 91.06 338 LEU A CA 1
ATOM 2783 C C . LEU A 1 338 ? -8.353 4.675 3.184 1.00 91.06 338 LEU A C 1
ATOM 2785 O O . LEU A 1 338 ? -9.327 4.089 2.709 1.00 91.06 338 LEU A O 1
ATOM 2789 N N . GLY A 1 339 ? -7.917 4.423 4.423 1.00 92.12 339 GLY A N 1
ATOM 2790 C CA . GLY A 1 339 ? -8.504 3.414 5.312 1.00 92.12 339 GLY A CA 1
ATOM 2791 C C . GLY A 1 339 ? -7.899 2.016 5.156 1.00 92.12 339 GLY A C 1
ATOM 2792 O O . GLY A 1 339 ? -8.540 1.029 5.510 1.00 92.12 339 GLY A O 1
ATOM 2793 N N . PHE A 1 340 ? -6.680 1.908 4.618 1.00 95.19 340 PHE A N 1
ATOM 2794 C CA . PHE A 1 340 ? -5.963 0.637 4.500 1.00 95.19 340 PHE A CA 1
ATOM 2795 C C . PHE A 1 340 ? -4.748 0.600 5.423 1.00 95.19 340 PHE A C 1
ATOM 2797 O O . PHE A 1 340 ? -4.057 1.593 5.633 1.00 95.19 340 PHE A O 1
ATOM 2804 N N . ARG A 1 341 ? -4.467 -0.579 5.967 1.00 93.88 341 ARG A N 1
ATOM 2805 C CA . ARG A 1 341 ? -3.285 -0.847 6.782 1.00 93.88 341 ARG A CA 1
ATOM 2806 C C . ARG A 1 341 ? -2.090 -1.251 5.932 1.00 93.88 341 ARG A C 1
ATOM 2808 O O . ARG A 1 341 ? -0.969 -0.952 6.330 1.00 93.88 341 ARG A O 1
ATOM 2815 N N . TYR A 1 342 ? -2.312 -1.932 4.810 1.00 97.12 342 TYR A N 1
ATOM 2816 C CA . TYR A 1 342 ? -1.234 -2.406 3.947 1.00 97.12 342 TYR A CA 1
ATOM 2817 C C . TYR A 1 342 ? -1.509 -2.125 2.473 1.00 97.12 342 TYR A C 1
ATOM 2819 O O . TYR A 1 342 ? -2.647 -2.226 2.013 1.00 97.12 342 TYR A O 1
ATOM 2827 N N . LEU A 1 343 ? -0.436 -1.828 1.744 1.00 97.75 343 LEU A N 1
ATOM 2828 C CA . LEU A 1 343 ? -0.381 -1.896 0.289 1.00 97.75 343 LEU A CA 1
ATOM 2829 C C . LEU A 1 343 ? 0.471 -3.104 -0.101 1.00 97.75 343 LEU A C 1
ATOM 2831 O O . LEU A 1 343 ? 1.608 -3.218 0.352 1.00 97.75 343 LEU A O 1
ATOM 2835 N N . ILE A 1 344 ? -0.064 -3.983 -0.944 1.00 98.50 344 ILE A N 1
ATOM 2836 C CA . ILE A 1 344 ? 0.701 -5.062 -1.579 1.00 98.50 344 ILE A CA 1
ATOM 2837 C C . ILE A 1 344 ? 0.949 -4.681 -3.036 1.00 98.50 344 ILE A C 1
ATOM 2839 O O . ILE A 1 344 ? 0.007 -4.292 -3.730 1.00 98.50 344 ILE A O 1
ATOM 2843 N N . ARG A 1 345 ? 2.204 -4.798 -3.480 1.00 97.38 345 ARG A N 1
ATOM 2844 C CA . ARG A 1 345 ? 2.655 -4.436 -4.830 1.00 97.38 345 ARG A CA 1
ATOM 2845 C C . ARG A 1 345 ? 3.741 -5.364 -5.391 1.00 97.38 345 ARG A C 1
ATOM 2847 O O . ARG A 1 345 ? 4.313 -6.170 -4.655 1.00 97.38 345 ARG A O 1
ATOM 2854 N N . GLY A 1 346 ? 4.026 -5.209 -6.683 1.00 95.44 346 GLY A N 1
ATOM 2855 C CA . GLY A 1 346 ? 5.125 -5.836 -7.425 1.00 95.44 346 GLY A CA 1
ATOM 2856 C C . GLY A 1 346 ? 6.066 -4.787 -8.036 1.00 95.44 346 GLY A C 1
ATOM 2857 O O . GLY A 1 346 ? 6.459 -3.837 -7.342 1.00 95.44 346 GLY A O 1
ATOM 2858 N N . HIS A 1 347 ? 6.401 -4.942 -9.325 1.00 92.75 347 HIS A N 1
ATOM 2859 C CA . HIS A 1 347 ? 7.125 -4.008 -10.223 1.00 92.75 347 HIS A CA 1
ATOM 2860 C C . HIS A 1 347 ? 8.622 -3.776 -9.935 1.00 92.75 347 HIS A C 1
ATOM 2862 O O . HIS A 1 347 ? 9.462 -3.644 -10.837 1.00 92.75 347 HIS A O 1
ATOM 2868 N N . GLN A 1 348 ? 9.002 -3.690 -8.656 1.00 89.94 348 GLN A N 1
ATOM 2869 C CA . GLN A 1 348 ? 10.334 -3.246 -8.231 1.00 89.94 348 GLN A CA 1
ATOM 2870 C C . GLN A 1 348 ? 11.202 -4.367 -7.660 1.00 89.94 348 GLN A C 1
ATOM 2872 O O . GLN A 1 348 ? 11.313 -4.558 -6.450 1.00 89.94 348 GLN A O 1
ATOM 2877 N N . TYR A 1 349 ? 11.939 -5.018 -8.557 1.00 89.31 349 TYR A N 1
ATOM 2878 C CA . TYR A 1 349 ? 12.958 -6.016 -8.218 1.00 89.31 349 TYR A CA 1
ATOM 2879 C C . TYR A 1 349 ? 14.095 -5.487 -7.317 1.00 89.31 349 TYR A C 1
ATOM 2881 O O . TYR A 1 349 ? 14.669 -6.255 -6.549 1.00 89.31 349 TYR A O 1
ATOM 2889 N N . GLU A 1 350 ? 14.443 -4.194 -7.385 1.00 87.62 350 GLU A N 1
ATOM 2890 C CA . GLU A 1 350 ? 15.625 -3.635 -6.699 1.00 87.62 350 GLU A CA 1
ATOM 2891 C C . GLU A 1 350 ? 15.635 -3.918 -5.190 1.00 87.62 350 GLU A C 1
ATOM 2893 O O . GLU A 1 350 ? 16.668 -4.280 -4.634 1.00 87.62 350 GLU A O 1
ATOM 2898 N N . TYR A 1 351 ? 14.473 -3.827 -4.540 1.00 88.00 351 TYR A N 1
ATOM 2899 C CA . TYR A 1 351 ? 14.329 -4.069 -3.103 1.00 88.00 351 TYR A CA 1
ATOM 2900 C C . TYR A 1 351 ? 14.306 -5.546 -2.708 1.00 88.00 351 TYR A C 1
ATOM 2902 O O . TYR A 1 351 ? 14.387 -5.869 -1.523 1.00 88.00 351 TYR A O 1
ATOM 2910 N N . LEU A 1 352 ? 14.191 -6.438 -3.690 1.00 93.12 352 LEU A N 1
ATOM 2911 C CA . LEU A 1 352 ? 14.142 -7.883 -3.495 1.00 93.12 352 LEU A CA 1
ATOM 2912 C C . LEU A 1 352 ? 15.513 -8.536 -3.675 1.00 93.12 352 LEU A C 1
ATOM 2914 O O . LEU A 1 352 ? 15.656 -9.724 -3.401 1.00 93.12 352 LEU A O 1
ATOM 2918 N N . LYS A 1 353 ? 16.530 -7.790 -4.116 1.00 90.62 353 LYS A N 1
ATOM 2919 C CA . LYS A 1 353 ? 17.900 -8.298 -4.231 1.00 90.62 353 LYS A CA 1
ATOM 2920 C C . LYS A 1 353 ? 18.381 -8.902 -2.915 1.00 90.62 353 LYS A C 1
ATOM 2922 O O . LYS A 1 353 ? 18.069 -8.402 -1.835 1.00 90.62 353 LYS A O 1
ATOM 2927 N N . GLU A 1 354 ? 19.142 -9.986 -3.032 1.00 91.19 354 GLU A N 1
ATOM 2928 C CA . GLU A 1 354 ? 19.748 -10.721 -1.912 1.00 91.19 354 GLU A CA 1
ATOM 2929 C C . GLU A 1 354 ? 18.752 -11.338 -0.907 1.00 91.19 354 GLU A C 1
ATOM 2931 O O . GLU A 1 354 ? 19.172 -11.959 0.071 1.00 91.19 354 GLU A O 1
ATOM 2936 N N . GLN A 1 355 ? 17.437 -11.230 -1.135 1.00 93.00 355 GLN A N 1
ATOM 2937 C CA . GLN A 1 355 ? 16.448 -11.904 -0.299 1.00 93.00 355 GLN A CA 1
ATOM 2938 C C . GLN A 1 355 ? 16.444 -13.411 -0.573 1.00 93.00 355 GLN A C 1
ATOM 2940 O O . GLN A 1 355 ? 16.545 -13.860 -1.717 1.00 93.00 355 GLN A O 1
ATOM 2945 N N . LYS A 1 356 ? 16.253 -14.219 0.476 1.00 95.00 356 LYS A N 1
ATOM 2946 C CA . LYS A 1 356 ? 16.069 -15.670 0.314 1.00 95.00 356 LYS A CA 1
ATOM 2947 C C . LYS A 1 356 ? 14.771 -15.975 -0.442 1.00 95.00 356 LYS A C 1
ATOM 2949 O O . LYS A 1 356 ? 14.761 -16.774 -1.372 1.00 95.00 356 LYS A O 1
ATOM 2954 N N . ILE A 1 357 ? 13.679 -15.343 -0.024 1.00 97.25 357 ILE A N 1
ATOM 2955 C CA . ILE A 1 357 ? 12.367 -15.396 -0.671 1.00 97.25 357 ILE A CA 1
ATOM 2956 C C . ILE A 1 357 ? 12.065 -13.982 -1.155 1.00 97.25 357 ILE A C 1
ATOM 2958 O O . ILE A 1 357 ? 12.280 -13.036 -0.405 1.00 97.25 357 ILE A O 1
ATOM 2962 N N . ALA A 1 358 ? 11.589 -13.837 -2.390 1.00 97.56 358 ALA A N 1
ATOM 2963 C CA . ALA A 1 358 ? 11.352 -12.565 -3.065 1.00 97.56 358 ALA A CA 1
ATOM 2964 C C . ALA A 1 358 ? 10.172 -11.774 -2.472 1.00 97.56 358 ALA A C 1
ATOM 2966 O O . ALA A 1 358 ? 9.171 -11.545 -3.145 1.00 97.56 358 ALA A O 1
ATOM 2967 N N . VAL A 1 359 ? 10.286 -11.365 -1.209 1.00 97.88 359 VAL A N 1
ATOM 2968 C CA . VAL A 1 359 ? 9.336 -10.519 -0.492 1.00 97.88 359 VAL A CA 1
ATOM 2969 C C . VAL A 1 359 ? 10.078 -9.600 0.476 1.00 97.88 359 VAL A C 1
ATOM 2971 O O . VAL A 1 359 ? 11.013 -10.010 1.163 1.00 97.88 359 VAL A O 1
ATOM 2974 N N . VAL A 1 360 ? 9.635 -8.353 0.570 1.00 96.00 360 VAL A N 1
ATOM 2975 C CA . VAL A 1 360 ? 10.130 -7.376 1.538 1.00 96.00 360 VAL A CA 1
ATOM 2976 C C . VAL A 1 360 ? 8.976 -6.509 2.018 1.00 96.00 360 VAL A C 1
ATOM 2978 O O . VAL A 1 360 ? 8.060 -6.195 1.259 1.00 96.00 360 VAL A O 1
ATOM 2981 N N . GLN A 1 361 ? 9.024 -6.119 3.287 1.00 94.44 361 GLN A N 1
ATOM 2982 C CA . GLN A 1 361 ? 8.105 -5.142 3.847 1.00 94.44 361 GLN A CA 1
ATOM 2983 C C . GLN A 1 361 ? 8.879 -3.882 4.240 1.00 94.44 361 GLN A C 1
ATOM 2985 O O . GLN A 1 361 ? 9.805 -3.951 5.049 1.00 94.44 361 GLN A O 1
ATOM 2990 N N . GLN A 1 362 ? 8.480 -2.735 3.691 1.00 91.12 362 GLN A N 1
ATOM 2991 C CA . GLN A 1 362 ? 8.955 -1.411 4.092 1.00 91.12 362 GLN A CA 1
ATOM 2992 C C . GLN A 1 362 ? 7.773 -0.623 4.655 1.00 91.12 362 GLN A C 1
ATOM 2994 O O . GLN A 1 362 ? 6.863 -0.245 3.918 1.00 91.12 362 GLN A O 1
ATOM 2999 N N . GLU A 1 363 ? 7.771 -0.387 5.968 1.00 90.00 363 GLU A N 1
ATOM 3000 C CA . GLU A 1 363 ? 6.631 0.208 6.679 1.00 90.00 363 GLU A CA 1
ATOM 3001 C C . GLU A 1 363 ? 5.335 -0.598 6.447 1.00 90.00 363 GLU A C 1
ATOM 3003 O O . GLU A 1 363 ? 5.236 -1.765 6.839 1.00 90.00 363 GLU A O 1
ATOM 3008 N N . ASN A 1 364 ? 4.338 0.008 5.799 1.00 92.25 364 ASN A N 1
ATOM 3009 C CA . ASN A 1 364 ? 3.044 -0.588 5.476 1.00 92.25 364 ASN A CA 1
ATOM 3010 C C . ASN A 1 364 ? 2.974 -1.139 4.041 1.00 92.25 364 ASN A C 1
ATOM 3012 O O . ASN A 1 364 ? 1.890 -1.485 3.572 1.00 92.25 364 ASN A O 1
ATOM 3016 N N . ILE A 1 365 ? 4.102 -1.211 3.334 1.00 96.12 365 ILE A N 1
ATOM 3017 C CA . ILE A 1 365 ? 4.161 -1.617 1.930 1.00 96.12 365 ILE A CA 1
ATOM 3018 C C . ILE A 1 365 ? 4.867 -2.962 1.838 1.00 96.12 365 ILE A C 1
ATOM 3020 O O . ILE A 1 365 ? 5.973 -3.123 2.348 1.00 96.12 365 ILE A O 1
ATOM 3024 N N . ILE A 1 366 ? 4.219 -3.926 1.194 1.00 98.06 366 ILE A N 1
ATOM 3025 C CA . ILE A 1 366 ? 4.756 -5.259 0.937 1.00 98.06 366 ILE A CA 1
ATOM 3026 C C . ILE A 1 366 ? 5.016 -5.358 -0.562 1.00 98.06 366 ILE A C 1
ATOM 3028 O O . ILE A 1 366 ? 4.083 -5.279 -1.360 1.00 98.06 366 ILE A O 1
ATOM 3032 N N . THR A 1 367 ? 6.278 -5.547 -0.931 1.00 97.94 367 THR A N 1
ATOM 3033 C CA . THR A 1 367 ? 6.694 -5.791 -2.315 1.00 97.94 367 THR A CA 1
ATOM 3034 C C . THR A 1 367 ? 7.116 -7.247 -2.437 1.00 97.94 367 THR A C 1
ATOM 3036 O O . THR A 1 367 ? 7.875 -7.728 -1.596 1.00 97.94 367 THR A O 1
ATOM 3039 N N . PHE A 1 368 ? 6.637 -7.965 -3.450 1.00 98.31 368 PHE A N 1
ATOM 3040 C CA . PHE A 1 368 ? 7.038 -9.353 -3.703 1.00 98.31 368 PHE A CA 1
ATOM 3041 C C . PHE A 1 368 ? 7.093 -9.649 -5.200 1.00 98.31 368 PHE A C 1
ATOM 3043 O O . PHE A 1 368 ? 6.468 -8.923 -5.957 1.00 98.31 368 PHE A O 1
ATOM 3050 N N . HIS A 1 369 ? 7.803 -10.703 -5.616 1.00 97.94 369 HIS A N 1
ATOM 3051 C CA . HIS A 1 369 ? 7.848 -11.196 -7.004 1.00 97.94 369 HIS A CA 1
ATOM 3052 C C . HIS A 1 369 ? 7.643 -12.712 -7.064 1.00 97.94 369 HIS A C 1
ATOM 3054 O O . HIS A 1 369 ? 8.124 -13.443 -6.193 1.00 97.94 369 HIS A O 1
ATOM 3060 N N . SER A 1 370 ? 6.979 -13.195 -8.119 1.00 98.12 370 SER A N 1
ATOM 3061 C CA . SER A 1 370 ? 6.706 -14.626 -8.316 1.00 98.12 370 SER A CA 1
ATOM 3062 C C . SER A 1 370 ? 7.635 -15.337 -9.293 1.00 98.12 370 SER A C 1
ATOM 3064 O O . SER A 1 370 ? 7.727 -16.561 -9.225 1.00 98.12 370 SER A O 1
ATOM 3066 N N . ASN A 1 371 ? 8.336 -14.623 -10.172 1.00 96.19 371 ASN A N 1
ATOM 3067 C CA . ASN A 1 371 ? 9.253 -15.235 -11.132 1.00 96.19 371 ASN A CA 1
ATOM 3068 C C . ASN A 1 371 ? 10.415 -15.987 -10.448 1.00 96.19 371 ASN A C 1
ATOM 3070 O O . ASN A 1 371 ? 10.980 -15.538 -9.457 1.00 96.19 371 ASN A O 1
ATOM 3074 N N . GLN A 1 372 ? 10.800 -17.142 -10.987 1.00 94.75 372 GLN A N 1
ATOM 3075 C CA . GLN A 1 372 ? 11.995 -17.879 -10.574 1.00 94.75 372 GLN A CA 1
ATOM 3076 C C . GLN A 1 372 ? 13.041 -17.915 -11.689 1.00 94.75 372 GLN A C 1
ATOM 3078 O O . GLN A 1 372 ? 14.235 -17.942 -11.402 1.00 94.75 372 GLN A O 1
ATOM 3083 N N . SER A 1 373 ? 12.623 -17.949 -12.950 1.00 88.44 373 SER A N 1
ATOM 3084 C CA . SER A 1 373 ? 13.489 -18.231 -14.094 1.00 88.44 373 SER A CA 1
ATOM 3085 C C . SER A 1 373 ? 14.439 -17.092 -14.474 1.00 88.44 373 SER A C 1
ATOM 3087 O O . SER A 1 373 ? 15.561 -17.358 -14.904 1.00 88.44 373 SER A O 1
ATOM 3089 N N . PHE A 1 374 ? 14.023 -15.837 -14.309 1.00 87.62 374 PHE A N 1
ATOM 3090 C CA . PHE A 1 374 ? 14.736 -14.658 -14.792 1.00 87.62 374 PHE A CA 1
ATOM 3091 C C . PHE A 1 374 ? 15.557 -14.001 -13.679 1.00 87.62 374 PHE A C 1
ATOM 3093 O O . PHE A 1 374 ? 16.790 -14.015 -13.720 1.00 87.62 374 PHE A O 1
ATOM 3100 N N . TYR A 1 375 ? 14.897 -13.478 -12.642 1.00 87.62 375 TYR A N 1
ATOM 3101 C CA . TYR A 1 375 ? 15.547 -12.631 -11.633 1.00 87.62 375 TYR A CA 1
ATOM 3102 C C . TYR A 1 375 ? 16.556 -13.373 -10.748 1.00 87.62 375 TYR A C 1
ATOM 3104 O O . TYR A 1 375 ? 17.521 -12.766 -10.290 1.00 87.62 375 TYR A O 1
ATOM 3112 N N . THR A 1 376 ? 16.407 -14.688 -10.565 1.00 86.50 376 THR A N 1
ATOM 3113 C CA . THR A 1 376 ? 17.348 -15.486 -9.748 1.00 86.50 376 THR A CA 1
ATOM 3114 C C . THR A 1 376 ? 18.672 -15.778 -10.453 1.00 86.50 376 THR A C 1
ATOM 3116 O O . THR A 1 376 ? 19.647 -16.190 -9.825 1.00 86.50 376 THR A O 1
ATOM 3119 N N . THR A 1 377 ? 18.735 -15.534 -11.765 1.00 85.94 377 THR A N 1
ATOM 3120 C CA . THR A 1 377 ? 19.965 -15.664 -12.561 1.00 85.94 377 THR A CA 1
ATOM 3121 C C . THR A 1 377 ? 20.785 -14.376 -12.601 1.00 85.94 377 THR A C 1
ATOM 3123 O O . THR A 1 377 ? 21.952 -14.395 -13.000 1.00 85.94 377 THR A O 1
ATOM 3126 N N . ILE A 1 378 ? 20.194 -13.256 -12.172 1.00 86.75 378 ILE A N 1
ATOM 3127 C CA . ILE A 1 378 ? 20.859 -11.958 -12.109 1.00 86.75 378 ILE A CA 1
ATOM 3128 C C . ILE A 1 378 ? 21.839 -11.961 -10.934 1.00 86.75 378 ILE A C 1
ATOM 3130 O O . ILE A 1 378 ? 21.555 -12.476 -9.852 1.00 86.75 378 ILE A O 1
ATOM 3134 N N . GLN A 1 379 ? 23.013 -11.359 -11.132 1.00 82.31 379 GLN A N 1
ATOM 3135 C CA . GLN A 1 379 ? 23.978 -11.179 -10.052 1.00 82.31 379 GLN A CA 1
ATOM 3136 C C . GLN A 1 379 ? 23.336 -10.400 -8.890 1.00 82.31 379 GLN A C 1
ATOM 3138 O O . GLN A 1 379 ? 22.817 -9.302 -9.090 1.00 82.31 379 GLN A O 1
ATOM 3143 N N . ASN A 1 380 ? 23.411 -10.967 -7.683 1.00 84.25 380 ASN A N 1
ATOM 3144 C CA . ASN A 1 380 ? 22.787 -10.455 -6.454 1.00 84.25 380 ASN A CA 1
ATOM 3145 C C . ASN A 1 380 ? 21.244 -10.424 -6.484 1.00 84.25 380 ASN A C 1
ATOM 3147 O O . ASN A 1 380 ? 20.631 -9.667 -5.733 1.00 84.25 380 ASN A O 1
ATOM 3151 N N . GLY A 1 381 ? 20.600 -11.228 -7.336 1.00 88.62 381 GLY A N 1
ATOM 3152 C CA . GLY A 1 381 ? 19.154 -11.436 -7.260 1.00 88.62 381 GLY A CA 1
ATOM 3153 C C . GLY A 1 381 ? 18.711 -12.189 -6.016 1.00 88.62 381 GLY A C 1
ATOM 3154 O O . GLY A 1 381 ? 19.535 -12.672 -5.237 1.00 88.62 381 GLY A O 1
ATOM 3155 N N . TYR A 1 382 ? 17.395 -12.257 -5.815 1.00 94.75 382 TYR A N 1
ATOM 3156 C CA . TYR A 1 382 ? 16.833 -13.133 -4.793 1.00 94.75 382 TYR A CA 1
ATOM 3157 C C . TYR A 1 382 ? 17.074 -14.603 -5.143 1.00 94.75 382 TYR A C 1
ATOM 3159 O O . TYR A 1 382 ? 17.216 -14.970 -6.311 1.00 94.75 382 TYR A O 1
ATOM 3167 N N . GLU A 1 383 ? 17.080 -15.465 -4.129 1.00 94.69 383 GLU A N 1
ATOM 3168 C CA . GLU A 1 383 ? 17.292 -16.901 -4.330 1.00 94.69 383 GLU A CA 1
ATOM 3169 C C . GLU A 1 383 ? 16.031 -17.599 -4.862 1.00 94.69 383 GLU A C 1
ATOM 3171 O O . GLU A 1 383 ? 16.116 -18.498 -5.706 1.00 94.69 383 GLU A O 1
ATOM 3176 N N . GLN A 1 384 ? 14.854 -17.206 -4.360 1.00 96.44 384 GLN A N 1
ATOM 3177 C CA . GLN A 1 384 ? 13.592 -17.888 -4.644 1.00 96.44 384 GLN A CA 1
ATOM 3178 C C . GLN A 1 384 ? 12.443 -16.902 -4.881 1.00 96.44 384 GLN A C 1
ATOM 3180 O O . GLN A 1 384 ? 12.164 -16.060 -4.029 1.00 96.44 384 GLN A O 1
ATOM 3185 N N . GLY A 1 385 ? 11.743 -17.045 -6.010 1.00 97.44 385 GLY A N 1
ATOM 3186 C CA . GLY A 1 385 ? 10.466 -16.362 -6.245 1.00 97.44 385 GLY A CA 1
ATOM 3187 C C . GLY A 1 385 ? 9.385 -16.858 -5.279 1.00 97.44 385 GLY A C 1
ATOM 3188 O O . GLY A 1 385 ? 9.526 -17.928 -4.673 1.00 97.44 385 GLY A O 1
ATOM 3189 N N . CYS A 1 386 ? 8.293 -16.111 -5.117 1.00 98.50 386 CYS A N 1
ATOM 3190 C CA . CYS A 1 386 ? 7.234 -16.492 -4.185 1.00 98.50 386 CYS A CA 1
ATOM 3191 C C . CYS A 1 386 ? 5.818 -16.121 -4.630 1.00 98.50 386 CYS A C 1
ATOM 3193 O O . CYS A 1 386 ? 5.597 -15.233 -5.448 1.00 98.50 386 CYS A O 1
ATOM 3195 N N . TYR A 1 387 ? 4.837 -16.793 -4.044 1.00 98.75 387 TYR A N 1
ATOM 3196 C CA . TYR A 1 387 ? 3.443 -16.360 -4.053 1.00 98.75 387 TYR A CA 1
ATOM 3197 C C . TYR A 1 387 ? 2.997 -16.094 -2.618 1.00 98.75 387 TYR A C 1
ATOM 3199 O O . TYR A 1 387 ? 3.491 -16.724 -1.678 1.00 98.75 387 TYR A O 1
ATOM 3207 N N . LEU A 1 388 ? 2.066 -15.161 -2.435 1.00 98.75 388 LEU A N 1
ATOM 3208 C CA . LEU A 1 388 ? 1.530 -14.850 -1.115 1.00 98.75 388 LEU A CA 1
ATOM 3209 C C . LEU A 1 388 ? 0.274 -15.669 -0.835 1.00 98.75 388 LEU A C 1
ATOM 3211 O O . LEU A 1 388 ? -0.584 -15.846 -1.699 1.00 98.75 388 LEU A O 1
ATOM 3215 N N . VAL A 1 389 ? 0.154 -16.122 0.405 1.00 98.69 389 VAL A N 1
ATOM 3216 C CA . VAL A 1 389 ? -1.047 -16.721 0.976 1.00 98.69 389 VAL A CA 1
ATOM 3217 C C . VAL A 1 389 ? -1.538 -15.799 2.080 1.00 98.69 389 VAL A C 1
ATOM 3219 O O . VAL A 1 389 ? -0.890 -15.670 3.118 1.00 98.69 389 VAL A O 1
ATOM 3222 N N . LEU A 1 390 ? -2.681 -15.159 1.853 1.00 98.44 390 LEU A N 1
ATOM 3223 C CA . LEU A 1 390 ? -3.339 -14.306 2.831 1.00 98.44 390 LEU A CA 1
ATOM 3224 C C . LEU A 1 390 ? -4.547 -15.047 3.381 1.00 98.44 390 LEU A C 1
ATOM 3226 O O . LEU A 1 390 ? -5.462 -15.380 2.629 1.00 98.44 390 LEU A O 1
ATOM 3230 N N . ASN A 1 391 ? -4.549 -15.335 4.677 1.00 96.56 391 ASN A N 1
ATOM 3231 C CA . ASN A 1 391 ? -5.629 -16.101 5.293 1.00 96.56 391 ASN A CA 1
ATOM 3232 C C . ASN A 1 391 ? -6.686 -15.158 5.894 1.00 96.56 391 ASN A C 1
ATOM 3234 O O . ASN A 1 391 ? -6.353 -14.032 6.253 1.00 96.56 391 ASN A O 1
ATOM 3238 N N . PRO A 1 392 ? -7.945 -15.595 6.088 1.00 93.06 392 PRO A N 1
ATOM 3239 C CA . PRO A 1 392 ? -8.997 -14.778 6.703 1.00 93.06 392 PRO A CA 1
ATOM 3240 C C . PRO A 1 392 ? -8.649 -14.220 8.087 1.00 93.06 392 PRO A C 1
ATOM 3242 O O . PRO A 1 392 ? -9.216 -13.210 8.492 1.00 93.06 392 PRO A O 1
ATOM 3245 N N . ASP A 1 393 ? -7.698 -14.835 8.796 1.00 88.56 393 ASP A N 1
ATOM 3246 C CA . ASP A 1 393 ? -7.125 -14.347 10.058 1.00 88.56 393 ASP A CA 1
ATOM 3247 C C . ASP A 1 393 ? -6.173 -13.156 9.864 1.00 88.56 393 ASP A C 1
ATOM 3249 O O . ASP A 1 393 ? -5.865 -12.432 10.793 1.00 88.56 393 ASP A O 1
ATOM 3253 N N . GLY A 1 394 ? -5.800 -12.810 8.639 1.00 89.38 394 GLY A N 1
ATOM 3254 C CA . GLY A 1 394 ? -4.981 -11.639 8.322 1.00 89.38 394 GLY A CA 1
ATOM 3255 C C . GLY A 1 394 ? -3.493 -11.927 8.392 1.00 89.38 394 GLY A C 1
ATOM 3256 O O . GLY A 1 394 ? -2.699 -11.009 8.194 1.00 89.38 394 GLY A O 1
ATOM 3257 N N . SER A 1 395 ? -3.115 -13.185 8.639 1.00 94.81 395 SER A N 1
ATOM 3258 C CA . SER A 1 395 ? -1.762 -13.643 8.364 1.00 94.81 395 SER A CA 1
ATOM 3259 C C . SER A 1 395 ? -1.469 -13.575 6.872 1.00 94.81 395 SER A C 1
ATOM 3261 O O . SER A 1 395 ? -2.335 -13.827 6.029 1.00 94.81 395 SER A O 1
ATOM 3263 N N . ILE A 1 396 ? -0.215 -13.258 6.570 1.00 97.75 396 ILE A N 1
ATOM 3264 C CA . ILE A 1 396 ? 0.345 -13.248 5.227 1.00 97.75 396 ILE A CA 1
ATOM 3265 C C . ILE A 1 396 ? 1.618 -14.079 5.269 1.00 97.75 396 ILE A C 1
ATOM 3267 O O . ILE A 1 396 ? 2.551 -13.772 6.015 1.00 97.75 396 ILE A O 1
ATOM 3271 N N . GLU A 1 397 ? 1.658 -15.124 4.458 1.00 98.06 397 GLU A N 1
ATOM 3272 C CA . GLU A 1 397 ? 2.815 -15.994 4.289 1.00 98.06 397 GLU A CA 1
ATOM 3273 C C . GLU A 1 397 ? 3.289 -15.921 2.837 1.00 98.06 397 GLU A C 1
ATOM 3275 O O . GLU A 1 397 ? 2.500 -16.109 1.914 1.00 98.06 397 GLU A O 1
ATOM 3280 N N . ALA A 1 398 ? 4.576 -15.667 2.627 1.00 98.50 398 ALA A N 1
ATOM 3281 C CA . ALA A 1 398 ? 5.216 -15.824 1.331 1.00 98.50 398 ALA A CA 1
ATOM 3282 C C . ALA A 1 398 ? 5.731 -17.257 1.203 1.00 98.50 398 ALA A C 1
ATOM 3284 O O . ALA A 1 398 ? 6.562 -17.695 2.001 1.00 98.50 398 ALA A O 1
ATOM 3285 N N . LYS A 1 399 ? 5.240 -17.994 0.208 1.00 98.44 399 LYS A N 1
ATOM 3286 C CA . LYS A 1 399 ? 5.651 -19.371 -0.076 1.00 98.44 399 LYS A CA 1
ATOM 3287 C C . LYS A 1 399 ? 6.509 -19.411 -1.328 1.00 98.44 399 LYS A C 1
ATOM 3289 O O . LYS A 1 399 ? 6.149 -18.819 -2.346 1.00 98.44 399 LYS A O 1
ATOM 3294 N N . SER A 1 400 ? 7.627 -20.123 -1.257 1.00 97.81 400 SER A N 1
ATOM 3295 C CA . SER A 1 400 ? 8.526 -20.289 -2.394 1.00 97.81 400 SER A CA 1
ATOM 3296 C C . SER A 1 400 ? 7.843 -20.993 -3.572 1.00 97.81 400 SER A C 1
ATOM 3298 O O . SER A 1 400 ? 7.028 -21.902 -3.398 1.00 97.81 400 SER A O 1
ATOM 3300 N N . VAL A 1 401 ? 8.204 -20.593 -4.793 1.00 96.25 401 VAL A N 1
ATOM 3301 C CA . VAL A 1 401 ? 7.812 -21.304 -6.023 1.00 96.25 401 VAL A CA 1
ATOM 3302 C C . VAL A 1 401 ? 8.795 -22.423 -6.397 1.00 96.25 401 VAL A C 1
ATOM 3304 O O . VAL A 1 401 ? 8.466 -23.301 -7.194 1.00 96.25 401 VAL A O 1
ATOM 3307 N N . SER A 1 402 ? 9.999 -22.447 -5.821 1.00 93.19 402 SER A N 1
ATOM 3308 C CA . SER A 1 402 ? 11.052 -23.414 -6.172 1.00 93.19 402 SER A CA 1
ATOM 3309 C C . SER A 1 402 ? 11.360 -24.435 -5.080 1.00 93.19 402 SER A C 1
ATOM 3311 O O . SER A 1 402 ? 11.936 -25.485 -5.375 1.00 93.19 402 SER A O 1
ATOM 3313 N N . SER A 1 403 ? 10.944 -24.182 -3.840 1.00 92.88 403 SER A N 1
ATOM 3314 C CA . SER A 1 403 ? 11.144 -25.078 -2.701 1.00 92.88 403 SER A CA 1
ATOM 3315 C C . SER A 1 403 ? 9.917 -25.106 -1.778 1.00 92.88 403 SER A C 1
ATOM 3317 O O . SER A 1 403 ? 8.896 -24.493 -2.072 1.00 92.88 403 SER A O 1
ATOM 3319 N N . GLU A 1 404 ? 10.011 -25.837 -0.667 1.00 92.56 404 GLU A N 1
ATOM 3320 C CA . GLU A 1 404 ? 8.994 -25.846 0.399 1.00 92.56 404 GLU A CA 1
ATOM 3321 C C . GLU A 1 404 ? 9.238 -24.740 1.447 1.00 92.56 404 GLU A C 1
ATOM 3323 O O . GLU A 1 404 ? 8.585 -24.716 2.489 1.00 92.56 404 GLU A O 1
ATOM 3328 N N . ASP A 1 405 ? 10.211 -23.851 1.215 1.00 94.62 405 ASP A N 1
ATOM 3329 C CA . ASP A 1 405 ? 10.490 -22.729 2.106 1.00 94.62 405 ASP A CA 1
ATOM 3330 C C . ASP A 1 405 ? 9.304 -21.752 2.151 1.00 94.62 405 ASP A C 1
ATOM 3332 O O . ASP A 1 405 ? 8.660 -21.457 1.138 1.00 94.62 405 ASP A O 1
ATOM 3336 N N . SER A 1 406 ? 9.068 -21.182 3.332 1.00 95.88 406 SER A N 1
ATOM 3337 C CA . SER A 1 406 ? 8.122 -20.088 3.519 1.00 95.88 406 SER A CA 1
ATOM 3338 C C . SER A 1 406 ? 8.649 -19.032 4.486 1.00 95.88 406 SER A C 1
ATOM 3340 O O . SER A 1 406 ? 9.562 -19.271 5.282 1.00 95.88 406 SER A O 1
ATOM 3342 N N . GLN A 1 407 ? 8.077 -17.836 4.390 1.00 96.06 407 GLN A N 1
ATOM 3343 C CA . GLN A 1 407 ? 8.377 -16.695 5.241 1.00 96.06 407 GLN A CA 1
ATOM 3344 C C . GLN A 1 407 ? 7.070 -16.067 5.714 1.00 96.06 407 GLN A C 1
ATOM 3346 O O . GLN A 1 407 ? 6.231 -15.655 4.914 1.00 96.06 407 GLN A O 1
ATOM 3351 N N . VAL A 1 408 ? 6.908 -15.956 7.032 1.00 95.62 408 VAL A N 1
ATOM 3352 C CA . VAL A 1 408 ? 5.811 -15.181 7.616 1.00 95.62 408 VAL A CA 1
ATOM 3353 C C . VAL A 1 408 ? 6.100 -13.704 7.368 1.00 95.62 408 VAL A C 1
ATOM 3355 O O . VAL A 1 408 ? 7.101 -13.180 7.853 1.00 95.62 408 VAL A O 1
ATOM 3358 N N . VAL A 1 409 ? 5.226 -13.050 6.608 1.00 94.06 409 VAL A N 1
ATOM 3359 C CA . VAL A 1 409 ? 5.274 -11.605 6.358 1.00 94.06 409 VAL A CA 1
ATOM 3360 C C . VAL A 1 409 ? 4.485 -10.895 7.456 1.00 94.06 409 VAL A C 1
ATOM 3362 O O . VAL A 1 409 ? 5.019 -10.031 8.141 1.00 94.06 409 VAL A O 1
ATOM 3365 N N . ILE A 1 410 ? 3.244 -11.336 7.699 1.00 90.94 410 ILE A N 1
ATOM 3366 C CA . ILE A 1 410 ? 2.366 -10.854 8.776 1.00 90.94 410 ILE A CA 1
ATOM 3367 C C . ILE A 1 410 ? 1.811 -12.062 9.545 1.00 90.94 410 ILE A C 1
ATOM 3369 O O . ILE A 1 410 ? 1.372 -13.039 8.941 1.00 90.94 410 ILE A O 1
ATOM 3373 N N . GLY A 1 411 ? 1.824 -12.015 10.880 1.00 83.62 411 GLY A N 1
ATOM 3374 C CA . GLY A 1 411 ? 1.265 -13.076 11.731 1.00 83.62 411 GLY A CA 1
ATOM 3375 C C . GLY A 1 411 ? -0.276 -13.077 11.798 1.00 83.62 411 GLY A C 1
ATOM 3376 O O . GLY A 1 411 ? -0.901 -12.072 11.458 1.00 83.62 411 GLY A O 1
ATOM 3377 N N . PRO A 1 412 ? -0.906 -14.181 12.247 1.00 68.56 412 PRO A N 1
ATOM 3378 C CA . PRO A 1 412 ? -2.364 -14.309 12.314 1.00 68.56 412 PRO A CA 1
ATOM 3379 C C . PRO A 1 412 ? -2.993 -13.339 13.318 1.00 68.56 412 PRO A C 1
ATOM 3381 O O . PRO A 1 412 ? -2.495 -13.157 14.429 1.00 68.56 412 PRO A O 1
ATOM 3384 N N . GLN A 1 413 ? -4.121 -12.744 12.933 1.00 55.88 413 GLN A N 1
ATOM 3385 C CA . GLN A 1 413 ? -4.981 -11.905 13.769 1.00 55.88 413 GLN A CA 1
ATOM 3386 C C . GLN A 1 413 ? -6.273 -12.691 14.062 1.00 55.88 413 GLN A C 1
ATOM 3388 O O . GLN A 1 413 ? -6.792 -13.398 13.207 1.00 55.88 413 GLN A O 1
ATOM 3393 N N . LYS A 1 414 ? -6.828 -12.638 15.274 1.00 37.28 414 LYS A N 1
ATOM 3394 C CA . LYS A 1 414 ? -7.982 -13.494 15.625 1.00 37.28 414 LYS A CA 1
ATOM 3395 C C . LYS A 1 414 ? -9.214 -13.201 14.736 1.00 37.28 414 LYS A C 1
ATOM 3397 O O . LYS A 1 414 ? -9.624 -12.051 14.603 1.00 37.28 414 LYS A O 1
ATOM 3402 N N . THR A 1 415 ? -9.819 -14.232 14.128 1.00 34.38 415 THR A N 1
ATOM 3403 C CA . THR A 1 415 ? -10.983 -14.123 13.215 1.00 34.38 415 THR A CA 1
ATOM 3404 C C . THR A 1 415 ? -12.354 -14.095 13.901 1.00 34.38 415 THR A C 1
ATOM 3406 O O . THR A 1 415 ? -12.606 -14.827 14.851 1.00 34.38 415 THR A O 1
ATOM 3409 N N . LYS A 1 416 ? -13.293 -13.350 13.292 1.00 35.28 416 LYS A N 1
ATOM 3410 C CA . LYS A 1 416 ? -14.710 -13.117 13.669 1.00 35.28 416 LYS A CA 1
ATOM 3411 C C . LYS A 1 416 ? -15.635 -14.345 13.840 1.00 35.28 416 LYS A C 1
ATOM 3413 O O . LYS A 1 416 ? -16.755 -14.164 14.306 1.00 35.28 416 LYS A O 1
ATOM 3418 N N . ALA A 1 417 ? -15.245 -15.557 13.444 1.00 32.25 417 ALA A N 1
ATOM 3419 C CA . ALA A 1 417 ? -16.175 -16.690 13.296 1.00 32.25 417 ALA A CA 1
ATOM 3420 C C . ALA A 1 417 ? -16.399 -17.549 14.565 1.00 32.25 417 ALA A C 1
ATOM 3422 O O . ALA A 1 417 ? -17.218 -18.465 14.533 1.00 32.25 417 ALA A O 1
ATOM 3423 N N . GLU A 1 418 ? -15.728 -17.254 15.684 1.00 35.59 418 GLU A N 1
ATOM 3424 C CA . GLU A 1 418 ? -15.822 -18.020 16.944 1.00 35.59 418 GLU A CA 1
ATOM 3425 C C . GLU A 1 418 ? -16.394 -17.208 18.132 1.00 35.59 418 GLU A C 1
ATOM 3427 O O . GLU A 1 418 ? -16.002 -17.428 19.276 1.00 35.59 418 GLU A O 1
ATOM 3432 N N . LEU A 1 419 ? -17.331 -16.273 17.904 1.00 31.22 419 LEU A N 1
ATOM 3433 C CA . LEU A 1 419 ? -17.953 -15.468 18.978 1.00 31.22 419 LEU A CA 1
ATOM 3434 C C . LEU A 1 419 ? -19.502 -15.577 19.019 1.00 31.22 419 LEU A C 1
ATOM 3436 O O . LEU A 1 419 ? -20.133 -15.489 17.962 1.00 31.22 419 LEU A O 1
ATOM 3440 N N . PRO A 1 420 ? -20.142 -15.752 20.206 1.00 29.98 420 PRO A N 1
ATOM 3441 C CA . PRO A 1 420 ? -21.603 -15.870 20.356 1.00 29.98 420 PRO A CA 1
ATOM 3442 C C . PRO A 1 420 ? -22.387 -14.538 20.243 1.00 29.98 420 PRO A C 1
ATOM 3444 O O . PRO A 1 420 ? -21.828 -13.445 20.196 1.00 29.98 420 PRO A O 1
ATOM 3447 N N . SER A 1 421 ? -23.722 -14.661 20.181 1.00 33.06 421 SER A N 1
ATOM 3448 C CA . SER A 1 421 ? -24.732 -13.660 19.769 1.00 33.06 421 SER A CA 1
ATOM 3449 C C . SER A 1 421 ? -24.836 -12.346 20.571 1.00 33.06 421 SER A C 1
ATOM 3451 O O . SER A 1 421 ? -24.527 -12.300 21.758 1.00 33.06 421 SER A O 1
ATOM 3453 N N . GLU A 1 422 ? -25.418 -11.325 19.918 1.00 33.81 422 GLU A N 1
ATOM 3454 C CA . GLU A 1 422 ? -25.685 -9.908 20.284 1.00 33.81 422 GLU A CA 1
ATOM 3455 C C . GLU A 1 422 ? -26.157 -9.562 21.710 1.00 33.81 422 GLU A C 1
ATOM 3457 O O . GLU A 1 422 ? -26.112 -8.397 22.097 1.00 33.81 422 GLU A O 1
ATOM 3462 N N . VAL A 1 423 ? -26.544 -10.531 22.538 1.00 35.56 423 VAL A N 1
ATOM 3463 C CA . VAL A 1 423 ? -26.922 -10.295 23.946 1.00 35.56 423 VAL A CA 1
ATOM 3464 C C . VAL A 1 423 ? -25.772 -10.620 24.918 1.00 35.56 423 VAL A C 1
ATOM 3466 O O . VAL A 1 423 ? -25.741 -10.100 26.030 1.00 35.56 423 VAL A O 1
ATOM 3469 N N . GLU A 1 424 ? -24.762 -11.376 24.476 1.00 35.34 424 GLU A N 1
ATOM 3470 C CA . GLU A 1 424 ? -23.460 -11.513 25.153 1.00 35.34 424 GLU A CA 1
ATOM 3471 C C . GLU A 1 424 ? -22.420 -10.495 24.647 1.00 35.34 424 GLU A C 1
ATOM 3473 O O . GLU A 1 424 ? -21.424 -10.246 25.322 1.00 35.34 424 GLU A O 1
ATOM 3478 N N . GLN A 1 425 ? -22.697 -9.798 23.535 1.00 33.59 425 GLN A N 1
ATOM 3479 C CA . GLN A 1 425 ? -21.825 -8.794 22.892 1.00 33.59 425 GLN A CA 1
ATOM 3480 C C . GLN A 1 425 ? -21.653 -7.471 23.668 1.00 33.59 425 GLN A C 1
ATOM 3482 O O . GLN A 1 425 ? -21.121 -6.490 23.150 1.00 33.59 425 GLN A O 1
ATOM 3487 N N . GLN A 1 426 ? -22.055 -7.436 24.940 1.00 32.50 426 GLN A N 1
ATOM 3488 C CA . GLN A 1 426 ? -21.669 -6.389 25.890 1.00 32.50 426 GLN A CA 1
ATOM 3489 C C . GLN A 1 426 ? -20.484 -6.778 26.784 1.00 32.50 426 GLN A C 1
ATOM 3491 O O . GLN A 1 426 ? -20.103 -5.992 27.655 1.00 32.50 426 GLN A O 1
ATOM 3496 N N . ARG A 1 427 ? -19.857 -7.941 26.569 1.00 30.77 427 ARG A N 1
ATOM 3497 C CA . ARG A 1 427 ? -18.587 -8.299 27.210 1.00 30.77 427 ARG A CA 1
ATOM 3498 C C . ARG A 1 427 ? -17.611 -8.876 26.181 1.00 30.77 427 ARG A C 1
ATOM 3500 O O . ARG A 1 427 ? -17.935 -9.830 25.496 1.00 30.77 427 ARG A O 1
ATOM 3507 N N . GLU A 1 428 ? -16.428 -8.262 26.138 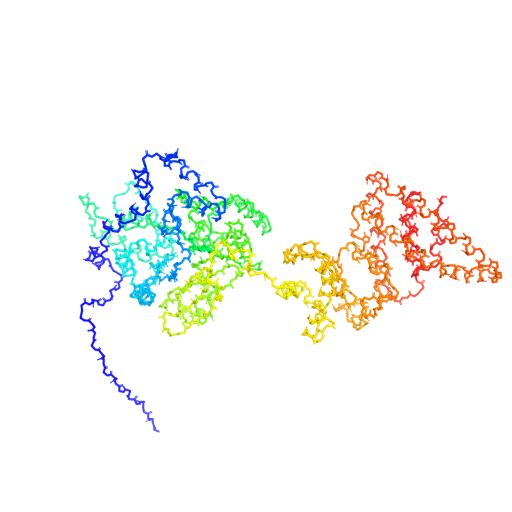1.00 28.47 428 GLU A N 1
ATOM 3508 C CA . GLU A 1 428 ? -15.205 -8.673 25.421 1.00 28.47 428 GLU A CA 1
ATOM 3509 C C . GLU A 1 428 ? -15.099 -8.322 23.924 1.00 28.47 428 GLU A C 1
ATOM 3511 O O . GLU A 1 428 ? -14.979 -9.157 23.037 1.00 28.47 428 GLU A O 1
ATOM 3516 N N . ILE A 1 429 ? -15.015 -7.009 23.684 1.00 31.50 429 ILE A N 1
ATOM 3517 C CA . ILE A 1 429 ? -13.995 -6.417 22.800 1.00 31.50 429 ILE A CA 1
ATOM 3518 C C . ILE A 1 429 ? -12.630 -6.809 23.400 1.00 31.50 429 ILE A C 1
ATOM 3520 O O . ILE A 1 429 ? -12.473 -6.648 24.614 1.00 31.50 429 ILE A O 1
ATOM 3524 N N . GLU A 1 430 ? -11.655 -7.314 22.630 1.00 35.50 430 GLU A N 1
ATOM 3525 C CA . GLU A 1 430 ? -10.268 -7.393 23.123 1.00 35.50 430 GLU A CA 1
ATOM 3526 C C . GLU A 1 430 ? -9.783 -5.960 23.362 1.00 35.50 430 GLU A C 1
ATOM 3528 O O . GLU A 1 430 ? -9.318 -5.278 22.454 1.00 35.50 430 GLU A O 1
ATOM 3533 N N . ALA A 1 431 ? -9.986 -5.477 24.587 1.00 39.66 431 ALA A N 1
ATOM 3534 C CA . ALA A 1 431 ? -9.383 -4.257 25.071 1.00 39.66 431 ALA A CA 1
ATOM 3535 C C . ALA A 1 431 ? -7.871 -4.453 24.978 1.00 39.66 431 ALA A C 1
ATOM 3537 O O . ALA A 1 431 ? -7.347 -5.404 25.566 1.00 39.66 431 ALA A O 1
ATOM 3538 N N . GLU A 1 432 ? -7.191 -3.563 24.256 1.00 47.09 432 GLU A N 1
ATOM 3539 C CA . GLU A 1 432 ? -5.750 -3.375 24.383 1.00 47.09 432 GLU A CA 1
ATOM 3540 C C . GLU A 1 432 ? -5.436 -3.387 25.886 1.00 47.09 432 GLU A C 1
ATOM 3542 O O . GLU A 1 432 ? -5.955 -2.562 26.651 1.00 47.09 432 GLU A O 1
ATOM 3547 N N . SER A 1 433 ? -4.716 -4.410 26.360 1.00 59.31 433 SER A N 1
ATOM 3548 C CA . SER A 1 433 ? -4.508 -4.525 27.796 1.00 59.31 433 SER A CA 1
ATOM 3549 C C . SER A 1 433 ? -3.664 -3.332 28.242 1.00 59.31 433 SER A C 1
ATOM 3551 O O . SER A 1 433 ? -2.861 -2.803 27.472 1.00 59.31 433 SER A O 1
ATOM 3553 N N . LEU A 1 434 ? -3.792 -2.910 29.506 1.00 65.19 434 LEU A N 1
ATOM 3554 C CA . LEU A 1 434 ? -2.895 -1.896 30.082 1.00 65.19 434 LEU A CA 1
ATOM 3555 C C . LEU A 1 434 ? -1.427 -2.222 29.751 1.00 65.19 434 LEU A C 1
ATOM 3557 O O . LEU A 1 434 ? -0.642 -1.328 29.465 1.00 65.19 434 LEU A O 1
ATOM 3561 N N . LYS A 1 435 ? -1.077 -3.512 29.740 1.00 70.44 435 LYS A N 1
ATOM 3562 C CA . LYS A 1 435 ? 0.248 -3.985 29.361 1.00 70.44 435 LYS A CA 1
ATOM 3563 C C . LYS A 1 435 ? 0.573 -3.671 27.898 1.00 70.44 435 LYS A C 1
ATOM 3565 O O . LYS A 1 435 ? 1.623 -3.096 27.661 1.00 70.44 435 LYS A O 1
ATOM 3570 N N . ASP A 1 436 ? -0.308 -3.987 26.955 1.00 72.38 436 ASP A N 1
ATOM 3571 C CA . ASP A 1 436 ? -0.065 -3.773 25.520 1.00 72.38 436 ASP A CA 1
ATOM 3572 C C . ASP A 1 436 ? 0.100 -2.288 25.190 1.00 72.38 436 ASP A C 1
ATOM 3574 O O . ASP A 1 436 ? 1.020 -1.908 24.465 1.00 72.38 436 ASP A O 1
ATOM 3578 N N . ARG A 1 437 ? -0.706 -1.425 25.822 1.00 76.44 437 ARG A N 1
ATOM 3579 C CA . ARG A 1 437 ? -0.575 0.023 25.642 1.00 76.44 437 ARG A CA 1
ATOM 3580 C C . ARG A 1 437 ? 0.716 0.574 26.243 1.00 76.44 437 ARG A C 1
ATOM 3582 O O . ARG A 1 437 ? 1.330 1.474 25.670 1.00 76.44 437 ARG A O 1
ATOM 3589 N N . ILE A 1 438 ? 1.147 0.030 27.384 1.00 79.44 438 ILE A N 1
ATOM 3590 C CA . ILE A 1 438 ? 2.451 0.368 27.961 1.00 79.44 438 ILE A CA 1
ATOM 3591 C C . ILE A 1 438 ? 3.570 -0.064 27.013 1.00 79.44 438 ILE A C 1
ATOM 3593 O O . 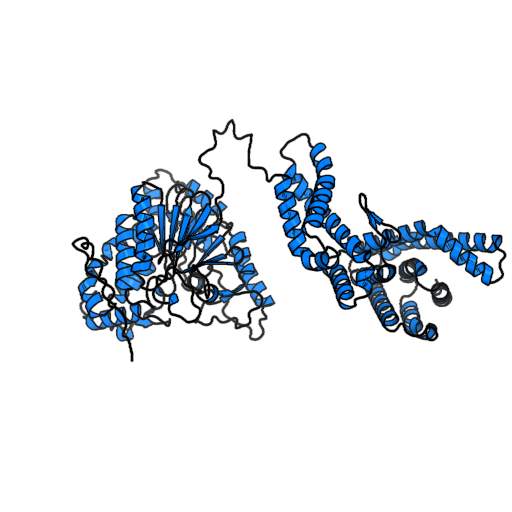ILE A 1 438 ? 4.453 0.744 26.745 1.00 79.44 438 ILE A O 1
ATOM 3597 N N . GLU A 1 439 ? 3.526 -1.280 26.467 1.00 81.75 439 GLU A N 1
ATOM 3598 C CA . GLU A 1 439 ? 4.553 -1.759 25.532 1.00 81.75 439 GLU A CA 1
ATOM 3599 C C . GLU A 1 439 ? 4.599 -0.915 24.250 1.00 81.75 439 GLU A C 1
ATOM 3601 O O . GLU A 1 439 ? 5.682 -0.530 23.811 1.00 81.75 439 GLU A O 1
ATOM 3606 N N . SER A 1 440 ? 3.444 -0.537 23.690 1.00 81.25 440 SER A N 1
ATOM 3607 C CA . SER A 1 440 ? 3.384 0.363 22.532 1.00 81.25 440 SER A CA 1
ATOM 3608 C C . SER A 1 440 ? 4.011 1.729 22.832 1.00 81.25 440 SER A C 1
ATOM 3610 O O . SER A 1 440 ? 4.814 2.237 22.042 1.00 81.25 440 SER A O 1
ATOM 3612 N N . LEU A 1 441 ? 3.702 2.310 23.996 1.00 82.19 441 LEU A N 1
ATOM 3613 C CA . LEU A 1 441 ? 4.291 3.575 24.420 1.00 82.19 441 LEU A CA 1
ATOM 3614 C C . LEU A 1 441 ? 5.810 3.435 24.623 1.00 82.19 441 LEU A C 1
ATOM 3616 O O . LEU A 1 441 ? 6.567 4.283 24.154 1.00 82.19 441 LEU A O 1
ATOM 3620 N N . LEU A 1 442 ? 6.275 2.352 25.256 1.00 82.75 442 LEU A N 1
ATOM 3621 C CA . LEU A 1 442 ? 7.702 2.061 25.450 1.00 82.75 442 LEU A CA 1
ATOM 3622 C C . LEU A 1 442 ? 8.448 1.881 24.125 1.00 82.75 442 LEU A C 1
ATOM 3624 O O . LEU A 1 442 ? 9.580 2.355 23.993 1.00 82.75 442 LEU A O 1
ATOM 3628 N N . GLN A 1 443 ? 7.824 1.249 23.131 1.00 83.25 443 GLN A N 1
ATOM 3629 C CA . GLN A 1 443 ? 8.394 1.122 21.793 1.00 83.25 443 GLN A CA 1
ATOM 3630 C C . GLN A 1 443 ? 8.545 2.496 21.131 1.00 83.25 443 GLN A C 1
ATOM 3632 O O . GLN A 1 443 ? 9.626 2.811 20.629 1.00 83.25 443 GLN A O 1
ATOM 3637 N N . SER A 1 444 ? 7.515 3.345 21.213 1.00 83.56 444 SER A N 1
ATOM 3638 C CA . SER A 1 444 ? 7.574 4.728 20.723 1.00 83.56 444 SER A CA 1
ATOM 3639 C C . SER A 1 444 ? 8.687 5.533 21.407 1.00 83.56 444 SER A C 1
ATOM 3641 O O . SER A 1 444 ? 9.477 6.187 20.728 1.00 83.56 444 SER A O 1
ATOM 3643 N N . ILE A 1 445 ? 8.823 5.429 22.731 1.00 82.62 445 ILE A N 1
ATOM 3644 C CA . ILE A 1 445 ? 9.880 6.090 23.517 1.00 82.62 445 ILE A CA 1
ATOM 3645 C C . ILE A 1 445 ? 11.268 5.594 23.112 1.00 82.62 445 ILE A C 1
ATOM 3647 O O . ILE A 1 445 ? 12.197 6.390 22.989 1.00 82.62 445 ILE A O 1
ATOM 3651 N N . THR A 1 446 ? 11.425 4.285 22.910 1.00 80.75 446 THR A N 1
ATOM 3652 C CA . THR A 1 446 ? 12.707 3.679 22.521 1.00 80.75 446 THR A CA 1
ATOM 3653 C C . THR A 1 446 ? 13.122 4.142 21.130 1.00 80.75 446 THR A C 1
ATOM 3655 O O . THR A 1 446 ? 14.285 4.476 20.917 1.00 80.75 446 THR A O 1
ATOM 3658 N N . GLN A 1 447 ? 12.173 4.218 20.197 1.00 82.12 447 GLN A N 1
ATOM 3659 C CA . GLN A 1 447 ? 12.418 4.743 18.858 1.00 82.12 447 GLN A CA 1
ATOM 3660 C C . GLN A 1 447 ? 12.761 6.239 18.892 1.00 82.12 447 GLN A C 1
ATOM 3662 O O . GLN A 1 447 ? 13.666 6.679 18.189 1.00 82.12 447 GLN A O 1
ATOM 3667 N N . GLU A 1 448 ? 12.073 7.023 19.725 1.00 84.00 448 GLU A N 1
ATOM 3668 C CA . GLU A 1 448 ? 12.242 8.476 19.758 1.00 84.00 448 GLU A CA 1
ATOM 3669 C C . GLU A 1 448 ? 13.491 8.934 20.527 1.00 84.00 448 GLU A C 1
ATOM 3671 O O . GLU A 1 448 ? 14.124 9.926 20.149 1.00 84.00 448 GLU A O 1
ATOM 3676 N N . TYR A 1 449 ? 13.838 8.242 21.615 1.00 85.94 449 TYR A N 1
ATOM 3677 C CA . TYR A 1 449 ? 14.876 8.664 22.560 1.00 85.94 449 TYR A CA 1
ATOM 3678 C C . TYR A 1 449 ? 16.035 7.671 22.706 1.00 85.94 449 TYR A C 1
ATOM 3680 O O . TYR A 1 449 ? 16.959 7.931 23.481 1.00 85.94 449 TYR A O 1
ATOM 3688 N N . GLY A 1 450 ? 16.020 6.549 21.978 1.00 83.81 450 GLY A N 1
ATOM 3689 C CA . GLY A 1 450 ? 16.972 5.446 22.141 1.00 83.81 450 GLY A CA 1
ATOM 3690 C C . GLY A 1 450 ? 18.436 5.866 22.040 1.00 83.81 450 GLY A C 1
ATOM 3691 O O . GLY A 1 450 ? 19.256 5.458 22.861 1.00 83.81 450 GLY A O 1
ATOM 3692 N N . GLU A 1 451 ? 18.772 6.753 21.101 1.00 85.56 451 GLU A N 1
ATOM 3693 C CA . GLU A 1 451 ? 20.145 7.249 20.938 1.00 85.56 451 GLU A CA 1
ATOM 3694 C C . GLU A 1 451 ? 20.671 8.027 22.157 1.00 85.56 451 GLU A C 1
ATOM 3696 O O . GLU A 1 451 ? 21.870 7.982 22.442 1.00 85.56 451 GLU A O 1
ATOM 3701 N N . PHE A 1 452 ? 19.782 8.691 22.904 1.00 86.56 452 PHE A N 1
ATOM 3702 C CA . PHE A 1 452 ? 20.117 9.444 24.114 1.00 86.56 452 PHE A CA 1
ATOM 3703 C C . PHE A 1 452 ? 20.097 8.546 25.349 1.00 86.56 452 PHE A C 1
ATOM 3705 O O . PHE A 1 452 ? 20.991 8.632 26.189 1.00 86.56 452 PHE A O 1
ATOM 3712 N N . ILE A 1 453 ? 19.119 7.641 25.436 1.00 84.81 453 ILE A N 1
ATOM 3713 C CA . ILE A 1 453 ? 19.019 6.629 26.496 1.00 84.81 453 ILE A CA 1
ATOM 3714 C C . ILE A 1 453 ? 20.316 5.807 26.558 1.00 84.81 453 ILE A C 1
ATOM 3716 O O . ILE A 1 453 ? 20.893 5.641 27.635 1.00 84.81 453 ILE A O 1
ATOM 3720 N N . ASN A 1 454 ? 20.846 5.404 25.401 1.00 85.75 454 ASN A N 1
ATOM 3721 C CA . ASN A 1 454 ? 22.088 4.635 25.283 1.00 85.75 454 ASN A CA 1
ATOM 3722 C C . ASN A 1 454 ? 23.346 5.364 25.803 1.00 85.75 454 ASN A C 1
ATOM 3724 O O . ASN A 1 454 ? 24.394 4.739 25.947 1.00 85.75 454 ASN A O 1
ATOM 3728 N N . LEU A 1 455 ? 23.280 6.670 26.102 1.00 85.75 455 LEU A N 1
ATOM 3729 C CA . LEU A 1 455 ? 24.396 7.401 26.718 1.00 85.75 455 LEU A CA 1
ATOM 3730 C C . LEU A 1 455 ? 24.547 7.110 28.214 1.00 85.75 455 LEU A C 1
ATOM 3732 O O . LEU A 1 455 ? 25.641 7.274 28.754 1.00 85.75 455 LEU A O 1
ATOM 3736 N N . VAL A 1 456 ? 23.456 6.733 28.884 1.00 83.75 456 VAL A N 1
ATOM 3737 C CA . VAL A 1 456 ? 23.383 6.611 30.352 1.00 83.75 456 VAL A CA 1
ATOM 3738 C C . VAL A 1 456 ? 22.836 5.271 30.828 1.00 83.75 456 VAL A C 1
ATOM 3740 O O . VAL A 1 456 ? 22.977 4.948 32.006 1.00 83.75 456 VAL A O 1
ATOM 3743 N N . VAL A 1 457 ? 22.234 4.491 29.932 1.00 82.75 457 VAL A N 1
ATOM 3744 C CA . VAL A 1 457 ? 21.667 3.179 30.231 1.00 82.75 457 VAL A CA 1
ATOM 3745 C C . VAL A 1 457 ? 22.568 2.085 29.676 1.00 82.75 457 VAL A C 1
ATOM 3747 O O . VAL A 1 457 ? 22.643 1.867 28.473 1.00 82.75 457 VAL A O 1
ATOM 3750 N N . GLU A 1 458 ? 23.214 1.351 30.579 1.00 75.25 458 GLU A N 1
ATOM 3751 C CA . GLU A 1 458 ? 24.045 0.189 30.231 1.00 75.25 458 GLU A CA 1
ATOM 3752 C C . GLU A 1 458 ? 23.220 -1.098 30.072 1.00 75.25 458 GLU A C 1
ATOM 3754 O O . GLU A 1 458 ? 23.653 -2.050 29.424 1.00 75.25 458 GLU A O 1
ATOM 3759 N N . LYS A 1 459 ? 22.019 -1.136 30.665 1.00 79.19 459 LYS A N 1
ATOM 3760 C CA . LYS A 1 459 ? 21.124 -2.299 30.675 1.00 79.19 459 LYS A CA 1
ATOM 3761 C C . LYS A 1 459 ? 19.713 -1.917 30.209 1.00 79.19 459 LYS A C 1
ATOM 3763 O O . LYS A 1 459 ? 18.856 -1.620 31.044 1.00 79.19 459 LYS A O 1
ATOM 3768 N N . PRO A 1 460 ? 19.445 -1.959 28.893 1.00 77.12 460 PRO A N 1
ATOM 3769 C CA . PRO A 1 460 ? 18.166 -1.534 28.317 1.00 77.12 460 PRO A CA 1
ATOM 3770 C C . PRO A 1 460 ? 16.944 -2.247 28.911 1.00 77.12 460 PRO A C 1
ATOM 3772 O O . PRO A 1 460 ? 15.927 -1.615 29.170 1.00 77.12 460 PRO A O 1
ATOM 3775 N N . ASN A 1 461 ? 17.062 -3.542 29.221 1.00 74.31 461 ASN A N 1
ATOM 3776 C CA . ASN A 1 461 ? 15.955 -4.320 29.787 1.00 74.31 461 ASN A CA 1
ATOM 3777 C C . ASN A 1 461 ? 15.564 -3.855 31.202 1.00 74.31 461 ASN A C 1
ATOM 3779 O O . ASN A 1 461 ? 14.380 -3.773 31.513 1.00 74.31 461 ASN A O 1
ATOM 3783 N N . GLU A 1 462 ? 16.540 -3.519 32.056 1.00 80.31 462 GLU A N 1
ATOM 3784 C CA . GLU A 1 462 ? 16.264 -3.006 33.410 1.00 80.31 462 GLU A CA 1
ATOM 3785 C C . GLU A 1 462 ? 15.645 -1.601 33.352 1.00 80.31 462 GLU A C 1
ATOM 3787 O O . GLU A 1 462 ? 14.774 -1.268 34.153 1.00 80.31 462 GLU A O 1
ATOM 3792 N N . PHE A 1 463 ? 16.055 -0.798 32.369 1.00 83.75 463 PHE A N 1
ATOM 3793 C CA . PHE A 1 463 ? 15.504 0.531 32.136 1.00 83.75 463 PHE A CA 1
ATOM 3794 C C . PHE A 1 463 ? 14.074 0.498 31.578 1.00 83.75 463 PHE A C 1
ATOM 3796 O O . PHE A 1 463 ? 13.232 1.273 32.026 1.00 83.75 463 PHE A O 1
ATOM 3803 N N . ASN A 1 464 ? 13.762 -0.426 30.666 1.00 81.88 464 ASN A N 1
ATOM 3804 C CA . ASN A 1 464 ? 12.398 -0.601 30.158 1.00 81.88 464 ASN A CA 1
ATOM 3805 C C . ASN A 1 464 ? 11.432 -1.037 31.266 1.00 81.88 464 ASN A C 1
ATOM 3807 O O . ASN A 1 464 ? 10.334 -0.494 31.365 1.00 81.88 464 ASN A O 1
ATOM 3811 N N . GLU A 1 465 ? 11.857 -1.934 32.159 1.00 81.94 465 GLU A N 1
ATOM 3812 C CA . GLU A 1 465 ? 11.073 -2.297 33.349 1.00 81.94 465 GLU A CA 1
ATOM 3813 C C . GLU A 1 465 ? 10.871 -1.113 34.303 1.00 81.94 465 GLU A C 1
ATOM 3815 O O . GLU A 1 465 ? 9.826 -0.979 34.941 1.00 81.94 465 GLU A O 1
ATOM 3820 N N . GLU A 1 466 ? 11.855 -0.223 34.401 1.00 84.69 466 GLU A N 1
ATOM 3821 C CA . GLU A 1 466 ? 11.732 0.992 35.194 1.00 84.69 466 GLU A CA 1
ATOM 3822 C C . GLU A 1 466 ? 10.726 1.984 34.587 1.00 84.69 466 GLU A C 1
ATOM 3824 O O . GLU A 1 466 ? 9.855 2.487 35.300 1.00 84.69 466 GLU A O 1
ATOM 3829 N N . LEU A 1 467 ? 10.791 2.224 33.275 1.00 87.38 467 LEU A N 1
ATOM 3830 C CA . LEU A 1 467 ? 9.813 3.056 32.571 1.00 87.38 467 LEU A CA 1
ATOM 3831 C C . LEU A 1 467 ? 8.401 2.470 32.669 1.00 87.38 467 LEU A C 1
ATOM 3833 O O . LEU A 1 467 ? 7.450 3.203 32.944 1.00 87.38 467 LEU A O 1
ATOM 3837 N N . ARG A 1 468 ? 8.272 1.146 32.532 1.00 87.38 468 ARG A N 1
ATOM 3838 C CA . ARG A 1 468 ? 7.018 0.410 32.716 1.00 87.38 468 ARG A CA 1
ATOM 3839 C C . ARG A 1 468 ? 6.391 0.704 34.079 1.00 87.38 468 ARG A C 1
ATOM 3841 O O . ARG A 1 468 ? 5.214 1.047 34.142 1.00 87.38 468 ARG A O 1
ATOM 3848 N N . ARG A 1 469 ? 7.174 0.663 35.163 1.00 85.44 469 ARG A N 1
ATOM 3849 C CA . ARG A 1 469 ? 6.695 1.009 36.517 1.00 85.44 469 ARG A CA 1
ATOM 3850 C C . ARG A 1 469 ? 6.252 2.465 36.634 1.00 85.44 469 ARG A C 1
ATOM 3852 O O . ARG A 1 469 ? 5.203 2.719 37.214 1.00 85.44 469 ARG A O 1
ATOM 3859 N N . ILE A 1 470 ? 7.008 3.408 36.065 1.00 87.88 470 ILE A N 1
ATOM 3860 C CA . ILE A 1 470 ? 6.648 4.838 36.084 1.00 87.88 470 ILE A CA 1
ATOM 3861 C C . ILE A 1 470 ? 5.289 5.060 35.408 1.00 87.88 470 ILE A C 1
ATOM 3863 O O . ILE A 1 470 ? 4.451 5.782 35.952 1.00 87.88 470 ILE A O 1
ATOM 3867 N N . ILE A 1 471 ? 5.065 4.419 34.257 1.00 86.75 471 ILE A N 1
ATOM 3868 C CA . ILE A 1 471 ? 3.800 4.497 33.518 1.00 86.75 471 ILE A CA 1
ATOM 3869 C C . ILE A 1 471 ? 2.669 3.850 34.329 1.00 86.75 471 ILE A C 1
ATOM 3871 O O . ILE A 1 471 ? 1.613 4.457 34.504 1.00 86.75 471 ILE A O 1
ATOM 3875 N N . GLU A 1 472 ? 2.888 2.651 34.878 1.00 84.19 472 GLU A N 1
ATOM 3876 C CA . GLU A 1 472 ? 1.880 1.965 35.693 1.00 84.19 472 GLU A CA 1
ATOM 3877 C C . GLU A 1 472 ? 1.472 2.783 36.925 1.00 84.19 472 GLU A C 1
ATOM 3879 O O . GLU A 1 472 ? 0.285 2.881 37.222 1.00 84.19 472 GLU A O 1
ATOM 3884 N N . GLU A 1 473 ? 2.420 3.385 37.641 1.00 85.50 473 GLU A N 1
ATOM 3885 C CA . GLU A 1 473 ? 2.133 4.214 38.817 1.00 85.50 473 GLU A CA 1
ATOM 3886 C C . GLU A 1 473 ? 1.342 5.482 38.490 1.00 85.50 473 GLU A C 1
ATOM 3888 O O . GLU A 1 473 ? 0.578 5.956 39.327 1.00 85.50 473 GLU A O 1
ATOM 3893 N N . GLU A 1 474 ? 1.545 6.057 37.305 1.00 85.81 474 GLU A N 1
ATOM 3894 C CA . GLU A 1 474 ? 0.854 7.279 36.887 1.00 85.81 474 GLU A CA 1
ATOM 3895 C C . GLU A 1 474 ? -0.589 7.007 36.439 1.00 85.81 474 GLU A C 1
ATOM 3897 O O . GLU A 1 474 ? -1.476 7.848 36.600 1.00 85.81 474 GLU A O 1
ATOM 3902 N N . ILE A 1 475 ? -0.835 5.823 35.877 1.00 81.69 475 ILE A N 1
ATOM 3903 C CA . ILE A 1 475 ? -2.121 5.470 35.268 1.00 81.69 475 ILE A CA 1
ATOM 3904 C C . ILE A 1 475 ? -3.015 4.695 36.238 1.00 81.69 475 ILE A C 1
ATOM 3906 O O . ILE A 1 475 ? -4.231 4.876 36.225 1.00 81.69 475 ILE A O 1
ATOM 3910 N N . ARG A 1 476 ? -2.441 3.861 37.113 1.00 79.12 476 ARG A N 1
ATOM 3911 C CA . ARG A 1 476 ? -3.192 2.989 38.033 1.00 79.12 476 ARG A CA 1
ATOM 3912 C C . ARG A 1 476 ? -4.181 3.745 38.937 1.00 79.12 476 ARG A C 1
ATOM 3914 O O . ARG A 1 476 ? -5.334 3.327 38.968 1.00 79.12 476 ARG A O 1
ATOM 3921 N N . PRO A 1 477 ? -3.836 4.879 39.579 1.00 78.56 477 PRO A N 1
ATOM 3922 C CA . PRO A 1 477 ? -4.807 5.642 40.371 1.00 78.56 477 PRO A CA 1
ATOM 3923 C C . PRO A 1 477 ? -5.957 6.213 39.526 1.00 78.56 477 PRO A C 1
ATOM 3925 O O . PRO A 1 477 ? -7.108 6.208 39.953 1.00 78.56 477 PRO A O 1
ATOM 3928 N N . LYS A 1 478 ? -5.665 6.654 38.293 1.00 79.00 478 LYS A N 1
ATOM 3929 C CA . LYS A 1 478 ? -6.661 7.203 37.352 1.00 79.00 478 LYS A CA 1
ATOM 3930 C C . LYS A 1 478 ? -7.626 6.123 36.857 1.00 79.00 478 LYS A C 1
ATOM 3932 O O . LYS A 1 478 ? -8.795 6.405 36.609 1.00 79.00 478 LYS A O 1
ATOM 3937 N N . LEU A 1 479 ? -7.140 4.885 36.748 1.00 69.81 479 LEU A N 1
ATOM 3938 C CA . LEU A 1 479 ? -7.959 3.708 36.462 1.00 69.81 479 LEU A CA 1
ATOM 3939 C C . LEU A 1 479 ? -8.848 3.315 37.648 1.00 69.81 479 LEU A C 1
ATOM 3941 O O . LEU A 1 479 ? -9.987 2.915 37.435 1.00 69.81 479 LEU A O 1
ATOM 3945 N N . GLU A 1 480 ? -8.358 3.442 38.883 1.00 68.50 480 GLU A N 1
ATOM 3946 C CA . GLU A 1 480 ? -9.098 3.079 40.102 1.00 68.50 480 GLU A CA 1
ATOM 3947 C C . GLU A 1 480 ? -10.244 4.056 40.440 1.00 68.50 480 GLU A C 1
ATOM 3949 O O . GLU A 1 480 ? -11.240 3.652 41.044 1.00 68.50 480 GLU A O 1
ATOM 3954 N N . GLU A 1 481 ? -10.154 5.324 40.024 1.00 65.06 481 GLU A N 1
ATOM 3955 C CA . GLU A 1 481 ? -11.217 6.325 40.223 1.00 65.06 481 GLU A CA 1
ATOM 3956 C C . GLU A 1 481 ? -12.438 6.128 39.305 1.00 65.06 481 GLU A C 1
ATOM 3958 O O . GLU A 1 481 ? -13.546 6.561 39.643 1.00 65.06 481 GLU A O 1
ATOM 3963 N N . GLN A 1 482 ? -12.283 5.445 38.165 1.00 60.06 482 GLN A N 1
ATOM 3964 C CA . GLN A 1 482 ? -13.385 5.173 37.242 1.00 60.06 482 GLN A CA 1
ATOM 3965 C C . GLN A 1 482 ? -13.979 3.781 37.486 1.00 60.06 482 GLN A C 1
ATOM 3967 O O . GLN A 1 482 ? -13.358 2.754 37.241 1.00 60.06 482 GLN A O 1
ATOM 3972 N N . LYS A 1 483 ? -15.235 3.738 37.948 1.00 48.81 483 LYS A N 1
ATOM 3973 C CA . LYS A 1 483 ? -15.954 2.495 38.300 1.00 48.81 483 LYS A CA 1
ATOM 3974 C C . LYS A 1 483 ? -16.327 1.595 37.106 1.00 48.81 483 LYS A C 1
ATOM 3976 O O . LYS A 1 483 ? -16.945 0.555 37.322 1.00 48.81 483 LYS A O 1
ATOM 3981 N N . GLU A 1 484 ? -15.993 1.973 35.872 1.00 50.47 484 GLU A N 1
ATOM 3982 C CA . GLU A 1 484 ? -16.368 1.246 34.655 1.00 50.47 484 GLU A CA 1
ATOM 3983 C C . GLU A 1 484 ? -15.150 0.771 33.851 1.00 50.47 484 GLU A C 1
ATOM 3985 O O . GLU A 1 484 ? -14.187 1.498 33.630 1.00 50.47 484 GLU A O 1
ATOM 3990 N N . GLN A 1 485 ? -15.241 -0.456 33.335 1.00 45.91 485 GLN A N 1
ATOM 3991 C CA . GLN A 1 485 ? -14.188 -1.179 32.607 1.00 45.91 485 GLN A CA 1
ATOM 3992 C C . GLN A 1 485 ? -13.850 -0.591 31.213 1.00 45.91 485 GLN A C 1
ATOM 3994 O O . GLN A 1 485 ? -12.910 -1.051 30.575 1.00 45.91 485 GLN A O 1
ATOM 3999 N N . LYS A 1 486 ? -14.572 0.444 30.747 1.00 50.69 486 LYS A N 1
ATOM 4000 C CA . LYS A 1 486 ? -14.352 1.165 29.468 1.00 50.69 486 LYS A CA 1
ATOM 4001 C C . LYS A 1 486 ? -13.338 2.325 29.561 1.00 50.69 486 LYS A C 1
ATOM 4003 O O . LYS A 1 486 ? -13.315 3.198 28.698 1.00 50.69 486 LYS A O 1
ATOM 4008 N N . ALA A 1 487 ? -12.520 2.373 30.612 1.00 57.84 487 ALA A N 1
ATOM 4009 C CA . ALA A 1 487 ? -11.738 3.562 30.949 1.00 57.84 487 ALA A CA 1
ATOM 4010 C C . ALA A 1 487 ? -10.296 3.593 30.391 1.00 57.84 487 ALA A C 1
ATOM 4012 O O . ALA A 1 487 ? -9.729 4.675 30.315 1.00 57.84 487 ALA A O 1
ATOM 4013 N N . ILE A 1 488 ? -9.690 2.470 29.975 1.00 61.72 488 ILE A N 1
ATOM 4014 C CA . ILE A 1 488 ? -8.241 2.413 29.661 1.00 61.72 488 ILE A CA 1
ATOM 4015 C C . ILE A 1 488 ? -7.862 3.240 28.425 1.00 61.72 488 ILE A C 1
ATOM 4017 O O . ILE A 1 488 ? -6.984 4.091 28.532 1.00 61.72 488 ILE A O 1
ATOM 4021 N N . GLU A 1 489 ? -8.521 3.040 27.279 1.00 62.72 489 GLU A N 1
ATOM 4022 C CA . GLU A 1 489 ? -8.222 3.788 26.042 1.00 62.72 489 GLU A CA 1
ATOM 4023 C C . GLU A 1 489 ? -8.453 5.284 26.219 1.00 62.72 489 GLU A C 1
ATOM 4025 O O . GLU A 1 489 ? -7.623 6.104 25.835 1.00 62.72 489 GLU A O 1
ATOM 4030 N N . LYS A 1 490 ? -9.565 5.636 26.867 1.00 70.94 490 LYS A N 1
ATOM 4031 C CA . LYS A 1 490 ? -9.895 7.019 27.185 1.00 70.94 490 LYS A CA 1
ATOM 4032 C C . LYS A 1 490 ? -8.842 7.634 28.106 1.00 70.94 490 LYS A C 1
ATOM 4034 O O . LYS A 1 490 ? -8.360 8.720 27.819 1.00 70.94 490 LYS A O 1
ATOM 4039 N N . ILE A 1 491 ? -8.436 6.930 29.165 1.00 73.06 491 ILE A N 1
ATOM 4040 C CA . ILE A 1 491 ? -7.420 7.417 30.103 1.00 73.06 491 ILE A CA 1
ATOM 4041 C C . ILE A 1 491 ? -6.062 7.539 29.415 1.00 73.06 491 ILE A C 1
ATOM 4043 O O . ILE A 1 491 ? -5.407 8.558 29.601 1.00 73.06 491 ILE A O 1
ATOM 4047 N N . PHE A 1 492 ? -5.629 6.574 28.602 1.00 73.31 492 PHE A N 1
ATOM 4048 C CA . PHE A 1 492 ? -4.372 6.714 27.868 1.00 73.31 492 PHE A CA 1
ATOM 4049 C C . PHE A 1 492 ? -4.428 7.852 26.863 1.00 73.31 492 PHE A C 1
ATOM 4051 O O . PHE A 1 492 ? -3.527 8.671 26.888 1.00 73.31 492 PHE A O 1
ATOM 4058 N N . ALA A 1 493 ? -5.478 7.969 26.051 1.00 72.50 493 ALA A N 1
ATOM 4059 C CA . ALA A 1 493 ? -5.609 9.066 25.093 1.00 72.50 493 ALA A CA 1
ATOM 4060 C C . ALA A 1 493 ? -5.645 10.441 25.787 1.00 72.50 493 ALA A C 1
ATOM 4062 O O . ALA A 1 493 ? -5.002 11.383 25.334 1.00 72.50 493 ALA A O 1
ATOM 4063 N N . GLU A 1 494 ? -6.338 10.553 26.925 1.00 78.81 494 GLU A N 1
ATOM 4064 C CA . GLU A 1 494 ? -6.380 11.781 27.730 1.00 78.81 494 GLU A CA 1
ATOM 4065 C C . GLU A 1 494 ? -5.046 12.086 28.436 1.00 78.81 494 GLU A C 1
ATOM 4067 O O . GLU A 1 494 ? -4.793 13.238 28.786 1.00 78.81 494 GLU A O 1
ATOM 4072 N N . ASN A 1 495 ? -4.187 11.082 28.662 1.00 80.50 495 ASN A N 1
ATOM 4073 C CA . ASN A 1 495 ? -2.943 11.219 29.430 1.00 80.50 495 ASN A CA 1
ATOM 4074 C C . ASN A 1 495 ? -1.666 10.954 28.615 1.00 80.50 495 ASN A C 1
ATOM 4076 O O . ASN A 1 495 ? -0.580 11.028 29.183 1.00 80.50 495 ASN A O 1
ATOM 4080 N N . GLU A 1 496 ? -1.751 10.661 27.318 1.00 81.12 496 GLU A N 1
ATOM 4081 C CA . GLU A 1 496 ? -0.608 10.208 26.514 1.00 81.12 496 GLU A CA 1
ATOM 4082 C C . GLU A 1 496 ? 0.501 11.259 26.483 1.00 81.12 496 GLU A C 1
ATOM 4084 O O . GLU A 1 496 ? 1.663 10.961 26.755 1.00 81.12 496 GLU A O 1
ATOM 4089 N N . GLU A 1 497 ? 0.126 12.516 26.252 1.00 83.38 497 GLU A N 1
ATOM 4090 C CA . GLU A 1 497 ? 1.064 13.637 26.257 1.00 83.38 497 GLU A CA 1
ATOM 4091 C C . GLU A 1 497 ? 1.662 13.883 27.646 1.00 83.38 497 GLU A C 1
ATOM 4093 O O . GLU A 1 497 ? 2.861 14.136 27.766 1.00 83.38 497 GLU A O 1
ATOM 4098 N N . ALA A 1 498 ? 0.871 13.715 28.712 1.00 85.81 498 ALA A N 1
ATOM 4099 C CA . ALA A 1 498 ? 1.369 13.823 30.082 1.00 85.81 498 ALA A CA 1
ATOM 4100 C C . ALA A 1 498 ? 2.373 12.702 30.412 1.00 85.81 498 ALA A C 1
ATOM 4102 O O . ALA A 1 498 ? 3.388 12.944 31.064 1.00 85.81 498 ALA A O 1
ATOM 4103 N N . LEU A 1 499 ? 2.135 11.479 29.931 1.00 87.19 499 LEU A N 1
ATOM 4104 C CA . LEU A 1 499 ? 3.045 10.344 30.103 1.00 87.19 499 LEU A CA 1
ATOM 4105 C C . LEU A 1 499 ? 4.343 10.544 29.320 1.00 87.19 499 LEU A C 1
ATOM 4107 O O . LEU A 1 499 ? 5.428 10.364 29.877 1.00 87.19 499 LEU A O 1
ATOM 4111 N N . LYS A 1 500 ? 4.245 10.979 28.059 1.00 87.00 500 LYS A N 1
ATOM 4112 C CA . LYS A 1 500 ? 5.406 11.353 27.239 1.00 87.00 500 LYS A CA 1
ATOM 4113 C C . LYS A 1 500 ? 6.213 12.466 27.902 1.00 87.00 500 LYS A C 1
ATOM 4115 O O . LYS A 1 500 ? 7.436 12.377 27.952 1.00 87.00 500 LYS A O 1
ATOM 4120 N N . GLU A 1 501 ? 5.557 13.475 28.473 1.00 89.88 501 GLU A N 1
ATOM 4121 C CA . GLU A 1 501 ? 6.203 14.543 29.244 1.00 89.88 501 GLU A CA 1
ATOM 4122 C C . GLU A 1 501 ? 6.947 14.000 30.475 1.00 89.88 501 GLU A C 1
ATOM 4124 O O . GLU A 1 501 ? 8.124 14.314 30.668 1.00 89.88 501 GLU A O 1
ATOM 4129 N N . ILE A 1 502 ? 6.303 13.154 31.287 1.00 89.94 502 ILE A N 1
ATOM 4130 C CA . ILE A 1 502 ? 6.908 12.524 32.475 1.00 89.94 502 ILE A CA 1
ATOM 4131 C C . ILE A 1 502 ? 8.165 11.737 32.089 1.00 89.94 502 ILE A C 1
ATOM 4133 O O . ILE A 1 502 ? 9.205 11.866 32.740 1.00 89.94 502 ILE A O 1
ATOM 4137 N N . ILE A 1 503 ? 8.093 10.960 31.010 1.00 90.25 503 ILE A N 1
ATOM 4138 C CA . ILE A 1 503 ? 9.186 10.097 30.555 1.00 90.25 503 ILE A CA 1
ATOM 4139 C C . ILE A 1 503 ? 10.316 10.917 29.938 1.00 90.25 503 ILE A C 1
ATOM 4141 O O . ILE A 1 503 ? 11.480 10.721 30.291 1.00 90.25 503 ILE A O 1
ATOM 4145 N N . ARG A 1 504 ? 9.993 11.893 29.087 1.00 91.94 504 ARG A N 1
ATOM 4146 C CA . ARG A 1 504 ? 10.973 12.825 28.519 1.00 91.94 504 ARG A CA 1
ATOM 4147 C C . ARG A 1 504 ? 11.719 13.574 29.622 1.00 91.94 504 ARG A C 1
ATOM 4149 O O . ARG A 1 504 ? 12.942 13.709 29.554 1.00 91.94 504 ARG A O 1
ATOM 4156 N N . ARG A 1 505 ? 11.017 14.002 30.678 1.00 91.81 505 ARG A N 1
ATOM 4157 C CA . ARG A 1 505 ? 11.644 14.635 31.847 1.00 91.81 505 ARG A CA 1
ATOM 4158 C C . ARG A 1 505 ? 12.516 13.671 32.638 1.00 91.81 505 ARG A C 1
ATOM 4160 O O . ARG A 1 505 ? 13.597 14.061 33.073 1.00 91.81 505 ARG A O 1
ATOM 4167 N N . TYR A 1 506 ? 12.086 12.422 32.795 1.00 91.75 506 TYR A N 1
ATOM 4168 C CA . TYR A 1 506 ? 12.867 11.386 33.465 1.00 91.75 506 TYR A CA 1
ATOM 4169 C C . TYR A 1 506 ? 14.193 11.097 32.742 1.00 91.75 506 TYR A C 1
ATOM 4171 O O . TYR A 1 506 ? 15.260 11.140 33.358 1.00 91.75 506 TYR A O 1
ATOM 4179 N N . ILE A 1 507 ? 14.142 10.911 31.420 1.00 91.12 507 ILE A N 1
ATOM 4180 C CA . ILE A 1 507 ? 15.328 10.765 30.561 1.00 91.12 507 ILE A CA 1
ATOM 4181 C C . ILE A 1 507 ? 16.220 12.006 30.687 1.00 91.12 507 ILE A C 1
ATOM 4183 O O . ILE A 1 507 ? 17.430 11.895 30.885 1.00 91.12 507 ILE A O 1
ATOM 4187 N N . GLY A 1 508 ? 15.614 13.194 30.678 1.00 91.69 508 GLY A N 1
ATOM 4188 C CA . GLY A 1 508 ? 16.294 14.453 30.954 1.00 91.69 508 GLY A CA 1
ATOM 4189 C C . GLY A 1 508 ? 17.071 14.469 32.265 1.00 91.69 508 GLY A C 1
ATOM 4190 O O . GLY A 1 508 ? 18.236 14.854 32.280 1.00 91.69 508 GLY A O 1
ATOM 4191 N N . LEU A 1 509 ? 16.464 14.022 33.366 1.00 91.44 509 LEU A N 1
ATOM 4192 C CA . LEU A 1 509 ? 17.124 13.956 34.671 1.00 91.44 509 LEU A CA 1
ATOM 4193 C C . LEU A 1 509 ? 18.317 12.995 34.678 1.00 91.44 509 LEU A C 1
ATOM 4195 O O . LEU A 1 509 ? 19.337 13.324 35.290 1.00 91.44 509 LEU A O 1
ATOM 4199 N N . LEU A 1 510 ? 18.212 11.851 33.995 1.00 91.19 510 LEU A N 1
ATOM 4200 C CA . LEU A 1 510 ? 19.313 10.894 33.849 1.00 91.19 510 LEU A CA 1
ATOM 4201 C C . LEU A 1 510 ? 20.497 11.507 33.099 1.00 91.19 510 LEU A C 1
ATOM 4203 O O . LEU A 1 510 ? 21.629 11.405 33.565 1.00 91.19 510 LEU A O 1
ATOM 4207 N N . LEU A 1 511 ? 20.237 12.195 31.985 1.00 92.00 511 LEU A N 1
ATOM 4208 C CA . LEU A 1 511 ? 21.273 12.869 31.200 1.00 92.00 511 LEU A CA 1
ATOM 4209 C C . LEU A 1 511 ? 21.894 14.036 31.981 1.00 92.00 511 LEU A C 1
ATOM 4211 O O . LEU A 1 511 ? 23.105 14.090 32.182 1.00 92.00 511 LEU A O 1
ATOM 4215 N N . LEU A 1 512 ? 21.062 14.944 32.496 1.00 90.69 512 LEU A N 1
ATOM 4216 C CA . LEU A 1 512 ? 21.500 16.176 33.159 1.00 90.69 512 LEU A CA 1
ATOM 4217 C C . LEU A 1 512 ? 22.190 15.938 34.510 1.00 90.69 512 LEU A C 1
ATOM 4219 O O . LEU A 1 512 ? 22.912 16.812 34.995 1.00 90.69 512 LEU A O 1
ATOM 4223 N N . SER A 1 513 ? 21.969 14.785 35.143 1.00 90.00 513 SER A N 1
ATOM 4224 C CA . SER A 1 513 ? 22.613 14.432 36.416 1.00 90.00 513 SER A CA 1
ATOM 4225 C C . SER A 1 513 ? 23.876 13.592 36.246 1.00 90.00 513 SER A C 1
ATOM 4227 O O . SER A 1 513 ? 24.622 13.426 37.213 1.00 90.00 513 SER A O 1
ATOM 4229 N N . ASN A 1 514 ? 24.158 13.070 35.050 1.00 89.25 514 ASN A N 1
ATOM 4230 C CA . ASN A 1 514 ? 25.294 12.183 34.839 1.00 89.25 514 ASN A CA 1
ATOM 4231 C C . ASN A 1 514 ? 26.589 12.973 34.572 1.00 89.25 514 ASN A C 1
ATOM 4233 O O . ASN A 1 514 ? 26.837 13.455 33.469 1.00 89.25 514 ASN A O 1
ATOM 4237 N N . ALA A 1 515 ? 27.446 13.068 35.594 1.00 85.94 515 ALA A N 1
ATOM 4238 C CA . ALA A 1 515 ? 28.728 13.773 35.512 1.00 85.94 515 ALA A CA 1
ATOM 4239 C C . ALA A 1 515 ? 29.697 13.170 34.477 1.00 85.94 515 ALA A C 1
ATOM 4241 O O . ALA A 1 515 ? 30.537 13.890 33.947 1.00 85.94 515 ALA A O 1
ATOM 4242 N N . SER A 1 516 ? 29.580 11.873 34.161 1.00 84.75 516 SER A N 1
ATOM 4243 C CA . SER A 1 516 ? 30.472 11.218 33.191 1.00 84.75 516 SER A CA 1
ATOM 4244 C C . SER A 1 516 ? 30.279 11.727 31.760 1.00 84.75 516 SER A C 1
ATOM 4246 O O . SER A 1 516 ? 31.211 11.658 30.963 1.00 84.75 516 SER 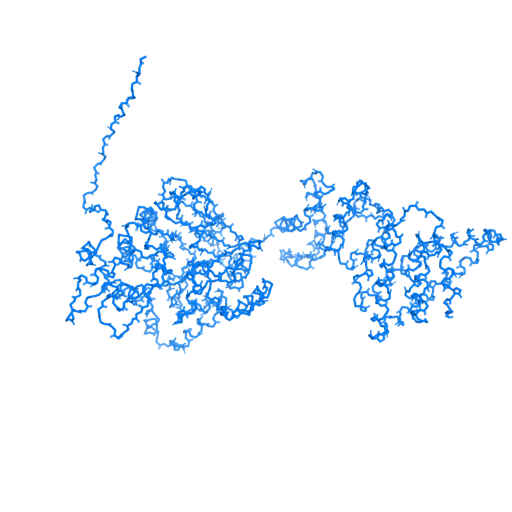A O 1
ATOM 4248 N N . LEU A 1 517 ? 29.105 12.287 31.442 1.00 86.81 517 LEU A N 1
ATOM 4249 C CA . LEU A 1 517 ? 28.818 12.853 30.121 1.00 86.81 517 LEU A CA 1
ATOM 4250 C C . LEU A 1 517 ? 29.529 14.188 29.882 1.00 86.81 517 LEU A C 1
ATOM 4252 O O . LEU A 1 517 ? 29.729 14.561 28.734 1.00 86.81 517 LEU A O 1
ATOM 4256 N N . LEU A 1 518 ? 29.915 14.896 30.948 1.00 82.06 518 LEU A N 1
ATOM 4257 C CA . LEU A 1 518 ? 30.585 16.197 30.855 1.00 82.06 518 LEU A CA 1
ATOM 4258 C C . LEU A 1 518 ? 32.076 16.071 30.519 1.00 82.06 518 LEU A C 1
ATOM 4260 O O . LEU A 1 518 ? 32.673 17.007 30.001 1.00 82.06 518 LEU A O 1
ATOM 4264 N N . GLY A 1 519 ? 32.678 14.909 30.791 1.00 76.25 519 GLY A N 1
ATOM 4265 C CA . GLY A 1 519 ? 34.081 14.635 30.468 1.00 76.25 519 GLY A CA 1
ATOM 4266 C C . GLY A 1 519 ? 34.336 14.275 29.000 1.00 76.25 519 GLY A C 1
ATOM 4267 O O . GLY A 1 519 ? 35.492 14.111 28.617 1.00 76.25 519 GLY A O 1
ATOM 4268 N N . ASP A 1 520 ? 33.282 14.126 28.192 1.00 83.81 520 ASP A N 1
ATOM 4269 C CA . ASP A 1 520 ? 33.338 13.734 26.783 1.00 83.81 520 ASP A CA 1
ATOM 4270 C C . ASP A 1 520 ? 32.524 14.723 25.941 1.00 83.81 520 ASP A C 1
ATOM 4272 O O . ASP A 1 520 ? 31.291 14.716 25.960 1.00 83.81 520 ASP A O 1
ATOM 4276 N N . GLU A 1 521 ? 33.220 15.565 25.175 1.00 83.44 521 GLU A N 1
ATOM 4277 C CA . GLU A 1 521 ? 32.604 16.633 24.381 1.00 83.44 521 GLU A CA 1
ATOM 4278 C C . GLU A 1 521 ? 31.601 16.095 23.344 1.00 83.44 521 GLU A C 1
ATOM 4280 O O . GLU A 1 521 ? 30.601 16.746 23.041 1.00 83.44 521 GLU A O 1
ATOM 4285 N N . SER A 1 522 ? 31.810 14.876 22.830 1.00 85.81 522 SER A N 1
ATOM 4286 C CA . SER A 1 522 ? 30.878 14.250 21.889 1.00 85.81 522 SER A CA 1
ATOM 4287 C C . SER A 1 522 ? 29.572 13.862 22.578 1.00 85.81 522 SER A C 1
ATOM 4289 O O . SER A 1 522 ? 28.488 14.129 22.054 1.00 85.81 522 SER A O 1
ATOM 4291 N N . LYS A 1 523 ? 29.655 13.268 23.775 1.00 86.94 523 LYS A N 1
ATOM 4292 C CA . LYS A 1 523 ? 28.468 12.907 24.565 1.00 86.94 523 LYS A CA 1
ATOM 4293 C C . LYS A 1 523 ? 27.741 14.142 25.073 1.00 86.94 523 LYS A C 1
ATOM 4295 O O . LYS A 1 523 ? 26.517 14.191 24.988 1.00 86.94 523 LYS A O 1
ATOM 4300 N N . LYS A 1 524 ? 28.480 15.151 25.533 1.00 86.81 524 LYS A N 1
ATOM 4301 C CA . LYS A 1 524 ? 27.933 16.447 25.935 1.00 86.81 524 LYS A CA 1
ATOM 4302 C C . LYS A 1 524 ? 27.133 17.085 24.799 1.00 86.81 524 LYS A C 1
ATOM 4304 O O . LYS A 1 524 ? 25.974 17.427 25.010 1.00 86.81 524 LYS A O 1
ATOM 4309 N N . LYS A 1 525 ? 27.681 17.127 23.580 1.00 87.50 525 LYS A N 1
ATOM 4310 C CA . LYS A 1 525 ? 26.975 17.648 22.399 1.00 87.50 525 LYS A CA 1
ATOM 4311 C C . LYS A 1 525 ? 25.686 16.882 22.077 1.00 87.50 525 LYS A C 1
ATOM 4313 O O . LYS A 1 525 ? 24.701 17.488 21.674 1.00 87.50 525 LYS A O 1
ATOM 4318 N N . LYS A 1 526 ? 25.648 15.564 22.298 1.00 87.94 526 LYS A N 1
ATOM 4319 C CA . LYS A 1 526 ? 24.406 14.781 22.150 1.00 87.94 526 LYS A CA 1
ATOM 4320 C C . LYS A 1 526 ? 23.359 15.131 23.208 1.00 87.94 526 LYS A C 1
ATOM 4322 O O . LYS A 1 526 ? 22.169 15.143 22.908 1.00 87.94 526 LYS A O 1
ATOM 4327 N N . VAL A 1 527 ? 23.776 15.435 24.438 1.00 90.25 527 VAL A N 1
ATOM 4328 C CA . VAL A 1 527 ? 22.854 15.948 25.465 1.00 90.25 527 VAL A CA 1
ATOM 4329 C C . VAL A 1 527 ? 22.327 17.324 25.060 1.00 90.25 527 VAL A C 1
ATOM 4331 O O . VAL A 1 527 ? 21.133 17.571 25.167 1.00 90.25 527 VAL A O 1
ATOM 4334 N N . GLU A 1 528 ? 23.178 18.204 24.539 1.00 88.88 528 GLU A N 1
ATOM 4335 C CA . GLU A 1 528 ? 22.767 19.510 24.009 1.00 88.88 528 GLU A CA 1
ATOM 4336 C C . GLU A 1 528 ? 21.738 19.375 22.878 1.00 88.88 528 GLU A C 1
ATOM 4338 O O . GLU A 1 528 ? 20.680 20.002 22.920 1.00 88.88 528 GLU A O 1
ATOM 4343 N N . GLU A 1 529 ? 21.992 18.480 21.924 1.00 89.00 529 GLU A N 1
ATOM 4344 C CA . GLU A 1 529 ? 21.071 18.155 20.835 1.00 89.00 529 GLU A CA 1
ATOM 4345 C C . GLU A 1 529 ? 19.718 17.644 21.347 1.00 89.00 529 GLU A C 1
ATOM 4347 O O . GLU A 1 529 ? 18.669 18.050 20.842 1.00 89.00 529 GLU A O 1
ATOM 4352 N N . PHE A 1 530 ? 19.717 16.804 22.386 1.00 89.44 530 PHE A N 1
ATOM 4353 C CA . PHE A 1 530 ? 18.490 16.347 23.034 1.00 89.44 530 PHE A CA 1
ATOM 4354 C C . PHE A 1 530 ? 17.676 17.513 23.609 1.00 89.44 530 PHE A C 1
ATOM 4356 O O . PHE A 1 530 ? 16.473 17.621 23.359 1.00 89.44 530 PHE A O 1
ATOM 4363 N N . LEU A 1 531 ? 18.332 18.419 24.342 1.00 88.06 531 LEU A N 1
ATOM 4364 C CA . LEU A 1 531 ? 17.697 19.603 24.929 1.00 88.06 531 LEU A CA 1
ATOM 4365 C C . LEU A 1 531 ? 17.131 20.534 23.846 1.00 88.06 531 LEU A C 1
ATOM 4367 O O . LEU A 1 531 ? 16.054 21.110 24.008 1.00 88.06 531 LEU A O 1
ATOM 4371 N N . GLU A 1 532 ? 17.829 20.671 22.721 1.00 85.31 532 GLU A N 1
ATOM 4372 C CA . GLU A 1 532 ? 17.402 21.520 21.612 1.00 85.31 532 GLU A CA 1
ATOM 4373 C C . GLU A 1 532 ? 16.241 20.916 20.824 1.00 85.31 532 GLU A C 1
ATOM 4375 O O . GLU A 1 532 ? 15.250 21.606 20.578 1.00 85.31 532 GLU A O 1
ATOM 4380 N N . LYS A 1 533 ? 16.320 19.634 20.463 1.00 86.12 533 LYS A N 1
ATOM 4381 C CA . LYS A 1 533 ? 15.338 18.994 19.579 1.00 86.12 533 LYS A CA 1
ATOM 4382 C C . LYS A 1 533 ? 14.099 18.492 20.307 1.00 86.12 533 LYS A C 1
ATOM 4384 O O . LYS A 1 533 ? 13.020 18.516 19.726 1.00 86.12 533 LYS A O 1
ATOM 4389 N N . LYS A 1 534 ? 14.238 18.009 21.546 1.00 88.88 534 LYS A N 1
ATOM 4390 C CA . LYS A 1 534 ? 13.169 17.256 22.222 1.00 88.88 534 LYS A CA 1
ATOM 4391 C C . LYS A 1 534 ? 12.451 18.036 23.318 1.00 88.88 534 LYS A C 1
ATOM 4393 O O . LYS A 1 534 ? 11.280 17.768 23.559 1.00 88.88 534 LYS A O 1
ATOM 4398 N N . PHE A 1 535 ? 13.097 18.992 23.989 1.00 90.56 535 PHE A N 1
ATOM 4399 C CA . PHE A 1 535 ? 12.457 19.690 25.114 1.00 90.56 535 PHE A CA 1
ATOM 4400 C C . PHE A 1 535 ? 11.573 20.851 24.675 1.00 90.56 535 PHE A C 1
ATOM 4402 O O . PHE A 1 535 ? 11.997 21.730 23.921 1.00 90.56 535 PHE A O 1
ATOM 4409 N N . SER A 1 536 ? 10.364 20.893 25.229 1.00 90.25 536 SER A N 1
ATOM 4410 C CA . SER A 1 536 ? 9.484 22.059 25.156 1.00 90.25 536 SER A CA 1
ATOM 4411 C C . SER A 1 536 ? 9.964 23.188 26.083 1.00 90.25 536 SER A C 1
ATOM 4413 O O . SER A 1 536 ? 10.841 22.999 26.932 1.00 90.25 536 SER A O 1
ATOM 4415 N N . ILE A 1 537 ? 9.361 24.375 25.956 1.00 87.31 537 ILE A N 1
ATOM 4416 C CA . ILE A 1 537 ? 9.587 25.485 26.897 1.00 87.31 537 ILE A CA 1
ATOM 4417 C C . ILE A 1 537 ? 9.192 25.064 28.318 1.00 87.31 537 ILE A C 1
ATOM 4419 O O . ILE A 1 537 ? 9.942 25.322 29.258 1.00 87.31 537 ILE A O 1
ATOM 4423 N N . ASP A 1 538 ? 8.078 24.344 28.473 1.00 88.69 538 ASP A N 1
ATOM 4424 C CA . ASP A 1 538 ? 7.601 23.865 29.774 1.00 88.69 538 ASP A CA 1
ATOM 4425 C C . ASP A 1 538 ? 8.579 22.851 30.406 1.00 88.69 538 ASP A C 1
ATOM 4427 O O . ASP A 1 538 ? 8.799 22.871 31.619 1.00 88.69 538 ASP A O 1
ATOM 4431 N N . ASP A 1 539 ? 9.252 22.021 29.602 1.00 91.12 539 ASP A N 1
ATOM 4432 C CA . ASP A 1 539 ? 10.316 21.130 30.089 1.00 91.12 539 ASP A CA 1
ATOM 4433 C C . ASP A 1 539 ? 11.539 21.908 30.569 1.00 91.12 539 ASP A C 1
ATOM 4435 O O . ASP A 1 539 ? 12.035 21.671 31.671 1.00 91.12 539 ASP A O 1
ATOM 4439 N N . LEU A 1 540 ? 12.008 22.881 29.786 1.00 88.12 540 LEU A N 1
ATOM 4440 C CA . LEU A 1 540 ? 13.135 23.723 30.191 1.00 88.12 540 LEU A CA 1
ATOM 4441 C C . LEU A 1 540 ? 12.815 24.481 31.488 1.00 88.12 540 LEU A C 1
ATOM 4443 O O . LEU A 1 540 ? 13.642 24.496 32.403 1.00 88.12 540 LEU A O 1
ATOM 4447 N N . ILE A 1 541 ? 11.599 25.026 31.617 1.00 85.75 541 ILE A N 1
ATOM 4448 C CA . ILE A 1 541 ? 11.104 25.649 32.854 1.00 85.75 541 ILE A CA 1
ATOM 4449 C C . ILE A 1 541 ? 11.124 24.650 34.017 1.00 85.75 541 ILE A C 1
ATOM 4451 O O . ILE A 1 541 ? 11.594 24.984 35.111 1.00 85.75 541 ILE A O 1
ATOM 4455 N N . TYR A 1 542 ? 10.651 23.420 33.809 1.00 88.19 542 TYR A N 1
ATOM 4456 C CA . TYR A 1 542 ? 10.664 22.377 34.834 1.00 88.19 542 TYR A CA 1
ATOM 4457 C C . TYR A 1 542 ? 12.077 22.152 35.396 1.00 88.19 542 TYR A C 1
ATOM 4459 O O . TYR A 1 542 ? 12.273 22.211 36.612 1.00 88.19 542 TYR A O 1
ATOM 4467 N N . PHE A 1 543 ? 13.090 21.988 34.542 1.00 85.75 543 PHE A N 1
ATOM 4468 C CA . PHE A 1 543 ? 14.464 21.761 35.007 1.00 85.75 543 PHE A CA 1
ATOM 4469 C C . PHE A 1 543 ? 15.078 22.992 35.674 1.00 85.75 543 PHE A C 1
ATOM 4471 O O . PHE A 1 543 ? 15.690 22.882 36.740 1.00 85.75 543 PHE A O 1
ATOM 4478 N N . ILE A 1 544 ? 14.860 24.173 35.095 1.00 79.00 544 ILE A N 1
ATOM 4479 C CA . ILE A 1 544 ? 15.310 25.460 35.640 1.00 79.00 544 ILE A CA 1
ATOM 4480 C C . ILE A 1 544 ? 14.762 25.678 37.057 1.00 79.00 544 ILE A C 1
ATOM 4482 O O . ILE A 1 544 ? 15.476 26.135 37.952 1.00 79.00 544 ILE A O 1
ATOM 4486 N N . THR A 1 545 ? 13.502 25.309 37.294 1.00 77.50 545 THR A N 1
ATOM 4487 C CA . THR A 1 545 ? 12.825 25.541 38.576 1.00 77.50 545 THR A CA 1
ATOM 4488 C C . THR A 1 545 ? 13.149 24.520 39.665 1.00 77.50 545 THR A C 1
ATOM 4490 O O . THR A 1 545 ? 12.837 24.771 40.835 1.00 77.50 545 THR A O 1
ATOM 4493 N N . LYS A 1 546 ? 13.755 23.380 39.323 1.00 74.50 546 LYS A N 1
ATOM 4494 C CA . LYS A 1 546 ? 14.060 22.276 40.252 1.00 74.50 546 LYS A CA 1
ATOM 4495 C C . LYS A 1 546 ? 15.565 22.110 40.531 1.00 74.50 546 LYS A C 1
ATOM 4497 O O . LYS A 1 546 ? 15.957 21.203 41.253 1.00 74.50 546 LYS A O 1
ATOM 4502 N N . ALA A 1 547 ? 16.397 23.010 40.007 1.00 61.09 547 ALA A N 1
ATOM 4503 C CA . ALA A 1 547 ? 17.833 22.860 39.748 1.00 61.09 547 ALA A CA 1
ATOM 4504 C C . ALA A 1 547 ? 18.815 22.621 40.926 1.00 61.09 547 ALA A C 1
ATOM 4506 O O . ALA A 1 547 ? 20.020 22.738 40.710 1.00 61.09 547 ALA A O 1
ATOM 4507 N N . ASP A 1 548 ? 18.386 22.275 42.142 1.00 66.75 548 ASP A N 1
ATOM 4508 C CA . ASP A 1 548 ? 19.313 21.960 43.248 1.00 66.75 548 ASP A CA 1
ATOM 4509 C C . ASP A 1 548 ? 19.308 20.468 43.607 1.00 66.75 548 ASP A C 1
ATOM 4511 O O . ASP A 1 548 ? 20.367 19.838 43.614 1.00 66.75 548 ASP A O 1
ATOM 4515 N N . GLU A 1 549 ? 18.127 19.893 43.821 1.00 75.12 549 GLU A N 1
ATOM 4516 C CA . GLU A 1 549 ? 17.897 18.457 43.987 1.00 75.12 549 GLU A CA 1
ATOM 4517 C C . GLU A 1 549 ? 16.479 18.162 43.481 1.00 75.12 549 GLU A C 1
ATOM 4519 O O . GLU A 1 549 ? 15.510 18.790 43.918 1.00 75.12 549 GLU A O 1
ATOM 4524 N N . VAL A 1 550 ? 16.352 17.243 42.524 1.00 82.81 550 VAL A N 1
ATOM 4525 C CA . VAL A 1 550 ? 15.061 16.840 41.961 1.00 82.81 550 VAL A CA 1
ATOM 4526 C C . VAL A 1 550 ? 14.708 15.474 42.519 1.00 82.81 550 VAL A C 1
ATOM 4528 O O . VAL A 1 550 ? 15.317 14.468 42.159 1.00 82.81 550 VAL A O 1
ATOM 4531 N N . GLN A 1 551 ? 13.714 15.441 43.402 1.00 82.50 551 GLN A N 1
ATOM 4532 C CA . GLN A 1 551 ? 13.048 14.193 43.744 1.00 82.50 551 GLN A CA 1
ATOM 4533 C C . GLN A 1 551 ? 12.107 13.838 42.591 1.00 82.50 551 GLN A C 1
ATOM 4535 O O . GLN A 1 551 ? 11.154 14.573 42.321 1.00 82.50 551 GLN A O 1
ATOM 4540 N N . PHE A 1 552 ? 12.371 12.723 41.920 1.00 83.50 552 PHE A N 1
ATOM 4541 C CA . PHE A 1 552 ? 11.477 12.156 40.920 1.00 83.50 552 PHE A CA 1
ATOM 4542 C C . PHE A 1 552 ? 11.187 10.713 41.311 1.00 83.50 552 PHE A C 1
ATOM 4544 O O . PHE A 1 552 ? 12.076 9.859 41.275 1.00 83.50 552 PHE A O 1
ATOM 4551 N N . LYS A 1 553 ? 9.942 10.463 41.729 1.00 80.38 553 LYS A N 1
ATOM 4552 C CA . LYS A 1 553 ? 9.535 9.197 42.353 1.00 80.38 553 LYS A CA 1
ATOM 4553 C C . LYS A 1 553 ? 10.490 8.857 43.510 1.00 80.38 553 LYS A C 1
ATOM 4555 O O . LYS A 1 553 ? 10.717 9.703 44.376 1.00 80.38 553 LYS A O 1
ATOM 4560 N N . GLU A 1 554 ? 11.077 7.666 43.530 1.00 76.75 554 GLU A N 1
ATOM 4561 C CA . GLU A 1 554 ? 12.010 7.227 44.578 1.00 76.75 554 GLU A CA 1
ATOM 4562 C C . GLU A 1 554 ? 13.453 7.720 44.367 1.00 76.75 554 GLU A C 1
ATOM 4564 O O . GLU A 1 554 ? 14.288 7.605 45.267 1.00 76.75 554 GLU A O 1
ATOM 4569 N N . ARG A 1 555 ? 13.767 8.301 43.201 1.00 83.81 555 ARG A N 1
ATOM 4570 C CA . ARG A 1 555 ? 15.128 8.715 42.846 1.00 83.81 555 ARG A CA 1
ATOM 4571 C C . ARG A 1 555 ? 15.386 10.187 43.147 1.00 83.81 555 ARG A C 1
ATOM 4573 O O . ARG A 1 555 ? 14.545 11.062 42.934 1.00 83.81 555 ARG A O 1
ATOM 4580 N N . LYS A 1 556 ? 16.608 10.447 43.607 1.00 88.06 556 LYS A N 1
ATOM 4581 C CA . LYS A 1 556 ? 17.164 11.784 43.809 1.00 88.06 556 LYS A CA 1
ATOM 4582 C C . LYS A 1 556 ? 18.138 12.096 42.691 1.00 88.06 556 LYS A C 1
ATOM 4584 O O . LYS A 1 556 ? 19.127 11.391 42.508 1.00 88.06 556 LYS A O 1
ATOM 4589 N N . PHE A 1 557 ? 17.863 13.174 41.978 1.00 90.19 557 PHE A N 1
ATOM 4590 C CA . PHE A 1 557 ? 18.687 13.666 40.889 1.00 90.19 557 PHE A CA 1
ATOM 4591 C C . PHE A 1 557 ? 19.337 14.985 41.277 1.00 90.19 557 PHE A C 1
ATOM 4593 O O . PHE A 1 557 ? 18.710 15.853 41.884 1.00 90.19 557 PHE A O 1
ATOM 4600 N N . LYS A 1 558 ? 20.599 15.156 40.889 1.00 87.88 558 LYS A N 1
ATOM 4601 C CA . LYS A 1 558 ? 21.326 16.409 41.064 1.00 87.88 558 LYS A CA 1
ATOM 4602 C C . LYS A 1 558 ? 21.828 16.867 39.706 1.00 87.88 558 LYS A C 1
ATOM 4604 O O . LYS A 1 558 ? 22.808 16.331 39.197 1.00 87.88 558 LYS A O 1
ATOM 4609 N N . ILE A 1 559 ? 21.157 17.875 39.154 1.00 87.19 559 ILE A N 1
ATOM 4610 C CA . ILE A 1 559 ? 21.536 18.477 37.874 1.00 87.19 559 ILE A CA 1
ATOM 4611 C C . ILE A 1 559 ? 22.944 19.063 38.002 1.00 87.19 559 ILE A C 1
ATOM 4613 O O . ILE A 1 559 ? 23.221 19.841 38.925 1.00 87.19 559 ILE A O 1
ATOM 4617 N N . GLN A 1 560 ? 23.827 18.687 37.075 1.00 85.44 560 GLN A N 1
ATOM 4618 C CA . GLN A 1 560 ? 25.205 19.166 37.068 1.00 85.44 560 GLN A CA 1
ATOM 4619 C C . GLN A 1 560 ? 25.254 20.682 36.852 1.00 85.44 560 GLN A C 1
ATOM 4621 O O . GLN A 1 560 ? 24.455 21.248 36.105 1.00 85.44 560 GLN A O 1
ATOM 4626 N N . ASN A 1 561 ? 26.197 21.353 37.518 1.00 76.06 561 ASN A N 1
ATOM 4627 C CA . ASN A 1 561 ? 26.269 22.819 37.538 1.00 76.06 561 ASN A CA 1
ATOM 4628 C C . ASN A 1 561 ? 26.412 23.441 36.142 1.00 76.06 561 ASN A C 1
ATOM 4630 O O . ASN A 1 561 ? 25.881 24.524 35.909 1.00 76.06 561 ASN A O 1
ATOM 4634 N N . GLU A 1 562 ? 27.076 22.752 35.216 1.00 77.19 562 GLU A N 1
ATOM 4635 C CA . GLU A 1 562 ? 27.259 23.208 33.834 1.00 77.19 562 GLU A CA 1
ATOM 4636 C C . GLU A 1 562 ? 25.916 23.410 33.115 1.00 77.19 562 GLU A C 1
ATOM 4638 O O . GLU A 1 562 ? 25.695 24.445 32.478 1.00 77.19 562 GLU A O 1
ATOM 4643 N N . TRP A 1 563 ? 24.960 22.501 33.329 1.00 83.81 563 TRP A N 1
ATOM 4644 C CA . TRP A 1 563 ? 23.623 22.590 32.740 1.00 83.81 563 TRP A CA 1
ATOM 4645 C C . TRP A 1 563 ? 22.763 23.705 33.338 1.00 83.81 563 TRP A C 1
ATOM 4647 O O . TRP A 1 563 ? 21.863 24.211 32.669 1.00 83.81 563 TRP A O 1
ATOM 4657 N N . LYS A 1 564 ? 23.038 24.133 34.578 1.00 75.56 564 LYS A N 1
ATOM 4658 C CA . LYS A 1 564 ? 22.240 25.164 35.272 1.00 75.56 564 LYS A CA 1
ATOM 4659 C C . LYS A 1 564 ? 22.305 26.527 34.590 1.00 75.56 564 LYS A C 1
ATOM 4661 O O . LYS A 1 564 ? 21.384 27.324 34.740 1.00 75.56 564 LYS A O 1
ATOM 4666 N N . VAL A 1 565 ? 23.375 26.779 33.838 1.00 72.75 565 VAL A N 1
ATOM 4667 C CA . VAL A 1 565 ? 23.513 27.985 33.013 1.00 72.75 565 VAL A CA 1
ATOM 4668 C C . VAL A 1 565 ? 23.042 27.736 31.582 1.00 72.75 565 VAL A C 1
ATOM 4670 O O . VAL A 1 565 ? 22.433 28.616 30.985 1.00 72.75 565 VAL A O 1
ATOM 4673 N N . TYR A 1 566 ? 23.266 26.533 31.053 1.00 78.88 566 TYR A N 1
ATOM 4674 C CA . TYR A 1 566 ? 22.869 26.159 29.697 1.00 78.88 566 TYR A CA 1
ATOM 4675 C C . TYR A 1 566 ? 21.343 26.174 29.490 1.00 78.88 566 TYR A C 1
ATOM 4677 O O . TYR A 1 566 ? 20.846 26.773 28.538 1.00 78.88 566 TYR A O 1
ATOM 4685 N N . LEU A 1 567 ? 20.579 25.569 30.407 1.00 82.88 567 LEU A N 1
ATOM 4686 C CA . LEU A 1 567 ? 19.119 25.442 30.296 1.00 82.88 567 LEU A CA 1
ATOM 4687 C C . LEU A 1 567 ? 18.390 26.802 30.144 1.00 82.88 567 LEU A C 1
ATOM 4689 O O . LEU A 1 567 ? 17.577 26.934 29.229 1.00 82.88 567 LEU A O 1
ATOM 4693 N N . PRO A 1 568 ? 18.678 27.835 30.963 1.00 76.19 568 PRO A N 1
ATOM 4694 C CA . PRO A 1 568 ? 18.109 29.176 30.788 1.00 76.19 568 PRO A CA 1
ATOM 4695 C C . PRO A 1 568 ? 18.445 29.832 29.449 1.00 76.19 568 PRO A C 1
ATOM 4697 O O . PRO A 1 568 ? 17.592 30.506 28.877 1.00 76.19 568 PRO A O 1
ATOM 4700 N N . LEU A 1 569 ? 19.672 29.648 28.951 1.00 77.50 569 LEU A N 1
ATOM 4701 C CA . LEU A 1 569 ? 20.107 30.222 27.674 1.00 77.50 569 LEU A CA 1
ATOM 4702 C C . LEU A 1 569 ? 19.309 29.619 26.517 1.00 77.50 569 LEU A C 1
ATOM 4704 O O . LEU A 1 569 ? 18.775 30.348 25.680 1.00 77.50 569 LEU A O 1
ATOM 4708 N N . LYS A 1 570 ? 19.138 28.292 26.521 1.00 84.56 570 LYS A N 1
ATOM 4709 C CA . LYS A 1 570 ? 18.332 27.598 25.508 1.00 84.56 570 LYS A CA 1
ATOM 4710 C C . LYS A 1 570 ? 16.856 27.942 25.595 1.00 84.56 570 LYS A C 1
ATOM 4712 O O . LYS A 1 570 ? 16.222 28.113 24.557 1.00 84.56 570 LYS A O 1
ATOM 4717 N N . LEU A 1 571 ? 16.318 28.106 26.803 1.00 83.81 571 LEU A N 1
ATOM 4718 C CA . LEU A 1 571 ? 14.937 28.545 26.978 1.00 83.81 571 LEU A CA 1
ATOM 4719 C C . LEU A 1 571 ? 14.701 29.890 26.292 1.00 83.81 571 LEU A C 1
ATOM 4721 O O . LEU A 1 571 ? 13.753 30.018 25.527 1.00 83.81 571 LEU A O 1
ATOM 4725 N N . ILE A 1 572 ? 15.576 30.872 26.516 1.00 79.06 572 ILE A N 1
ATOM 4726 C CA . ILE A 1 572 ? 15.418 32.219 25.948 1.00 79.06 572 ILE A CA 1
ATOM 4727 C C . ILE A 1 572 ? 15.449 32.202 24.427 1.00 79.06 572 ILE A C 1
ATOM 4729 O O . ILE A 1 572 ? 14.658 32.892 23.786 1.00 79.06 572 ILE A O 1
ATOM 4733 N N . LYS A 1 573 ? 16.313 31.371 23.842 1.00 82.25 573 LYS A N 1
ATOM 4734 C CA . LYS A 1 573 ? 16.363 31.185 22.389 1.00 82.25 573 LYS A CA 1
ATOM 4735 C C . LYS A 1 573 ? 15.041 30.655 21.824 1.00 82.25 573 LYS A C 1
ATOM 4737 O O . LYS A 1 573 ? 14.659 31.068 20.730 1.00 82.25 573 LYS A O 1
ATOM 4742 N N . LYS A 1 574 ? 14.324 29.824 22.590 1.00 86.88 574 LYS A N 1
ATOM 4743 C CA . LYS A 1 574 ? 13.010 29.266 22.230 1.00 86.88 574 LYS A CA 1
ATOM 4744 C C . LYS A 1 574 ? 11.815 30.181 22.520 1.00 86.88 574 LYS A C 1
ATOM 4746 O O . LYS A 1 574 ? 10.719 29.861 22.081 1.00 86.88 574 LYS A O 1
ATOM 4751 N N . LEU A 1 575 ? 11.981 31.295 23.240 1.00 84.62 575 LEU A N 1
ATOM 4752 C CA . LEU A 1 575 ? 10.868 32.213 23.500 1.00 84.62 575 LEU A CA 1
ATOM 4753 C C . LEU A 1 575 ? 10.455 32.931 22.210 1.00 84.62 575 LEU A C 1
ATOM 4755 O O . LEU A 1 575 ? 11.253 33.642 21.592 1.00 84.62 575 LEU A O 1
ATOM 4759 N N . GLU A 1 576 ? 9.196 32.756 21.824 1.00 81.50 576 GLU A N 1
ATOM 4760 C CA . GLU A 1 576 ? 8.605 33.403 20.646 1.00 81.50 576 GLU A CA 1
ATOM 4761 C C . GLU A 1 576 ? 7.292 34.108 20.976 1.00 81.50 576 GLU A C 1
ATOM 4763 O O . GLU A 1 576 ? 7.007 35.167 20.421 1.00 81.50 576 GLU A O 1
ATOM 4768 N N . LYS A 1 577 ? 6.503 33.550 21.903 1.00 83.06 577 LYS A N 1
ATOM 4769 C CA . LYS A 1 577 ? 5.163 34.040 22.222 1.00 83.06 577 LYS A CA 1
ATOM 4770 C C . LYS A 1 577 ? 5.122 34.760 23.565 1.00 83.06 577 LYS A C 1
ATOM 4772 O O . LYS A 1 577 ? 5.910 34.497 24.477 1.00 83.06 577 LYS A O 1
ATOM 4777 N N . LYS A 1 578 ? 4.143 35.653 23.699 1.00 78.75 578 LYS A N 1
ATOM 4778 C CA . LYS A 1 578 ? 3.858 36.399 24.930 1.00 78.75 578 LYS A CA 1
ATOM 4779 C C . LYS A 1 578 ? 3.563 35.462 26.105 1.00 78.75 578 LYS A C 1
ATOM 4781 O O . LYS A 1 578 ? 4.035 35.698 27.215 1.00 78.75 578 LYS A O 1
ATOM 4786 N N . GLU A 1 579 ? 2.823 34.389 25.850 1.00 82.69 579 GLU A N 1
ATOM 4787 C CA . GLU A 1 579 ? 2.430 33.390 26.844 1.00 82.69 579 GLU A CA 1
ATOM 4788 C C . GLU A 1 579 ? 3.649 32.633 27.389 1.00 82.69 579 GLU A C 1
ATOM 4790 O O . GLU A 1 579 ? 3.740 32.377 28.591 1.00 82.69 579 GLU A O 1
ATOM 4795 N N . ASP A 1 580 ? 4.617 32.324 26.525 1.00 82.62 580 ASP A N 1
ATOM 4796 C CA . ASP A 1 580 ? 5.851 31.636 26.907 1.00 82.62 580 ASP A CA 1
ATOM 4797 C C . ASP A 1 580 ? 6.743 32.532 27.767 1.00 82.62 580 ASP A C 1
ATOM 4799 O O . ASP A 1 580 ? 7.300 32.088 28.776 1.00 82.62 580 ASP A O 1
ATOM 4803 N N . LEU A 1 581 ? 6.832 33.817 27.403 1.00 78.69 581 LEU A N 1
ATOM 4804 C CA . LEU A 1 581 ? 7.528 34.816 28.204 1.00 78.69 581 LEU A CA 1
ATOM 4805 C C . LEU A 1 581 ? 6.873 34.947 29.584 1.00 78.69 581 LEU A C 1
ATOM 4807 O O . LEU A 1 581 ? 7.565 34.901 30.596 1.00 78.69 581 LEU A O 1
ATOM 4811 N N . GLU A 1 582 ? 5.546 35.048 29.654 1.00 80.31 582 GLU A N 1
ATOM 4812 C CA . GLU A 1 582 ? 4.827 35.126 30.926 1.00 80.31 582 GLU A CA 1
ATOM 4813 C C . GLU A 1 582 ? 5.073 33.893 31.810 1.00 80.31 582 GLU A C 1
ATOM 4815 O O . GLU A 1 582 ? 5.388 34.034 32.997 1.00 80.31 582 GLU A O 1
ATOM 4820 N N . LYS A 1 583 ? 4.968 32.685 31.239 1.00 82.62 583 LYS A N 1
ATOM 4821 C CA . LYS A 1 583 ? 5.262 31.422 31.934 1.00 82.62 583 LYS A CA 1
ATOM 4822 C C . LYS A 1 583 ? 6.683 31.412 32.490 1.00 82.62 583 LYS A C 1
ATOM 4824 O O . LYS A 1 583 ? 6.883 31.098 33.667 1.00 82.62 583 LYS A O 1
ATOM 4829 N N . TYR A 1 584 ? 7.658 31.790 31.665 1.00 79.31 584 TYR A N 1
ATOM 4830 C CA . TYR A 1 584 ? 9.056 31.864 32.063 1.00 79.31 584 TYR A CA 1
ATOM 4831 C C . TYR A 1 584 ? 9.270 32.858 33.208 1.00 79.31 584 TYR A C 1
ATOM 4833 O O . TYR A 1 584 ? 9.842 32.487 34.232 1.00 79.31 584 TYR A O 1
ATOM 4841 N N . LEU A 1 585 ? 8.762 34.089 33.087 1.00 76.31 585 LEU A N 1
ATOM 4842 C CA . LEU A 1 585 ? 8.929 35.129 34.107 1.00 76.31 585 LEU A CA 1
ATOM 4843 C C . LEU A 1 585 ? 8.299 34.724 35.447 1.00 76.31 585 LEU A C 1
ATOM 4845 O O . LEU A 1 585 ? 8.925 34.893 36.494 1.00 76.31 585 LEU A O 1
ATOM 4849 N N . LYS A 1 586 ? 7.104 34.120 35.434 1.00 78.94 586 LYS A N 1
ATOM 4850 C CA . LYS A 1 586 ? 6.462 33.593 36.652 1.00 78.94 586 LYS A CA 1
ATOM 4851 C C . LYS A 1 586 ? 7.290 32.487 37.304 1.00 78.94 586 LYS A C 1
ATOM 4853 O O . LYS A 1 586 ? 7.505 32.503 38.516 1.00 78.94 586 LYS A O 1
ATOM 4858 N N . ALA A 1 587 ? 7.783 31.538 36.510 1.00 77.81 587 ALA A N 1
ATOM 4859 C CA . ALA A 1 587 ? 8.642 30.468 37.004 1.00 77.81 587 ALA A CA 1
ATOM 4860 C C . ALA A 1 587 ? 9.935 31.011 37.632 1.00 77.81 587 ALA A C 1
ATOM 4862 O O . ALA A 1 587 ? 10.391 30.510 38.662 1.00 77.81 587 ALA A O 1
ATOM 4863 N N . LEU A 1 588 ? 10.488 32.065 37.038 1.00 74.44 588 LEU A N 1
ATOM 4864 C CA . LEU A 1 588 ? 11.706 32.725 37.476 1.00 74.44 588 LEU A CA 1
ATOM 4865 C C . LEU A 1 588 ? 11.542 33.414 38.832 1.00 74.44 588 LEU A C 1
ATOM 4867 O O . LEU A 1 588 ? 12.369 33.198 39.719 1.00 74.44 588 LEU A O 1
ATOM 4871 N N . ILE A 1 589 ? 10.449 34.163 39.032 1.00 75.44 589 ILE A N 1
ATOM 4872 C CA . ILE A 1 589 ? 10.122 34.758 40.340 1.00 75.44 589 ILE A CA 1
ATOM 4873 C C . ILE A 1 589 ? 10.022 33.675 41.406 1.00 75.44 589 ILE A C 1
ATOM 4875 O O . ILE A 1 589 ? 10.679 33.782 42.437 1.00 75.44 589 ILE A O 1
ATOM 4879 N N . ASN A 1 590 ? 9.298 32.589 41.131 1.00 78.62 590 ASN A N 1
ATOM 4880 C CA . ASN A 1 590 ? 9.155 31.490 42.087 1.00 78.62 590 ASN A CA 1
ATOM 4881 C C . ASN A 1 590 ? 10.505 30.853 42.462 1.00 78.62 590 ASN A C 1
ATOM 4883 O O . ASN A 1 590 ? 10.667 30.313 43.559 1.00 78.62 590 ASN A O 1
ATOM 4887 N N . VAL A 1 591 ? 11.482 30.838 41.548 1.00 74.44 591 VAL A N 1
ATOM 4888 C CA . VAL A 1 591 ? 12.850 30.402 41.868 1.00 74.44 591 VAL A CA 1
ATOM 4889 C C . VAL A 1 591 ? 13.535 31.423 42.763 1.00 74.44 591 VAL A C 1
ATOM 4891 O O . VAL A 1 591 ? 14.047 31.029 43.806 1.00 74.44 591 VAL A O 1
ATOM 4894 N N . ILE A 1 592 ? 13.522 32.704 42.383 1.00 74.00 592 ILE A N 1
ATOM 4895 C CA . ILE A 1 592 ? 14.155 33.803 43.127 1.00 74.00 592 ILE A CA 1
ATOM 4896 C C . ILE A 1 592 ? 13.617 33.870 44.563 1.00 74.00 592 ILE A C 1
ATOM 4898 O O . ILE A 1 592 ? 14.402 33.978 45.501 1.00 74.00 592 ILE A O 1
ATOM 4902 N N . GLU A 1 593 ? 12.307 33.723 44.755 1.00 78.50 593 GLU A N 1
ATOM 4903 C CA . GLU A 1 593 ? 11.664 33.712 46.072 1.00 78.50 593 GLU A CA 1
ATOM 4904 C C . GLU A 1 593 ? 12.104 32.534 46.939 1.00 78.50 593 GLU A C 1
ATOM 4906 O O . GLU A 1 593 ? 12.491 32.729 48.090 1.00 78.50 593 GLU A O 1
ATOM 4911 N N . ARG A 1 594 ? 12.126 31.312 46.389 1.00 78.31 594 ARG A N 1
ATOM 4912 C CA . ARG A 1 594 ? 12.631 30.127 47.113 1.00 78.31 594 ARG A CA 1
ATOM 4913 C C . ARG A 1 594 ? 14.090 30.277 47.532 1.00 78.31 594 ARG A C 1
ATOM 4915 O O . ARG A 1 594 ? 14.537 29.658 48.491 1.00 78.31 594 ARG A O 1
ATOM 4922 N N . LYS A 1 595 ? 14.826 31.093 46.791 1.00 74.81 595 LYS A N 1
ATOM 4923 C CA . LYS A 1 595 ? 16.252 31.348 46.944 1.00 74.81 595 LYS A CA 1
ATOM 4924 C C . LYS A 1 595 ? 16.571 32.677 47.635 1.00 74.81 595 LYS A C 1
ATOM 4926 O O . LYS A 1 595 ? 17.742 33.043 47.760 1.00 74.81 595 LYS A O 1
ATOM 4931 N N . ARG A 1 596 ? 15.542 33.364 48.136 1.00 82.81 596 ARG A N 1
ATOM 4932 C CA . ARG A 1 596 ? 15.612 34.667 48.803 1.00 82.81 596 ARG A CA 1
ATOM 4933 C C . ARG A 1 596 ? 16.659 34.707 49.909 1.00 82.81 596 ARG A C 1
ATOM 4935 O O . ARG A 1 596 ? 17.466 35.628 49.942 1.00 82.81 596 ARG A O 1
ATOM 4942 N N . ASP A 1 597 ? 16.680 33.711 50.788 1.00 80.69 597 ASP A N 1
ATOM 4943 C CA . ASP A 1 597 ? 17.578 33.732 51.947 1.00 80.69 597 ASP A CA 1
ATOM 4944 C C . ASP A 1 597 ? 19.050 33.606 51.544 1.00 80.69 597 ASP A C 1
ATOM 4946 O O . ASP A 1 597 ? 19.907 34.251 52.150 1.00 80.69 597 ASP A O 1
ATOM 4950 N N . LEU A 1 598 ? 19.343 32.859 50.473 1.00 77.19 598 LEU A N 1
ATOM 4951 C CA . LEU A 1 598 ? 20.695 32.793 49.921 1.00 77.19 598 LEU A CA 1
ATOM 4952 C C . LEU A 1 598 ? 21.097 34.126 49.276 1.00 77.19 598 LEU A C 1
ATOM 4954 O O . LEU A 1 598 ? 22.239 34.559 49.425 1.00 77.19 598 LEU A O 1
ATOM 4958 N N . LEU A 1 599 ? 20.168 34.804 48.592 1.00 72.62 599 LEU A N 1
ATOM 4959 C CA . LEU A 1 599 ? 20.415 36.151 48.069 1.00 72.62 599 LEU A CA 1
ATOM 4960 C C . LEU A 1 599 ? 20.723 37.124 49.211 1.00 72.62 599 LEU A C 1
ATOM 4962 O O . LEU A 1 599 ? 21.719 37.842 49.143 1.00 72.62 599 LEU A O 1
ATOM 4966 N N . ILE A 1 600 ? 19.937 37.096 50.290 1.00 80.50 600 ILE A N 1
ATOM 4967 C CA . ILE A 1 600 ? 20.180 37.914 51.485 1.00 80.50 600 ILE A CA 1
ATOM 4968 C C . ILE A 1 600 ? 21.553 37.601 52.077 1.00 80.50 600 ILE A C 1
ATOM 4970 O O . ILE A 1 600 ? 22.297 38.522 52.397 1.00 80.50 600 ILE A O 1
ATOM 4974 N N . GLU A 1 601 ? 21.928 36.326 52.188 1.00 77.56 601 GLU A N 1
ATOM 4975 C CA . GLU A 1 601 ? 23.241 35.928 52.701 1.00 77.56 601 GLU A CA 1
ATOM 4976 C C . GLU A 1 601 ? 24.387 36.449 51.820 1.00 77.56 601 GLU A C 1
ATOM 4978 O O . GLU A 1 601 ? 25.371 36.988 52.331 1.00 77.56 601 GLU A O 1
ATOM 4983 N N . ASN A 1 602 ? 24.253 36.339 50.499 1.00 75.12 602 ASN A N 1
ATOM 4984 C CA . ASN A 1 602 ? 25.251 36.812 49.544 1.00 75.12 602 ASN A CA 1
ATOM 4985 C C . ASN A 1 602 ? 25.415 38.339 49.588 1.00 75.12 602 ASN A C 1
ATOM 4987 O O . ASN A 1 602 ? 26.545 38.835 49.639 1.00 75.12 602 ASN A O 1
ATOM 4991 N N . TYR A 1 603 ? 24.310 39.089 49.631 1.00 75.44 603 TYR A N 1
ATOM 4992 C CA . TYR A 1 603 ? 24.347 40.547 49.775 1.00 75.44 603 TYR A CA 1
ATOM 4993 C C . TYR A 1 603 ? 24.847 40.977 51.156 1.00 75.44 603 TYR A C 1
ATOM 4995 O O . TYR A 1 603 ? 25.634 41.915 51.243 1.00 75.44 603 TYR A O 1
ATOM 5003 N N . ALA A 1 604 ? 24.496 40.258 52.223 1.00 79.25 604 ALA A N 1
ATOM 5004 C CA . ALA A 1 604 ? 25.012 40.528 53.561 1.00 79.25 604 ALA A CA 1
ATOM 5005 C C . ALA A 1 604 ? 26.534 40.330 53.620 1.00 79.25 604 ALA A C 1
ATOM 5007 O O . ALA A 1 604 ? 27.243 41.202 54.114 1.00 79.25 604 ALA A O 1
ATOM 5008 N N . LYS A 1 605 ? 27.065 39.239 53.046 1.00 77.44 605 LYS A N 1
ATOM 5009 C CA . LYS A 1 605 ? 28.520 39.010 52.931 1.00 77.44 605 LYS A CA 1
ATOM 5010 C C . LYS A 1 605 ? 29.217 40.123 52.154 1.00 77.44 605 LYS A C 1
ATOM 5012 O O . LYS A 1 605 ? 30.339 40.495 52.485 1.00 77.44 605 LYS A O 1
ATOM 5017 N N . LYS A 1 606 ? 28.574 40.652 51.113 1.00 78.06 606 LYS A N 1
ATOM 5018 C CA . LYS A 1 606 ? 29.096 41.790 50.353 1.00 78.06 606 LYS A CA 1
ATOM 5019 C C . LYS A 1 606 ? 29.106 43.068 51.196 1.00 78.06 606 LYS A C 1
ATOM 5021 O O . LYS A 1 606 ? 30.155 43.685 51.317 1.00 78.06 606 LYS A O 1
ATOM 5026 N N . TYR A 1 607 ? 27.991 43.427 51.821 1.00 80.75 607 TYR A N 1
ATOM 5027 C CA . TYR A 1 607 ? 27.901 44.605 52.686 1.00 80.75 607 TYR A CA 1
ATOM 5028 C C . TYR A 1 607 ? 28.890 44.543 53.856 1.00 80.75 607 TYR A C 1
ATOM 5030 O O . TYR A 1 607 ? 29.509 45.547 54.196 1.00 80.75 607 TYR A O 1
ATOM 5038 N N . GLN A 1 608 ? 29.146 43.349 54.395 1.00 81.19 608 GLN A N 1
ATOM 5039 C CA . GLN A 1 608 ? 30.218 43.130 55.368 1.00 81.19 608 GLN A CA 1
ATOM 5040 C C . GLN A 1 608 ? 31.609 43.438 54.798 1.00 81.19 608 GLN A C 1
ATOM 5042 O O . GLN A 1 608 ? 32.412 44.092 55.461 1.00 81.19 608 GLN A O 1
ATOM 5047 N N . LYS A 1 609 ? 31.901 43.021 53.557 1.00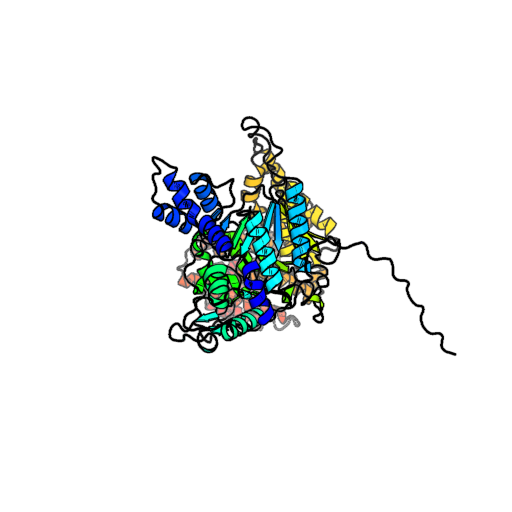 80.94 609 LYS A N 1
ATOM 5048 C CA . LYS A 1 609 ? 33.151 43.390 52.863 1.00 80.94 609 LYS A CA 1
ATOM 5049 C C . LYS A 1 609 ? 33.255 44.895 52.597 1.00 80.94 609 LYS A C 1
ATOM 5051 O O . LYS A 1 609 ? 34.362 45.417 52.545 1.00 80.94 609 LYS A O 1
ATOM 5056 N N . GLU A 1 610 ? 32.125 45.579 52.452 1.00 80.94 610 GLU A N 1
ATOM 5057 C CA . GLU A 1 610 ? 32.033 47.036 52.287 1.00 80.94 610 GLU A CA 1
ATOM 5058 C C . GLU A 1 610 ? 32.080 47.800 53.625 1.00 80.94 610 GLU A C 1
ATOM 5060 O O . GLU A 1 610 ? 31.990 49.026 53.637 1.00 80.94 610 GLU A O 1
ATOM 5065 N N . GLY A 1 611 ? 32.274 47.097 54.748 1.00 82.38 611 GLY A N 1
ATOM 5066 C CA . GLY A 1 611 ? 32.517 47.689 56.066 1.00 82.38 611 GLY A CA 1
ATOM 5067 C C . GLY A 1 611 ? 31.296 47.781 56.984 1.00 82.38 611 GLY A C 1
ATOM 5068 O O . GLY A 1 611 ? 31.415 48.350 58.068 1.00 82.38 611 GLY A O 1
ATOM 5069 N N . LEU A 1 612 ? 30.141 47.225 56.597 1.00 87.88 612 LEU A N 1
ATOM 5070 C CA . LEU A 1 612 ? 28.971 47.128 57.478 1.00 87.88 612 LEU A CA 1
ATOM 5071 C C . LEU A 1 612 ? 29.147 46.002 58.508 1.00 87.88 612 LEU A C 1
ATOM 5073 O O . LEU A 1 612 ? 29.654 44.923 58.198 1.00 87.88 612 LEU A O 1
ATOM 5077 N N . ASP A 1 613 ? 28.692 46.219 59.743 1.00 90.56 613 ASP A N 1
ATOM 5078 C CA . ASP A 1 613 ? 28.650 45.145 60.734 1.00 90.56 613 ASP A CA 1
ATOM 5079 C C . ASP A 1 613 ? 27.628 44.065 60.336 1.00 90.56 613 ASP A C 1
ATOM 5081 O O . ASP A 1 613 ? 26.706 44.300 59.552 1.00 90.56 613 ASP A O 1
ATOM 5085 N N . SER A 1 614 ? 27.782 42.860 60.890 1.00 84.44 614 SER A N 1
ATOM 5086 C CA . SER A 1 614 ? 27.009 41.685 60.471 1.00 84.44 614 SER A CA 1
ATOM 5087 C C . SER A 1 614 ? 25.490 41.874 60.557 1.00 84.44 614 SER A C 1
ATOM 5089 O O . SER A 1 614 ? 24.763 41.393 59.683 1.00 84.44 614 SER A O 1
ATOM 5091 N N . LYS A 1 615 ? 25.008 42.597 61.577 1.00 89.12 615 LYS A N 1
ATOM 5092 C CA . LYS A 1 615 ? 23.577 42.815 61.790 1.00 89.12 615 LYS A CA 1
ATOM 5093 C C . LYS A 1 615 ? 23.037 43.824 60.778 1.00 89.12 615 LYS A C 1
ATOM 5095 O O . LYS A 1 615 ? 22.090 43.505 60.061 1.00 89.12 615 LYS A O 1
ATOM 5100 N N . THR A 1 616 ? 23.689 44.979 60.653 1.00 87.44 616 THR A N 1
ATOM 5101 C CA . THR A 1 616 ? 23.279 46.036 59.713 1.00 87.44 616 THR A CA 1
ATOM 5102 C C . THR A 1 616 ? 23.374 45.568 58.258 1.00 87.44 616 THR A C 1
ATOM 5104 O O . THR A 1 616 ? 22.472 45.817 57.461 1.00 87.44 616 THR A O 1
ATOM 5107 N N . ALA A 1 617 ? 24.416 44.805 57.914 1.00 83.69 617 ALA A N 1
ATOM 5108 C CA . ALA A 1 617 ? 24.578 44.205 56.593 1.00 83.69 617 ALA A CA 1
ATOM 5109 C C . ALA A 1 617 ? 23.423 43.256 56.236 1.00 83.69 617 ALA A C 1
ATOM 5111 O O . ALA A 1 617 ? 22.936 43.271 55.105 1.00 83.69 617 ALA A O 1
ATOM 5112 N N . ARG A 1 618 ? 22.962 42.438 57.191 1.00 89.12 618 ARG A N 1
ATOM 5113 C CA . ARG A 1 618 ? 21.836 41.523 56.969 1.00 89.12 618 ARG A CA 1
ATOM 5114 C C . ARG A 1 618 ? 20.509 42.268 56.836 1.00 89.12 618 ARG A C 1
ATOM 5116 O O . ARG A 1 618 ? 19.758 41.957 55.919 1.00 89.12 618 ARG A O 1
ATOM 5123 N N . GLU A 1 619 ? 20.244 43.260 57.686 1.00 89.12 619 GLU A N 1
ATOM 5124 C CA . GLU A 1 619 ? 19.027 44.089 57.612 1.00 89.12 619 GLU A CA 1
ATOM 5125 C C . GLU A 1 619 ? 18.943 44.855 56.280 1.00 89.12 619 GLU A C 1
ATOM 5127 O O . GLU A 1 619 ? 17.895 44.889 55.631 1.00 89.12 619 GLU A O 1
ATOM 5132 N N . GLN A 1 620 ? 20.066 45.416 55.821 1.00 86.12 620 GLN A N 1
ATOM 5133 C CA . GLN A 1 620 ? 20.141 46.113 54.540 1.00 86.12 620 GLN A CA 1
ATOM 5134 C C . GLN A 1 620 ? 19.972 45.159 53.349 1.00 86.12 620 GLN A C 1
ATOM 5136 O O . GLN A 1 620 ? 19.267 45.494 52.394 1.00 86.12 620 GLN A O 1
ATOM 5141 N N . ALA A 1 621 ? 20.572 43.967 53.409 1.00 80.38 621 ALA A N 1
ATOM 5142 C CA . ALA A 1 621 ? 20.391 42.926 52.399 1.00 80.38 621 ALA A CA 1
ATOM 5143 C C . ALA A 1 621 ? 18.941 42.440 52.330 1.00 80.38 621 ALA A C 1
ATOM 5145 O O . ALA A 1 621 ? 18.394 42.308 51.240 1.00 80.38 621 ALA A O 1
ATOM 5146 N N . GLU A 1 622 ? 18.297 42.232 53.475 1.00 88.81 622 GLU A N 1
ATOM 5147 C CA . GLU A 1 622 ? 16.901 41.811 53.544 1.00 88.81 622 GLU A CA 1
ATOM 5148 C C . GLU A 1 622 ? 15.953 42.858 52.958 1.00 88.81 622 GLU A C 1
ATOM 5150 O O . GLU A 1 622 ? 15.122 42.525 52.110 1.00 88.81 622 GLU A O 1
ATOM 5155 N N . LYS A 1 623 ? 16.121 44.131 53.334 1.00 85.31 623 LYS A N 1
ATOM 5156 C CA . LYS A 1 623 ? 15.350 45.233 52.748 1.00 85.31 623 LYS A CA 1
ATOM 5157 C C . LYS A 1 623 ? 15.522 45.285 51.230 1.00 85.31 623 LYS A C 1
ATOM 5159 O O . LYS A 1 623 ? 14.533 45.355 50.505 1.00 85.31 623 LYS A O 1
ATOM 5164 N N . TYR A 1 624 ? 16.765 45.213 50.756 1.00 79.00 624 TYR A N 1
ATOM 5165 C CA . TYR A 1 624 ? 17.072 45.277 49.331 1.00 79.00 624 TYR A CA 1
ATOM 5166 C C . TYR A 1 624 ? 16.456 44.114 48.546 1.00 79.00 624 TYR A C 1
ATOM 5168 O O . TYR A 1 624 ? 15.795 44.345 47.536 1.00 79.00 624 TYR A O 1
ATOM 5176 N N . VAL A 1 625 ? 16.644 42.875 49.009 1.00 77.75 625 VAL A N 1
ATOM 5177 C CA . VAL A 1 625 ? 16.137 41.681 48.318 1.00 77.75 625 VAL A CA 1
ATOM 5178 C C . VAL A 1 625 ? 14.606 41.670 48.297 1.00 77.75 625 VAL A C 1
ATOM 5180 O O . VAL A 1 625 ? 14.021 41.328 47.272 1.00 77.75 625 VAL A O 1
ATOM 5183 N N . ASN A 1 626 ? 13.949 42.095 49.380 1.00 83.06 626 ASN A N 1
ATOM 5184 C CA . ASN A 1 626 ? 12.489 42.200 49.424 1.00 83.06 626 ASN A CA 1
ATOM 5185 C C . ASN A 1 626 ? 11.954 43.251 48.446 1.00 83.06 626 ASN A C 1
ATOM 5187 O O . ASN A 1 626 ? 11.081 42.944 47.640 1.00 83.06 626 ASN A O 1
ATOM 5191 N N . GLU A 1 627 ? 12.495 44.473 48.482 1.00 79.31 627 GLU A N 1
ATOM 5192 C CA . GLU A 1 627 ? 12.098 45.537 47.550 1.00 79.31 627 GLU A CA 1
ATOM 5193 C C . GLU A 1 627 ? 12.354 45.134 46.094 1.00 79.31 627 GLU A C 1
ATOM 5195 O O . GLU A 1 627 ? 11.572 45.468 45.207 1.00 79.31 627 GLU A O 1
ATOM 5200 N N . PHE A 1 628 ? 13.440 44.402 45.846 1.00 73.88 628 PHE A N 1
ATOM 5201 C CA . PHE A 1 628 ? 13.761 43.867 44.533 1.00 73.88 628 PHE A CA 1
ATOM 5202 C C . PHE A 1 628 ? 12.697 42.873 44.049 1.00 73.88 628 PHE A C 1
ATOM 5204 O O . PHE A 1 628 ? 12.155 43.059 42.963 1.00 73.88 628 PHE A O 1
ATOM 5211 N N . ILE A 1 629 ? 12.355 41.862 44.855 1.00 75.69 629 ILE A N 1
ATOM 5212 C CA . ILE A 1 629 ? 11.351 40.847 44.499 1.00 75.69 629 ILE A CA 1
ATOM 5213 C C . ILE A 1 629 ? 9.974 41.481 44.257 1.00 75.69 629 ILE A C 1
ATOM 5215 O O . ILE A 1 629 ? 9.319 41.147 43.271 1.00 75.69 629 ILE A O 1
ATOM 5219 N N . GLU A 1 630 ? 9.545 42.416 45.108 1.00 79.88 630 GLU A N 1
ATOM 5220 C CA . GLU A 1 630 ? 8.239 43.069 44.953 1.00 79.88 630 GLU A CA 1
ATOM 5221 C C . GLU A 1 630 ? 8.168 43.912 43.676 1.00 79.88 630 GLU A C 1
ATOM 5223 O O . GLU A 1 630 ? 7.230 43.763 42.892 1.00 79.88 630 GLU A O 1
ATOM 5228 N N . ARG A 1 631 ? 9.215 44.690 43.372 1.00 73.88 631 ARG A N 1
ATOM 5229 C CA . ARG A 1 631 ? 9.293 45.418 42.096 1.00 73.88 631 ARG A CA 1
ATOM 5230 C C . ARG A 1 631 ? 9.245 44.479 40.894 1.00 73.88 631 ARG A C 1
ATOM 5232 O O . ARG A 1 631 ? 8.633 44.822 39.890 1.00 73.88 631 ARG A O 1
ATOM 5239 N N . LEU A 1 632 ? 9.872 43.302 40.965 1.00 70.44 632 LEU A N 1
ATOM 5240 C CA . LEU A 1 632 ? 9.800 42.332 39.868 1.00 70.44 632 LEU A CA 1
ATOM 5241 C C . LEU A 1 632 ? 8.364 41.851 39.632 1.00 70.44 632 LEU A C 1
ATOM 5243 O O . LEU A 1 632 ? 7.929 41.788 38.482 1.00 70.44 632 LEU A O 1
ATOM 5247 N N . LYS A 1 633 ? 7.615 41.550 40.699 1.00 76.19 633 LYS A N 1
ATOM 5248 C CA . LYS A 1 633 ? 6.213 41.115 40.597 1.00 76.19 633 LYS A CA 1
ATOM 5249 C C . LYS A 1 633 ? 5.319 42.188 39.990 1.00 76.19 633 LYS A C 1
ATOM 5251 O O . LYS A 1 633 ? 4.514 41.877 39.116 1.00 76.19 633 LYS A O 1
ATOM 5256 N N . GLU A 1 634 ? 5.486 43.438 40.416 1.00 76.81 634 GLU A N 1
ATOM 5257 C CA . GLU A 1 634 ? 4.710 44.577 39.911 1.00 76.81 634 GLU A CA 1
ATOM 5258 C C . GLU A 1 634 ? 4.916 44.815 38.409 1.00 76.81 634 GLU A C 1
ATOM 5260 O O . GLU A 1 634 ? 4.014 45.292 37.724 1.00 76.81 634 GLU A O 1
ATOM 5265 N N . GLN A 1 635 ? 6.089 44.465 37.877 1.00 72.19 635 GLN A N 1
ATOM 5266 C CA . GLN A 1 635 ? 6.440 44.719 36.480 1.00 72.19 635 GLN A CA 1
ATOM 5267 C C . GLN A 1 635 ? 5.995 43.611 35.519 1.00 72.19 635 GLN A C 1
ATOM 5269 O O . GLN A 1 635 ? 5.852 43.889 34.329 1.00 72.19 635 GLN A O 1
ATOM 5274 N N . ILE A 1 636 ? 5.730 42.382 35.987 1.00 73.31 636 ILE A N 1
ATOM 5275 C CA . ILE A 1 636 ? 5.310 41.274 35.106 1.00 73.31 636 ILE A CA 1
ATOM 5276 C C . ILE A 1 636 ? 4.086 41.639 34.250 1.00 73.31 636 ILE A C 1
ATOM 5278 O O . ILE A 1 636 ? 4.172 41.477 33.031 1.00 73.31 636 ILE A O 1
ATOM 5282 N N . PRO A 1 637 ? 2.970 42.156 34.810 1.00 76.81 637 PRO A N 1
ATOM 5283 C CA . PRO A 1 637 ? 1.803 42.510 34.005 1.00 76.81 637 PRO A CA 1
ATOM 5284 C C . PRO A 1 637 ? 2.116 43.565 32.942 1.00 76.81 637 PRO A C 1
ATOM 5286 O O . PRO A 1 637 ? 1.544 43.532 31.856 1.00 76.81 637 PRO A O 1
ATOM 5289 N N . THR A 1 638 ? 3.038 44.482 33.235 1.00 75.06 638 THR A N 1
ATOM 5290 C CA . THR A 1 638 ? 3.476 45.526 32.305 1.00 75.06 638 THR A CA 1
ATOM 5291 C C . THR A 1 638 ? 4.299 44.940 31.158 1.00 75.06 638 THR A C 1
ATOM 5293 O O . THR A 1 638 ? 4.021 45.249 30.005 1.00 75.06 638 THR A O 1
ATOM 5296 N N . ILE A 1 639 ? 5.255 44.049 31.454 1.00 69.06 639 ILE A N 1
ATOM 5297 C CA . ILE A 1 639 ? 6.105 43.375 30.453 1.00 69.06 639 ILE A CA 1
ATOM 5298 C C . ILE A 1 639 ? 5.260 42.494 29.528 1.00 69.06 639 ILE A C 1
ATOM 5300 O O . ILE A 1 639 ? 5.422 42.505 28.311 1.00 69.06 639 ILE A O 1
ATOM 5304 N N . VAL A 1 640 ? 4.335 41.729 30.108 1.00 70.56 640 VAL A N 1
ATOM 5305 C CA . VAL A 1 640 ? 3.472 40.814 29.359 1.00 70.56 640 VAL A CA 1
ATOM 5306 C C . VAL A 1 640 ? 2.512 41.602 28.465 1.00 70.56 640 VAL A C 1
ATOM 5308 O O . VAL A 1 640 ? 2.210 41.165 27.363 1.00 70.56 640 VAL A O 1
ATOM 5311 N N . ASN A 1 641 ? 2.064 42.794 28.865 1.00 77.00 641 ASN A N 1
ATOM 5312 C CA . ASN A 1 641 ? 1.139 43.624 28.082 1.00 77.00 641 ASN A CA 1
ATOM 5313 C C . ASN A 1 641 ? 1.798 44.646 27.147 1.00 77.00 641 ASN A C 1
ATOM 5315 O O . ASN A 1 641 ? 1.110 45.544 26.660 1.00 77.00 641 ASN A O 1
ATOM 5319 N N . LEU A 1 642 ? 3.091 44.500 26.852 1.00 76.06 642 LEU A N 1
ATOM 5320 C CA . LEU A 1 642 ? 3.754 45.333 25.853 1.00 76.06 642 LEU A CA 1
ATOM 5321 C C . LEU A 1 642 ? 3.106 45.169 24.459 1.00 76.06 642 LEU A C 1
ATOM 5323 O O . LEU A 1 642 ? 2.676 44.066 24.105 1.00 76.06 642 LEU A O 1
ATOM 5327 N N . PRO A 1 643 ? 3.049 46.243 23.646 1.00 79.06 643 PRO A N 1
ATOM 5328 C CA . PRO A 1 643 ? 2.711 46.148 22.228 1.00 79.06 643 PRO A CA 1
ATOM 5329 C C . PRO A 1 643 ? 3.614 45.141 21.507 1.00 79.06 643 PRO A C 1
ATOM 5331 O O . PRO A 1 643 ? 4.790 45.019 21.849 1.00 79.06 643 PRO A O 1
ATOM 5334 N N . GLN A 1 644 ? 3.090 44.465 20.481 1.00 78.19 644 GLN A N 1
ATOM 5335 C CA . GLN A 1 644 ? 3.803 43.394 19.774 1.00 78.19 644 GLN A CA 1
ATOM 5336 C C . GLN A 1 644 ? 5.191 43.825 19.272 1.00 78.19 644 GLN A C 1
ATOM 5338 O O . GLN A 1 644 ? 6.165 43.124 19.520 1.00 78.19 644 GLN A O 1
ATOM 5343 N N . GLU A 1 645 ? 5.311 45.016 18.680 1.00 77.00 645 GLU A N 1
ATOM 5344 C CA . GLU A 1 645 ? 6.598 45.556 18.216 1.00 77.00 645 GLU A CA 1
ATOM 5345 C C . GLU A 1 645 ? 7.623 45.711 19.355 1.00 77.00 645 GLU A C 1
ATOM 5347 O O . GLU A 1 645 ? 8.807 45.444 19.176 1.00 77.00 645 GLU A O 1
ATOM 5352 N N . GLN A 1 646 ? 7.180 46.106 20.555 1.00 72.12 646 GLN A N 1
ATOM 5353 C CA . GLN A 1 646 ? 8.052 46.253 21.727 1.00 72.12 646 GLN A CA 1
ATOM 5354 C C . GLN A 1 646 ? 8.411 44.898 22.346 1.00 72.12 646 GLN A C 1
ATOM 5356 O O . GLN A 1 646 ? 9.525 44.721 22.841 1.00 72.12 646 GLN A O 1
ATOM 5361 N N . LEU A 1 647 ? 7.488 43.935 22.299 1.00 73.56 647 LEU A N 1
ATOM 5362 C CA . LEU A 1 647 ? 7.722 42.560 22.729 1.00 73.56 647 LEU A CA 1
ATOM 5363 C C . LEU A 1 647 ? 8.735 41.852 21.817 1.00 73.56 647 LEU A C 1
ATOM 5365 O O . LEU A 1 647 ? 9.641 41.187 22.313 1.00 73.56 647 LEU A O 1
ATOM 5369 N N . GLU A 1 648 ? 8.632 42.027 20.500 1.00 75.56 648 GLU A N 1
ATOM 5370 C CA . GLU A 1 648 ? 9.594 41.487 19.530 1.00 75.56 648 GLU A CA 1
ATOM 5371 C C . GLU A 1 648 ? 10.994 42.075 19.748 1.00 75.56 648 GLU A C 1
ATOM 5373 O O . GLU A 1 648 ? 11.992 41.351 19.733 1.00 75.56 648 GLU A O 1
ATOM 5378 N N . LEU A 1 649 ? 11.071 43.374 20.051 1.00 73.56 649 LEU A N 1
ATOM 5379 C CA . LEU A 1 649 ? 12.322 44.062 20.374 1.00 73.56 649 LEU A CA 1
ATOM 5380 C C . LEU A 1 649 ? 12.931 43.556 21.695 1.00 73.56 649 LEU A C 1
ATOM 5382 O O . LEU A 1 649 ? 14.146 43.345 21.778 1.00 73.56 649 LEU A O 1
ATOM 5386 N N . LEU A 1 650 ? 12.095 43.294 22.708 1.00 72.50 650 LEU A N 1
ATOM 5387 C CA . LEU A 1 650 ? 12.494 42.670 23.975 1.00 72.50 650 LEU A CA 1
ATOM 5388 C C . LEU A 1 650 ? 13.056 41.262 23.757 1.00 72.50 650 LEU A C 1
ATOM 5390 O O . LEU A 1 650 ? 14.165 40.966 24.200 1.00 72.50 650 LEU A O 1
ATOM 5394 N N . LEU A 1 651 ? 12.307 40.401 23.065 1.00 74.19 651 LEU A N 1
ATOM 5395 C CA . LEU A 1 651 ? 12.702 39.020 22.786 1.00 74.19 651 LEU A CA 1
ATOM 5396 C C . LEU A 1 651 ? 13.981 38.970 21.945 1.00 74.19 651 LEU A C 1
ATOM 5398 O O . LEU A 1 651 ? 14.894 38.211 22.268 1.00 74.19 651 LEU A O 1
ATOM 5402 N N . GLY A 1 652 ? 14.095 39.820 20.922 1.00 75.19 652 GLY A N 1
ATOM 5403 C CA . GLY A 1 652 ? 15.305 39.935 20.108 1.00 75.19 652 GLY A CA 1
ATOM 5404 C C . GLY A 1 652 ? 16.527 40.358 20.927 1.00 75.19 652 GLY A C 1
ATOM 5405 O O . GLY A 1 652 ? 17.613 39.807 20.749 1.00 75.19 652 GLY A O 1
ATOM 5406 N N . SER A 1 653 ? 16.348 41.283 21.873 1.00 70.00 653 SER A N 1
ATOM 5407 C CA . SER A 1 653 ? 17.416 41.717 22.782 1.00 70.00 653 SER A CA 1
ATOM 5408 C C . SER A 1 653 ? 17.832 40.599 23.745 1.00 70.00 653 SER A C 1
ATOM 5410 O O . SER A 1 653 ? 19.022 40.343 23.910 1.00 70.00 653 SER A O 1
ATOM 5412 N N . LEU A 1 654 ? 16.871 39.869 24.323 1.00 71.12 654 LEU A N 1
ATOM 5413 C CA . LEU A 1 654 ? 17.147 38.722 25.195 1.00 71.12 654 LEU A CA 1
ATOM 5414 C C . LEU A 1 654 ? 17.901 37.602 24.459 1.00 71.12 654 LEU A C 1
ATOM 5416 O O . LEU A 1 654 ? 18.844 37.036 25.015 1.00 71.12 654 LEU A O 1
ATOM 5420 N N . LYS A 1 655 ? 17.536 37.308 23.203 1.00 78.38 655 LYS A N 1
ATOM 5421 C CA . LYS A 1 655 ? 18.225 36.305 22.372 1.00 78.38 655 LYS A CA 1
ATOM 5422 C C . LYS A 1 655 ? 19.670 36.705 22.068 1.00 78.38 655 LYS A C 1
ATOM 5424 O O . LYS A 1 655 ? 20.566 35.891 22.276 1.00 78.38 655 LYS A O 1
ATOM 5429 N N . LYS A 1 656 ? 19.912 37.963 21.675 1.00 72.94 656 LYS A N 1
ATOM 5430 C CA . LYS A 1 656 ? 21.273 38.488 21.447 1.00 72.94 656 LYS A CA 1
ATOM 5431 C C . LYS A 1 656 ? 22.151 38.369 22.689 1.00 72.94 656 LYS A C 1
ATOM 5433 O O . LYS A 1 656 ? 23.285 37.912 22.607 1.00 72.94 656 LYS A O 1
ATOM 5438 N N . ILE A 1 657 ? 21.607 38.714 23.852 1.00 67.75 657 ILE A N 1
ATOM 5439 C CA . ILE A 1 657 ? 22.331 38.601 25.119 1.00 67.75 657 ILE A CA 1
ATOM 5440 C C . ILE A 1 657 ? 22.648 37.132 25.445 1.00 67.75 657 ILE A C 1
ATOM 5442 O O . ILE A 1 657 ? 23.756 36.824 25.887 1.00 67.75 657 ILE A O 1
ATOM 5446 N N . ALA A 1 658 ? 21.707 36.209 25.217 1.00 69.81 658 ALA A N 1
ATOM 5447 C CA . ALA A 1 658 ? 21.955 34.782 25.418 1.00 69.81 658 ALA A CA 1
ATOM 5448 C C . ALA A 1 658 ? 23.095 34.267 24.517 1.00 69.81 658 ALA A C 1
ATOM 5450 O O . ALA A 1 658 ? 23.933 33.493 24.974 1.00 69.81 658 ALA A O 1
ATOM 5451 N N . GLU A 1 659 ? 23.171 34.730 23.266 1.00 74.56 659 GLU A N 1
ATOM 5452 C CA . GLU A 1 659 ? 24.280 34.417 22.354 1.00 74.56 659 GLU A CA 1
ATOM 5453 C C . GLU A 1 659 ? 25.623 34.982 22.833 1.00 74.56 659 GLU A C 1
ATOM 5455 O O . GLU A 1 659 ? 26.640 34.296 22.754 1.00 74.56 659 GLU A O 1
ATOM 5460 N N . GLU A 1 660 ? 25.646 36.212 23.346 1.00 69.06 660 GLU A N 1
ATOM 5461 C CA . GLU A 1 660 ? 26.864 36.836 23.877 1.00 69.06 660 GLU A CA 1
ATOM 5462 C C . GLU A 1 660 ? 27.384 36.112 25.127 1.00 69.06 660 GLU A C 1
ATOM 5464 O O . GLU A 1 660 ? 28.591 35.908 25.264 1.00 69.06 660 GLU A O 1
ATOM 5469 N N . VAL A 1 661 ? 26.490 35.653 26.009 1.00 67.38 661 VAL A N 1
ATOM 5470 C CA . VAL A 1 661 ? 26.873 34.871 27.196 1.00 67.38 661 VAL A CA 1
ATOM 5471 C C . VAL A 1 661 ? 27.366 33.468 26.842 1.00 67.38 661 VAL A C 1
ATOM 5473 O O . VAL A 1 661 ? 28.304 32.988 27.480 1.00 67.38 661 VAL A O 1
ATOM 5476 N N . GLU A 1 662 ? 26.792 32.813 25.829 1.00 68.44 662 GLU A N 1
ATOM 5477 C CA . GLU A 1 662 ? 27.334 31.544 25.321 1.00 68.44 662 GLU A CA 1
ATOM 5478 C C . GLU A 1 662 ? 28.752 31.729 24.757 1.00 68.44 662 GLU A C 1
ATOM 5480 O O . GLU A 1 662 ? 29.661 31.002 25.157 1.00 68.44 662 GLU A O 1
ATOM 5485 N N . LYS A 1 663 ? 28.975 32.760 23.929 1.00 70.06 663 LYS A N 1
ATOM 5486 C CA . LYS A 1 663 ? 30.304 33.077 23.369 1.00 70.06 663 LYS A CA 1
ATOM 5487 C C . LYS A 1 663 ? 31.340 33.375 24.453 1.00 70.06 663 LYS A C 1
ATOM 5489 O O . LYS A 1 663 ? 32.462 32.883 24.394 1.00 70.06 663 LYS A O 1
ATOM 5494 N N . ALA A 1 664 ? 30.961 34.138 25.479 1.00 64.31 664 ALA A N 1
ATOM 5495 C CA . ALA A 1 664 ? 31.860 34.466 26.584 1.00 64.31 664 ALA A CA 1
ATOM 5496 C C . ALA A 1 664 ? 32.284 33.233 27.409 1.00 64.31 664 ALA A C 1
ATOM 5498 O O . ALA A 1 664 ? 33.357 33.253 28.017 1.00 64.31 664 ALA A O 1
ATOM 5499 N N . LYS A 1 665 ? 31.466 32.168 27.426 1.00 59.72 665 LYS A N 1
ATOM 5500 C CA . LYS A 1 665 ? 31.763 30.905 28.116 1.00 59.72 665 LYS A CA 1
ATOM 5501 C C . LYS A 1 665 ? 32.703 29.978 27.346 1.00 59.72 665 LYS A C 1
ATOM 5503 O O . LYS A 1 665 ? 33.528 29.322 27.973 1.00 59.72 665 LYS A O 1
ATOM 5508 N N . GLU A 1 666 ? 32.612 29.923 26.019 1.00 55.44 666 GLU A N 1
ATOM 5509 C CA . GLU A 1 666 ? 33.501 29.080 25.196 1.00 55.44 666 GLU A CA 1
ATOM 5510 C C . GLU A 1 666 ? 34.979 29.517 25.277 1.00 55.44 666 GLU A C 1
ATOM 5512 O O . GLU A 1 666 ? 35.892 28.720 25.066 1.00 55.44 666 GLU A O 1
ATOM 5517 N N . GLU A 1 667 ? 35.233 30.768 25.664 1.00 52.94 667 GLU A N 1
ATOM 5518 C CA . GLU A 1 667 ? 36.570 31.357 25.784 1.00 52.94 667 GLU A CA 1
ATOM 5519 C C . GLU A 1 667 ? 37.184 31.271 27.203 1.00 52.94 667 GLU A C 1
ATOM 5521 O O . GLU A 1 667 ? 38.177 31.952 27.497 1.00 52.94 667 GLU A O 1
ATOM 5526 N N . GLU A 1 668 ? 36.619 30.467 28.114 1.00 44.78 668 GLU A N 1
ATOM 5527 C CA . GLU A 1 668 ? 37.079 30.319 29.507 1.00 44.78 668 GLU A CA 1
ATOM 5528 C C . GLU A 1 668 ? 38.477 29.672 29.617 1.00 44.78 668 GLU A C 1
ATOM 5530 O O . GLU A 1 668 ? 38.626 28.480 29.884 1.00 44.78 668 GLU A O 1
ATOM 5535 N N . LYS A 1 669 ? 39.545 30.473 29.483 1.00 43.59 669 LYS A N 1
ATOM 5536 C CA . LYS A 1 669 ? 40.882 30.093 29.985 1.00 43.59 669 LYS A CA 1
ATOM 5537 C C . LYS A 1 669 ? 41.645 31.130 30.810 1.00 43.59 669 LYS A C 1
ATOM 5539 O O . LYS A 1 669 ? 42.686 30.754 31.345 1.00 43.59 669 LYS A O 1
ATOM 5544 N N . LYS A 1 670 ? 41.193 32.379 31.000 1.00 43.31 670 LYS A N 1
ATOM 5545 C CA . LYS A 1 670 ? 41.894 33.336 31.891 1.00 43.31 670 LYS A CA 1
ATOM 5546 C C . LYS A 1 670 ? 40.959 34.299 32.615 1.00 43.31 670 LYS A C 1
ATOM 5548 O O . LYS A 1 670 ? 40.027 34.846 32.041 1.00 43.31 670 LYS A O 1
ATOM 5553 N N . GLU A 1 671 ? 41.245 34.502 33.896 1.00 42.59 671 GLU A N 1
ATOM 5554 C CA . GLU A 1 671 ? 40.359 35.157 34.858 1.00 42.59 671 GLU A CA 1
ATOM 5555 C C . GLU A 1 671 ? 40.452 36.699 34.870 1.00 42.59 671 GLU A C 1
ATOM 5557 O O . GLU A 1 671 ? 39.616 37.357 35.487 1.00 42.59 671 GLU A O 1
ATOM 5562 N N . GLU A 1 672 ? 41.415 37.280 34.146 1.00 43.16 672 GLU A N 1
ATOM 5563 C CA . GLU A 1 672 ? 41.735 38.719 34.185 1.00 43.16 672 GLU A CA 1
ATOM 5564 C C . GLU A 1 672 ? 41.099 39.566 33.061 1.00 43.16 672 GLU A C 1
ATOM 5566 O O . GLU A 1 672 ? 41.129 40.788 33.140 1.00 43.16 672 GLU A O 1
ATOM 5571 N N . GLU A 1 673 ? 40.422 38.971 32.071 1.00 51.25 673 GLU A N 1
ATOM 5572 C CA . GLU A 1 673 ? 39.710 39.707 30.998 1.00 51.25 673 GLU A CA 1
ATOM 5573 C C . GLU A 1 673 ? 38.191 39.809 31.231 1.00 51.25 673 GLU A C 1
ATOM 5575 O O . GLU A 1 673 ? 37.406 39.984 30.299 1.00 51.25 673 GLU A O 1
ATOM 5580 N N . LYS A 1 674 ? 37.729 39.683 32.481 1.00 53.16 674 LYS A N 1
ATOM 5581 C CA . LYS A 1 674 ? 36.288 39.655 32.779 1.00 53.16 674 LYS A CA 1
ATOM 5582 C C . LYS A 1 674 ? 35.592 40.972 32.399 1.00 53.16 674 LYS A C 1
ATOM 5584 O O . LYS A 1 674 ? 34.506 40.925 31.847 1.00 53.16 674 LYS A O 1
ATOM 5589 N N . GLU A 1 675 ? 36.182 42.145 32.627 1.00 49.97 675 GLU A N 1
ATOM 5590 C CA . GLU A 1 675 ? 35.442 43.416 32.505 1.00 49.97 675 GLU A CA 1
ATOM 5591 C C . GLU A 1 675 ? 35.184 43.884 31.057 1.00 49.97 675 GLU A C 1
ATOM 5593 O O . GLU A 1 675 ? 34.094 44.375 30.769 1.00 49.97 675 GLU A O 1
ATOM 5598 N N . GLN A 1 676 ? 36.125 43.669 30.127 1.00 53.41 676 GLN A N 1
ATOM 5599 C CA . GLN A 1 676 ? 35.937 43.997 28.702 1.00 53.41 676 GLN A CA 1
ATOM 5600 C C . GLN A 1 676 ? 34.927 43.068 28.009 1.00 53.41 676 GLN A C 1
ATOM 5602 O O . GLN A 1 676 ? 34.208 43.509 27.117 1.00 53.41 676 GLN A O 1
ATOM 5607 N N . LYS A 1 677 ? 34.820 41.806 28.449 1.00 57.97 677 LYS A N 1
ATOM 5608 C CA . LYS A 1 677 ? 33.912 40.807 27.858 1.00 57.97 677 LYS A CA 1
ATOM 5609 C C . LYS A 1 677 ? 32.432 41.057 28.160 1.00 57.97 677 LYS A C 1
ATOM 5611 O O . LYS A 1 677 ? 31.584 40.698 27.353 1.00 57.97 677 LYS A O 1
ATOM 5616 N N . TRP A 1 678 ? 32.111 41.695 29.290 1.00 54.69 678 TRP A N 1
ATOM 5617 C CA . TRP A 1 678 ? 30.726 42.038 29.658 1.00 54.69 678 TRP A CA 1
ATOM 5618 C C . TRP A 1 678 ? 30.279 43.419 29.143 1.00 54.69 678 TRP A C 1
ATOM 5620 O O . TRP A 1 678 ? 29.115 43.779 29.305 1.00 54.69 678 TRP A O 1
ATOM 5630 N N . GLN A 1 679 ? 31.171 44.193 28.515 1.00 57.69 679 GLN A N 1
ATOM 5631 C CA . GLN A 1 679 ? 30.869 45.536 28.009 1.00 57.69 679 GLN A CA 1
ATOM 5632 C C . GLN A 1 679 ? 29.834 45.558 26.859 1.00 57.69 679 GLN A C 1
ATOM 5634 O O . GLN A 1 679 ? 28.916 46.372 26.936 1.00 57.69 679 GLN A O 1
ATOM 5639 N N . PRO A 1 680 ? 29.870 44.644 25.864 1.00 56.62 680 PRO A N 1
ATOM 5640 C CA . PRO A 1 680 ? 28.828 44.560 24.829 1.00 56.62 680 PRO A CA 1
ATOM 5641 C C . PRO A 1 680 ? 27.442 44.256 25.415 1.00 56.62 680 PRO A C 1
ATOM 5643 O O . PRO A 1 680 ? 26.434 44.835 25.010 1.00 56.62 680 PRO A O 1
ATOM 5646 N N . ILE A 1 681 ? 27.414 43.423 26.460 1.00 54.97 681 ILE A N 1
ATOM 5647 C CA . ILE A 1 681 ? 26.198 43.085 27.203 1.00 54.97 681 ILE A CA 1
ATOM 5648 C C . ILE A 1 681 ? 25.654 44.341 27.907 1.00 54.97 681 ILE A C 1
ATOM 5650 O O . ILE A 1 681 ? 24.456 44.598 27.850 1.00 54.97 681 ILE A O 1
ATOM 5654 N N . LEU A 1 682 ? 26.523 45.168 28.507 1.00 53.19 682 LEU A N 1
ATOM 5655 C CA . LEU A 1 682 ? 26.183 46.472 29.111 1.00 53.19 682 LEU A CA 1
ATOM 5656 C C . LEU A 1 682 ? 25.685 47.522 28.100 1.00 53.19 682 LEU A C 1
ATOM 5658 O O . LEU A 1 682 ? 24.833 48.337 28.447 1.00 53.19 682 LEU A O 1
ATOM 5662 N N . GLU A 1 683 ? 26.150 47.499 26.854 1.00 56.62 683 GLU A N 1
ATOM 5663 C CA . GLU A 1 683 ? 25.708 48.429 25.802 1.00 56.62 683 GLU A CA 1
ATOM 5664 C C . GLU A 1 683 ? 24.340 48.044 25.220 1.00 56.62 683 GLU A C 1
ATOM 5666 O O . GLU A 1 683 ? 23.442 48.887 25.118 1.00 56.62 683 GLU A O 1
ATOM 5671 N N . ASN A 1 684 ? 24.125 46.755 24.934 1.00 51.91 684 ASN A N 1
ATOM 5672 C CA . ASN A 1 684 ? 22.812 46.224 24.544 1.00 51.91 684 ASN A CA 1
ATOM 5673 C C . ASN A 1 684 ? 21.750 46.482 25.624 1.00 51.91 684 ASN A C 1
ATOM 5675 O O . ASN A 1 684 ? 20.574 46.707 25.328 1.00 51.91 684 ASN A O 1
ATOM 5679 N N . LEU A 1 685 ? 22.181 46.515 26.885 1.00 50.47 685 LEU A N 1
ATOM 5680 C CA . LEU A 1 685 ? 21.337 46.843 28.022 1.00 50.47 685 LEU A CA 1
ATOM 5681 C C . LEU A 1 685 ? 20.848 48.286 28.062 1.00 50.47 685 LEU A C 1
ATOM 5683 O O . LEU A 1 685 ? 19.715 48.539 28.467 1.00 50.47 685 LEU A O 1
ATOM 5687 N N . GLN A 1 686 ? 21.689 49.229 27.650 1.00 52.62 686 GLN A N 1
ATOM 5688 C CA . GLN A 1 686 ? 21.322 50.642 27.582 1.00 52.62 686 GLN A CA 1
ATOM 5689 C C . GLN A 1 686 ? 20.366 50.921 26.411 1.00 52.62 686 GLN A C 1
ATOM 5691 O O . GLN A 1 686 ? 19.491 51.780 26.523 1.00 52.62 686 GLN A O 1
ATOM 5696 N N . LEU A 1 687 ? 20.489 50.163 25.315 1.00 49.28 687 LEU A N 1
ATOM 5697 C CA . LEU A 1 687 ? 19.579 50.204 24.162 1.00 49.28 687 LEU A CA 1
ATOM 5698 C C . LEU A 1 687 ? 18.161 49.714 24.503 1.00 49.28 687 LEU A C 1
ATOM 5700 O O . LEU A 1 687 ? 17.184 50.209 23.940 1.00 49.28 687 LEU A O 1
ATOM 5704 N N . ALA A 1 688 ? 18.031 48.800 25.464 1.00 44.69 688 ALA A N 1
ATOM 5705 C CA . ALA A 1 688 ? 16.767 48.244 25.931 1.00 44.69 688 ALA A CA 1
ATOM 5706 C C . ALA A 1 688 ? 16.053 49.152 26.971 1.00 44.69 688 ALA A C 1
ATOM 5708 O O . ALA A 1 688 ? 15.645 48.710 28.036 1.00 44.69 688 ALA A O 1
ATOM 5709 N N . GLY A 1 689 ? 15.894 50.450 26.707 1.00 44.34 689 GLY A N 1
ATOM 5710 C CA . GLY A 1 689 ? 15.446 51.442 27.700 1.00 44.34 689 GLY A CA 1
ATOM 5711 C C . GLY A 1 689 ? 14.226 51.081 28.585 1.00 44.34 689 GLY A C 1
ATOM 5712 O O . GLY A 1 689 ? 13.223 50.542 28.119 1.00 44.34 689 GLY A O 1
ATOM 5713 N N . GLY A 1 690 ? 14.317 51.456 29.872 1.00 49.22 690 GLY A N 1
ATOM 5714 C CA . GLY A 1 690 ? 13.241 51.718 30.851 1.00 49.22 690 GLY A CA 1
ATOM 5715 C C . GLY A 1 690 ? 12.276 50.582 31.221 1.00 49.22 690 GLY A C 1
ATOM 5716 O O . GLY A 1 690 ? 12.171 50.211 32.385 1.00 49.22 690 GLY A O 1
ATOM 5717 N N . LEU A 1 691 ? 11.562 50.026 30.245 1.00 45.59 691 LEU A N 1
ATOM 5718 C CA . LEU A 1 691 ? 10.539 48.989 30.431 1.00 45.59 691 LEU A CA 1
ATOM 5719 C C . LEU A 1 691 ? 11.090 47.568 30.236 1.00 45.59 691 LEU A C 1
ATOM 5721 O O . LEU A 1 691 ? 10.552 46.618 30.796 1.00 45.59 691 LEU A O 1
ATOM 5725 N N . LEU A 1 692 ? 12.193 47.418 29.495 1.00 47.75 692 LEU A N 1
ATOM 5726 C CA . LEU A 1 692 ? 12.831 46.122 29.199 1.00 47.75 692 LEU A CA 1
ATOM 5727 C C . LEU A 1 692 ? 13.783 45.669 30.331 1.00 47.75 692 LEU A C 1
ATOM 5729 O O . LEU A 1 692 ? 14.208 44.515 30.406 1.00 47.75 692 LEU A O 1
ATOM 5733 N N . VAL A 1 693 ? 14.069 46.584 31.257 1.00 47.84 693 VAL A N 1
ATOM 5734 C CA . VAL A 1 693 ? 15.012 46.449 32.370 1.00 47.84 693 VAL A CA 1
ATOM 5735 C C . VAL A 1 693 ? 14.511 45.461 33.431 1.00 47.84 693 VAL A C 1
ATOM 5737 O O . VAL A 1 693 ? 15.300 44.721 34.009 1.00 47.84 693 VAL A O 1
ATOM 5740 N N . SER A 1 694 ? 13.200 45.372 33.654 1.00 46.78 694 SER A N 1
ATOM 5741 C CA . SER A 1 694 ? 12.587 44.473 34.642 1.00 46.78 694 SER A CA 1
ATOM 5742 C C . SER A 1 694 ? 12.658 42.997 34.229 1.00 46.78 694 SER A C 1
ATOM 5744 O O . SER A 1 694 ? 13.053 42.165 35.044 1.00 46.78 694 SER A O 1
ATOM 5746 N N . GLY A 1 695 ? 12.389 42.672 32.958 1.00 46.91 695 GLY A N 1
ATOM 5747 C CA . GLY A 1 695 ? 12.572 41.322 32.401 1.00 46.91 695 GLY A CA 1
ATOM 5748 C C . GLY A 1 695 ? 14.041 40.881 32.380 1.00 46.91 695 GLY A C 1
ATOM 5749 O O . GLY A 1 695 ? 14.356 39.721 32.648 1.00 46.91 695 GLY A O 1
ATOM 5750 N N . PHE A 1 696 ? 14.954 41.829 32.160 1.00 50.56 696 PHE A N 1
ATOM 5751 C CA . PHE A 1 696 ? 16.390 41.585 32.233 1.00 50.56 696 PHE A CA 1
ATOM 5752 C C . PHE A 1 696 ? 16.915 41.433 33.671 1.00 50.56 696 PHE A C 1
ATOM 5754 O O . PHE A 1 696 ? 17.745 40.565 33.918 1.00 50.56 696 PHE A O 1
ATOM 5761 N N . PHE A 1 697 ? 16.415 42.194 34.652 1.00 50.56 697 PHE A N 1
ATOM 5762 C CA . PHE A 1 697 ? 16.747 41.975 36.068 1.00 50.56 697 PHE A CA 1
ATOM 5763 C C . PHE A 1 697 ? 16.238 40.628 36.579 1.00 50.56 697 PHE A C 1
ATOM 5765 O O . PHE A 1 697 ? 16.896 40.006 37.406 1.00 50.56 697 PHE A O 1
ATOM 5772 N N . LEU A 1 698 ? 15.108 40.158 36.055 1.00 51.97 698 LEU A N 1
ATOM 5773 C CA . LEU A 1 698 ? 14.593 38.806 36.251 1.00 51.97 698 LEU A CA 1
ATOM 5774 C C . LEU A 1 698 ? 15.614 37.757 35.768 1.00 51.97 698 LEU A C 1
ATOM 5776 O O . LEU A 1 698 ? 15.969 36.844 36.518 1.00 51.97 698 LEU A O 1
ATOM 5780 N N . TRP A 1 699 ? 16.176 37.951 34.572 1.00 53.69 699 TRP A N 1
ATOM 5781 C CA . TRP A 1 699 ? 17.230 37.099 34.020 1.00 53.69 699 TRP A CA 1
ATOM 5782 C C . TRP A 1 699 ? 18.571 37.205 34.765 1.00 53.69 699 TRP A C 1
ATOM 5784 O O . TRP A 1 699 ? 19.169 36.183 35.091 1.00 53.69 699 TRP A O 1
ATOM 5794 N N . LEU A 1 700 ? 19.019 38.416 35.113 1.00 49.88 700 LEU A N 1
ATOM 5795 C CA . LEU A 1 700 ? 20.235 38.667 35.894 1.00 49.88 700 LEU A CA 1
ATOM 5796 C C . LEU A 1 700 ? 20.136 38.201 37.344 1.00 49.88 700 LEU A C 1
ATOM 5798 O O . LEU A 1 700 ? 21.158 37.850 37.916 1.00 49.88 700 LEU A O 1
ATOM 5802 N N . ALA A 1 701 ? 18.957 38.205 37.964 1.00 49.78 701 ALA A N 1
ATOM 5803 C CA . ALA A 1 701 ? 18.762 37.689 39.318 1.00 49.78 701 ALA A CA 1
ATOM 5804 C C . ALA A 1 701 ? 18.715 36.165 39.347 1.00 49.78 701 ALA A C 1
ATOM 5806 O O . ALA A 1 701 ? 19.225 35.551 40.283 1.00 49.78 701 ALA A O 1
ATOM 5807 N N . PHE A 1 702 ? 18.178 35.548 38.295 1.00 49.78 702 PHE A N 1
ATOM 5808 C CA . PHE A 1 702 ? 18.288 34.111 38.107 1.00 49.78 702 PHE A CA 1
ATOM 5809 C C . PHE A 1 702 ? 19.724 33.692 37.779 1.00 49.78 702 PHE A C 1
ATOM 5811 O O . PHE A 1 702 ? 20.263 32.774 38.400 1.00 49.78 702 PHE A O 1
ATOM 5818 N N . LEU A 1 703 ? 20.392 34.426 36.887 1.00 47.44 703 LEU A N 1
ATOM 5819 C CA . LEU A 1 703 ? 21.835 34.334 36.737 1.00 47.44 703 LEU A CA 1
ATOM 5820 C C . LEU A 1 703 ? 22.551 34.758 38.009 1.00 47.44 703 LEU A C 1
ATOM 5822 O O . LEU A 1 703 ? 23.657 34.312 38.179 1.00 47.44 703 LEU A O 1
ATOM 5826 N N . GLY A 1 704 ? 21.973 35.517 38.938 1.00 44.94 704 GLY A N 1
ATOM 5827 C CA . GLY A 1 704 ? 22.585 35.935 40.207 1.00 44.94 704 GLY A CA 1
ATOM 5828 C C . GLY A 1 704 ? 22.935 34.777 41.147 1.00 44.94 704 GLY A C 1
ATOM 5829 O O . GLY A 1 704 ? 23.634 34.970 42.140 1.00 44.94 704 GLY A O 1
ATOM 5830 N N . PHE A 1 705 ? 22.517 33.557 40.803 1.00 48.22 705 PHE A N 1
ATOM 5831 C CA . PHE A 1 705 ? 23.052 32.314 41.360 1.00 48.22 705 PHE A CA 1
ATOM 5832 C C . PHE A 1 705 ? 24.444 31.922 40.827 1.00 48.22 705 PHE A C 1
ATOM 5834 O O . PHE A 1 705 ? 25.149 31.152 41.474 1.00 48.22 705 PHE A O 1
ATOM 5841 N N . PHE A 1 706 ? 24.834 32.440 39.663 1.00 48.41 706 PHE A N 1
ATOM 5842 C CA . PHE A 1 706 ? 25.977 32.032 38.835 1.00 48.41 706 PHE A CA 1
ATOM 5843 C C . PHE A 1 706 ? 26.780 33.200 38.213 1.00 48.41 706 PHE A C 1
ATOM 5845 O O . PHE A 1 706 ? 27.895 32.989 37.747 1.00 48.41 706 PHE A O 1
ATOM 5852 N N . ALA A 1 707 ? 26.254 34.426 38.213 1.00 50.47 707 ALA A N 1
ATOM 5853 C CA . ALA A 1 707 ? 26.853 35.644 37.693 1.00 50.47 707 ALA A CA 1
ATOM 5854 C C . ALA A 1 707 ? 27.416 36.477 38.853 1.00 50.47 707 ALA A C 1
ATOM 5856 O O . ALA A 1 707 ? 26.825 36.520 39.938 1.00 50.47 707 ALA A O 1
ATOM 5857 N N . PRO A 1 708 ? 28.550 37.165 38.660 1.00 54.12 708 PRO A N 1
ATOM 5858 C CA . PRO A 1 708 ? 29.156 37.949 39.724 1.00 54.12 708 PRO A CA 1
ATOM 5859 C C . PRO A 1 708 ? 28.259 39.109 40.194 1.00 54.12 708 PRO A C 1
ATOM 5861 O O . PRO A 1 708 ? 27.797 39.914 39.389 1.00 54.12 708 PRO A O 1
ATOM 5864 N N . LEU A 1 709 ? 28.098 39.262 41.514 1.00 54.69 709 LEU A N 1
ATOM 5865 C CA . LEU A 1 709 ? 27.321 40.336 42.168 1.00 54.69 709 LEU A CA 1
ATOM 5866 C C . LEU A 1 709 ? 27.664 41.763 41.690 1.00 54.69 709 LEU A C 1
ATOM 5868 O O . LEU A 1 7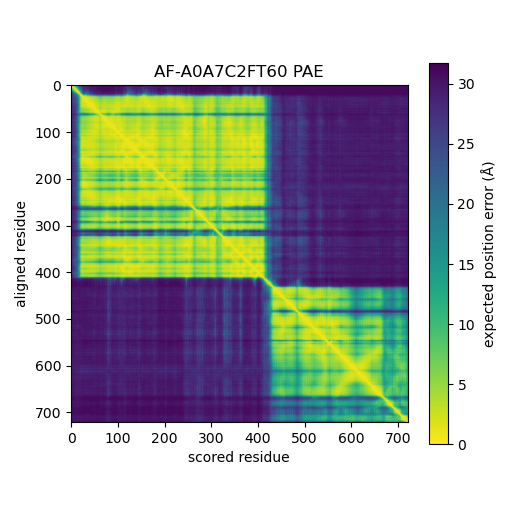09 ? 26.820 42.654 41.769 1.00 54.69 709 LEU A O 1
ATOM 5872 N N . TRP A 1 710 ? 28.891 41.996 41.211 1.00 59.84 710 TRP A N 1
ATOM 5873 C CA . TRP A 1 710 ? 29.327 43.302 40.705 1.00 59.84 710 TRP A CA 1
ATOM 5874 C C . TRP A 1 710 ? 28.648 43.687 39.379 1.00 59.84 710 TRP A C 1
ATOM 5876 O O . TRP A 1 710 ? 28.383 44.867 39.158 1.00 59.84 710 TRP A O 1
ATOM 5886 N N . LEU A 1 711 ? 28.301 42.711 38.529 1.00 56.16 711 LEU A N 1
ATOM 5887 C CA . LEU A 1 711 ? 27.663 42.947 37.229 1.00 56.16 711 LEU A CA 1
ATOM 5888 C C . LEU A 1 711 ? 26.233 43.479 37.401 1.00 56.16 711 LEU A C 1
ATOM 5890 O O . LEU A 1 711 ? 25.839 44.446 36.752 1.00 56.16 711 LEU A O 1
ATOM 5894 N N . ILE A 1 712 ? 25.490 42.896 38.347 1.00 55.16 712 ILE A N 1
ATOM 5895 C CA . ILE A 1 712 ? 24.121 43.304 38.703 1.00 55.16 712 ILE A CA 1
ATOM 5896 C C . ILE A 1 712 ? 24.092 44.767 39.172 1.00 55.16 712 ILE A C 1
ATOM 5898 O O . ILE A 1 712 ? 23.177 45.527 38.856 1.00 55.16 712 ILE A O 1
ATOM 5902 N N . GLU A 1 713 ? 25.111 45.191 39.919 1.00 56.72 713 GLU A N 1
ATOM 5903 C CA . GLU A 1 713 ? 25.188 46.545 40.462 1.00 56.72 713 GLU A CA 1
ATOM 5904 C C . GLU A 1 713 ? 25.673 47.583 39.442 1.00 56.72 713 GLU A C 1
ATOM 5906 O O . GLU A 1 713 ? 25.182 48.713 39.455 1.00 56.72 713 GLU A O 1
ATOM 5911 N N . LYS A 1 714 ? 26.592 47.208 38.543 1.00 59.88 714 LYS A N 1
ATOM 5912 C CA . LYS A 1 714 ? 27.018 48.058 37.422 1.00 59.88 714 LYS A CA 1
ATOM 5913 C C . LYS A 1 714 ? 25.842 48.338 36.482 1.00 59.88 714 LYS A C 1
ATOM 5915 O O . LYS A 1 714 ? 25.546 49.504 36.232 1.00 59.88 714 LYS A O 1
ATOM 5920 N N . ALA A 1 715 ? 25.088 47.299 36.107 1.00 55.41 715 ALA A N 1
ATOM 5921 C CA . ALA A 1 715 ? 23.857 47.438 35.327 1.00 55.41 715 ALA A CA 1
ATOM 5922 C C . ALA A 1 715 ? 22.855 48.387 36.009 1.00 55.41 715 ALA A C 1
ATOM 5924 O O . ALA A 1 715 ? 22.348 49.304 35.378 1.00 55.41 715 ALA A O 1
ATOM 5925 N N . ARG A 1 716 ? 22.636 48.256 37.323 1.00 56.28 716 ARG A N 1
ATOM 5926 C CA . ARG A 1 716 ? 21.759 49.166 38.084 1.00 56.28 716 ARG A CA 1
ATOM 5927 C C . ARG A 1 716 ? 22.231 50.627 38.101 1.00 56.28 716 ARG A C 1
ATOM 5929 O O . ARG A 1 716 ? 21.397 51.526 38.144 1.00 56.28 716 ARG A O 1
ATOM 5936 N N . LYS A 1 717 ? 23.540 50.883 38.175 1.00 59.09 717 LYS A N 1
ATOM 5937 C CA . LYS A 1 717 ? 24.089 52.252 38.234 1.00 59.09 717 LYS A CA 1
ATOM 5938 C C . LYS A 1 717 ? 24.032 52.953 36.878 1.00 59.09 717 LYS A C 1
ATOM 5940 O O . LYS A 1 717 ? 23.787 54.156 36.836 1.00 59.09 717 LYS A O 1
ATOM 5945 N N . GLU A 1 718 ? 24.283 52.212 35.803 1.00 51.94 718 GLU A N 1
ATOM 5946 C CA . GLU A 1 718 ? 24.341 52.742 34.437 1.00 51.94 718 GLU A CA 1
ATOM 5947 C C . GLU A 1 718 ? 22.953 52.835 33.789 1.00 51.94 718 GLU A C 1
ATOM 5949 O O . GLU A 1 718 ? 22.662 53.796 33.078 1.00 51.94 718 GLU A O 1
ATOM 5954 N N . ILE A 1 719 ? 22.062 51.893 34.099 1.00 51.00 719 ILE A N 1
ATOM 5955 C CA . ILE A 1 719 ? 20.669 51.887 33.658 1.00 51.00 719 ILE A CA 1
ATOM 5956 C C . ILE A 1 719 ? 19.850 52.602 34.735 1.00 51.00 719 ILE A C 1
ATOM 5958 O O . ILE A 1 719 ? 19.434 51.997 35.724 1.00 51.00 719 ILE A O 1
ATOM 5962 N N . LYS A 1 720 ? 19.647 53.917 34.589 1.00 41.84 720 LYS A N 1
ATOM 5963 C CA . LYS A 1 720 ? 18.709 54.651 35.454 1.00 41.84 720 LYS A CA 1
ATOM 5964 C C . LYS A 1 720 ? 17.310 54.041 35.289 1.00 41.84 720 LYS A C 1
ATOM 5966 O O . LYS A 1 720 ? 16.707 54.212 34.233 1.00 41.84 720 LYS A O 1
ATOM 5971 N N . ILE A 1 721 ? 16.839 53.326 36.313 1.00 38.91 721 ILE A N 1
ATOM 5972 C CA . ILE A 1 721 ? 15.443 52.875 36.455 1.00 38.91 721 ILE A CA 1
ATOM 5973 C C . ILE A 1 721 ? 14.569 54.071 36.813 1.00 38.91 721 ILE A C 1
ATOM 5975 O O . ILE A 1 721 ? 14.956 54.791 37.767 1.00 38.91 721 ILE A O 1
#

Nearest PDB structures (foldseek):
  4zvz-assembly3_C  TM=6.579E-01  e=1.371E-09  Homo sapiens
  4v0w-assembly2_C  TM=6.340E-01  e=3.336E-09  Mus musculus
  7sqc-assembly1_6C  TM=6.942E-01  e=1.716E-08  Chlamydomonas reinhardtii
  8jfy-assembly1_C  TM=4.602E-01  e=1.592E-10  Drosophila melanogaster
  1wao-assembly4_4  TM=5.457E-01  e=2.766E-09  Homo sapiens

Radius of gyration: 36.43 Å; Cα contacts (8 Å, |Δi|>4): 993; chains: 1; bounding box: 87×99×108 Å

Solvent-accessible surface area (backbone atoms only — not comparable to full-atom values): 39988 Å² total; per-residue (Å²): 135,90,79,83,85,81,84,80,82,81,77,83,80,78,83,75,80,88,87,74,78,77,89,63,65,71,40,36,70,55,49,64,75,47,49,75,74,54,43,56,72,64,51,43,49,53,50,47,50,49,59,44,49,64,62,56,53,54,70,73,42,94,81,66,92,65,55,73,65,56,49,52,49,52,50,43,62,15,48,26,45,69,50,44,54,50,53,30,50,81,66,76,36,60,88,38,66,41,49,48,46,34,30,30,41,41,36,58,75,35,27,40,40,36,39,22,41,27,23,9,29,46,69,30,51,48,46,53,50,50,56,51,52,54,41,48,74,71,67,47,57,58,30,39,36,36,39,18,27,44,39,22,96,37,58,22,24,65,56,30,53,36,50,53,46,54,47,27,76,72,53,44,80,38,38,42,58,30,41,20,51,73,58,66,41,72,47,76,41,89,87,46,84,53,46,80,71,16,52,42,77,73,60,83,85,45,60,49,59,53,35,32,40,51,29,24,50,75,62,60,46,98,90,56,90,74,38,59,46,51,55,43,44,65,62,38,44,66,62,39,28,53,34,39,38,41,75,48,32,38,35,27,19,29,35,57,68,59,72,71,79,85,79,74,56,99,78,71,45,73,66,60,47,50,53,48,54,48,58,44,43,73,68,56,33,51,11,62,50,40,59,68,84,49,67,75,38,52,32,14,21,32,51,17,42,72,36,62,93,82,65,85,76,62,92,57,36,96,83,59,89,52,24,45,65,42,36,42,72,58,52,35,51,47,42,44,70,30,55,24,67,32,40,40,28,30,85,61,64,79,77,24,42,67,27,67,49,21,56,42,74,51,91,36,34,38,39,39,32,17,28,49,80,59,55,45,72,41,90,65,28,20,73,25,12,20,31,38,40,34,42,53,35,59,18,28,32,40,34,37,44,81,54,92,55,70,43,80,77,36,71,74,41,94,58,86,88,85,69,79,62,85,86,57,65,85,62,80,74,89,66,78,43,75,62,54,55,48,51,54,51,50,50,52,48,44,72,75,42,38,82,63,49,61,74,80,47,92,50,65,71,65,50,51,54,48,51,50,49,56,52,48,66,67,44,50,63,65,54,69,75,46,95,53,95,81,43,64,68,56,50,45,69,77,35,46,68,58,51,51,48,55,50,54,48,50,54,45,46,58,59,48,36,42,69,75,40,72,79,33,71,70,53,37,49,51,53,52,49,44,55,68,76,70,49,51,68,69,51,39,50,51,51,66,61,40,60,71,63,38,78,56,87,94,44,81,35,45,53,40,72,73,53,68,58,49,46,60,41,55,40,47,65,66,52,81,49,62,68,53,48,46,53,49,52,54,50,47,50,59,40,51,61,77,42,40,68,60,51,23,51,54,41,16,55,48,34,36,74,73,69,38,54,75,67,62,14,37,55,54,18,44,54,49,54,51,56,50,54,53,54,48,61,70,40,48,67,57,59,57,65,45,56,67,74,58,44,52,52,47,48,53,50,52,33,53,47,39,53,52,54,52,56,62,56,78,64,77,80,70,86,85,60,59,71,73,69,50,43,64,58,54,51,58,52,60,71,40,58,77,70,48,48,54,64,48,48,53,50,51,54,62,37,51,80,80,46,64,74,66,58,64,51,50,52,54,69,73,45,75,120

Mean predicted aligned error: 18.41 Å

Sequence (721 aa):
MRWGPFRRDKQPSQPSPEGQSQPKKDAPDMILERWKELNLEKIQGILEEETGWLDEYLKAKTEYKKTKEEIIDSLKKAEKRENLIEILGELERKEKITNLFGLVYIPDDYTIIAVTDIHGDVDALQKAINEFTQRKQKKEKVAFVCMGDFVDRGEYSFEVVKALFDLKRKYGDEVIIMKADHEDHIEVDETEKEPASKYKIVIDPAEFTETLIESAKKAYDPNSTFDPVEDLLLKTFSKLPYGVIWREIIFTHGGLPIKIDPRFKQEETRETFNERVLKEAEQLKLGDFIDLRTRDKLLHIYWDDITDENQPDTMKGTRGVGEYRIPFSLLSKVVQNLGFRYLIRGHQYEYLKEQKIAVVQQENIITFHSNQSFYTTIQNGYEQGCYLVLNPDGSIEAKSVSSEDSQVVIGPQKTKAELPSEVEQQREIEAESLKDRIESLLQSITQEYGEFINLVVEKPNEFNEELRRIIEEEIRPKLEEQKEQKAIEKIFAENEEALKEIIRRYIGLLLLSNASLLGDESKKKKVEEFLEKKFSIDDLIYFITKADEVQFKERKFKIQNEWKVYLPLKLIKKLEKKEDLEKYLKALINVIERKRDLLIENYAKKYQKEGLDSKTAREQAEKYVNEFIERLKEQIPTIVNLPQEQLELLLGSLKKIAEEVEKAKEEEKKEEEKEQKWQPILENLQLAGGLLVSGFFLWLAFLGFFAPLWLIEKARKEIKI

Secondary structure (DSSP, 8-state):
---PPPPPPPPPPPPPPTTPPPPPPP-HHHHHHHGGGG-HHHHHHHHHHHHHHHHHHHHH-TT-SS-HHHHHHHHHT--SHHHHHHHHHHTT-TTS-EEETTEEEE-TT-EEEEE---TT-HHHHHHHHHHHHHHHHTT--EEEEE-S--SSSSTTHHHHHHHHHHHHHHHGGGEEE---GGGS-EEE-TT--SHHHHEEE-SS--HHHHHHHHHHHHH--TT----HHIIIIITTGGGS-SEEEETTEEE-SS-----------TT--HHHHHHHHHHHHTT--GGGGSS---HHHHHHHHH-EEE-SS----SS-SSSTT--EEEHHHHHHHHHHTT-SEEEE-S-GGGGTT-SBSEEEETTEEEE----SSGGGSTT--SB-EEEEE-TTS-EEEEESSSS-EEEEE-----GGG---TTTTTS------HHHHHHHHHHHHHHHHHHHHTTT-S-HHHHHHHHHHHHHHHHHHHHHS--STT-HHHHHHHHHHHHHHHHHHHHHHHHHH-GGGTT-HHHHHHHHHHHHHH--HHHHHHHHHHTT-EEETTEEE---HHHHHHHHHHHHHH--SHHHHHHHHHHHHHHHHHTHHHHHHHHHHHHHHTT--HHHHHHHHHHHHHHHHHHHHHHHHHHHT--HHHHHHHHHHHHHHHHHHHHHHHT-S-TT-HHHHTHHHHHHHHHSTTTSHHHHHHHHHHHTTTS-HHHHHHHHHHS--